Protein 7KJR (pdb70)

Structure (mmCIF, N/CA/C/O backbone):
data_7KJR
#
_entry.id   7KJR
#
_cell.length_a   1.00
_cell.length_b   1.00
_cell.length_c   1.00
_cell.angle_alpha   90.00
_cell.angle_beta   90.00
_cell.angle_gamma   90.00
#
_symmetry.space_group_name_H-M   'P 1'
#
loop_
_entity.id
_entity.type
_entity.pdbx_description
1 polymer 'ORF3a protein'
2 polymer 'Apolipoprotein A-I'
3 non-polymer 1,2-dioleoyl-sn-glycero-3-phosphoethanolamine
4 water water
#
loop_
_atom_site.group_PDB
_atom_site.id
_atom_site.type_symbol
_atom_site.label_atom_id
_atom_site.label_alt_id
_atom_site.label_comp_id
_atom_site.label_asym_id
_atom_site.label_entity_id
_atom_site.label_seq_id
_atom_site.pdbx_PDB_ins_code
_atom_site.Cartn_x
_atom_site.Cartn_y
_atom_site.Cartn_z
_atom_site.occupancy
_atom_site.B_iso_or_equiv
_atom_site.auth_seq_id
_atom_site.auth_comp_id
_atom_site.auth_asym_id
_atom_site.auth_atom_id
_atom_site.pdbx_PDB_model_num
ATOM 1 N N . SER A 1 40 ? 121.48700 105.33800 74.45500 1.000 57.61869 40 SER A N 1
ATOM 2 C CA . SER A 1 40 ? 120.33400 106.06000 74.97900 1.000 57.61869 40 SER A CA 1
ATOM 3 C C . SER A 1 40 ? 119.83100 105.43200 76.27100 1.000 57.61869 40 SER A C 1
ATOM 4 O O . SER A 1 40 ? 120.02900 104.24200 76.51600 1.000 57.61869 40 SER A O 1
ATOM 7 N N . LEU A 1 41 ? 119.17800 106.24500 77.09500 1.000 50.63587 41 LEU A N 1
ATOM 8 C CA . LEU A 1 41 ? 118.57400 105.79400 78.34200 1.000 50.63587 41 LEU A CA 1
ATOM 9 C C . LEU A 1 41 ? 117.07100 105.67900 78.13600 1.000 50.63587 41 LEU A C 1
ATOM 10 O O . LEU A 1 41 ? 116.40500 106.70200 77.91000 1.000 50.63587 41 LEU A O 1
ATOM 15 N N . PRO A 1 42 ? 116.50100 104.47900 78.17500 1.000 47.90362 42 PRO A N 1
ATOM 16 C CA . PRO A 1 42 ? 115.06200 104.33600 77.93700 1.000 47.90362 42 PRO A CA 1
ATOM 17 C C . PRO A 1 42 ? 114.23100 104.93000 79.06400 1.000 47.90362 42 PRO A C 1
ATOM 18 O O . PRO A 1 42 ? 114.62500 104.95400 80.23100 1.000 47.90362 42 PRO A O 1
ATOM 22 N N . PHE A 1 43 ? 113.04800 105.41400 78.68400 1.000 47.52460 43 PHE A N 1
ATOM 23 C CA . PHE A 1 43 ? 112.14900 106.06300 79.63000 1.000 47.52460 43 PHE A CA 1
ATOM 24 C C . PHE A 1 43 ? 111.49800 105.06600 80.58100 1.000 47.52460 43 PHE A C 1
ATOM 25 O O . PHE A 1 43 ? 111.02500 105.46700 81.64600 1.000 47.52460 43 PHE A O 1
ATOM 33 N N . GLY A 1 44 ? 111.46600 103.78200 80.21900 1.000 44.11117 44 GLY A N 1
ATOM 34 C CA . GLY A 1 44 ? 110.72900 102.81000 81.00800 1.000 44.11117 44 GLY A CA 1
ATOM 35 C C . GLY A 1 44 ? 111.36000 102.49600 82.35000 1.000 44.11117 44 GLY A C 1
ATOM 36 O O . GLY A 1 44 ? 110.66400 102.08400 83.28400 1.000 44.11117 44 GLY A O 1
ATOM 37 N N . TRP A 1 45 ? 112.67800 102.67500 82.46900 1.000 43.94786 45 TRP A N 1
ATOM 38 C CA . TRP A 1 45 ? 113.31700 102.48000 83.76500 1.000 43.94786 45 TRP A CA 1
ATOM 39 C C . TRP A 1 45 ? 112.87500 103.52600 84.77300 1.000 43.94786 45 TRP A C 1
ATOM 40 O O . TRP A 1 45 ? 112.81700 103.23400 85.96900 1.000 43.94786 45 TRP A O 1
ATOM 51 N N . LEU A 1 46 ? 112.54900 104.73600 84.31600 1.000 38.97767 46 LEU A N 1
ATOM 52 C CA . LEU A 1 46 ? 111.98200 105.73000 85.21800 1.000 38.97767 46 LEU A CA 1
ATOM 53 C C . LEU A 1 46 ? 110.64300 105.26300 85.77600 1.000 38.97767 46 LEU A C 1
ATOM 54 O O . LEU A 1 46 ? 110.37800 105.41500 86.97100 1.000 38.97767 46 LEU A O 1
ATOM 59 N N . ILE A 1 47 ? 109.80300 104.66200 84.93100 1.000 38.88313 47 ILE A N 1
ATOM 60 C CA . ILE A 1 47 ? 108.51600 104.14200 85.38200 1.000 38.88313 47 ILE A CA 1
ATOM 61 C C . ILE A 1 47 ? 108.70700 102.97300 86.34600 1.000 38.88313 47 ILE A C 1
ATOM 62 O O . ILE A 1 47 ? 108.01700 102.88000 87.36800 1.000 38.88313 47 ILE A O 1
ATOM 67 N N . VAL A 1 48 ? 109.64300 102.07100 86.04400 1.000 38.78911 48 VAL A N 1
ATOM 68 C CA . VAL A 1 48 ? 109.91200 100.94500 86.94000 1.000 38.78911 48 VAL A CA 1
ATOM 69 C C . VAL A 1 48 ? 110.41200 101.43900 88.29500 1.000 38.78911 48 VAL A C 1
ATOM 70 O O . VAL A 1 48 ? 109.97400 100.95900 89.35200 1.000 38.78911 48 VAL A O 1
ATOM 74 N N . GLY A 1 49 ? 111.32000 102.41800 88.28400 1.000 36.76780 49 GLY A N 1
ATOM 75 C CA . GLY A 1 49 ? 111.80200 102.99100 89.52700 1.000 36.76780 49 GLY A CA 1
ATOM 76 C C . GLY A 1 49 ? 110.71500 103.69600 90.31300 1.000 36.76780 49 GLY A C 1
ATOM 77 O O . GLY A 1 49 ? 110.67100 103.60300 91.53800 1.000 36.76780 49 GLY A O 1
ATOM 78 N N . VAL A 1 50 ? 109.82100 104.40400 89.61900 1.000 35.95894 50 VAL A N 1
ATOM 79 C CA . VAL A 1 50 ? 108.71200 105.07600 90.29100 1.000 35.95894 50 VAL A CA 1
ATOM 80 C C . VAL A 1 50 ? 107.78100 104.05600 90.93300 1.000 35.95894 50 VAL A C 1
ATOM 81 O O . VAL A 1 50 ? 107.32300 104.24100 92.06300 1.000 35.95894 50 VAL A O 1
ATOM 85 N N . ALA A 1 51 ? 107.49800 102.96200 90.22700 1.000 37.27432 51 ALA A N 1
ATOM 86 C CA . ALA A 1 51 ? 106.61800 101.93500 90.77200 1.000 37.27432 51 ALA A CA 1
ATOM 87 C C . ALA A 1 51 ? 107.22600 101.27200 92.00500 1.000 37.27432 51 ALA A C 1
ATOM 88 O O . ALA A 1 51 ? 106.53700 101.06600 93.01300 1.000 37.27432 51 ALA A O 1
ATOM 90 N N . LEU A 1 52 ? 108.52400 100.95700 91.95400 1.000 36.73039 52 LEU A N 1
ATOM 91 C CA . LEU A 1 52 ? 109.18400 100.36600 93.11500 1.000 36.73039 52 LEU A CA 1
ATOM 92 C C . LEU A 1 52 ? 109.26100 101.34900 94.27900 1.000 36.73039 52 LEU A C 1
ATOM 93 O O . LEU A 1 52 ? 109.05000 100.96600 95.43800 1.000 36.73039 52 LEU A O 1
ATOM 98 N N . LEU A 1 53 ? 109.55800 102.61900 93.98800 1.000 37.07118 53 LEU A N 1
ATOM 99 C CA . LEU A 1 53 ? 109.58000 103.64700 95.02000 1.000 37.07118 53 LEU A CA 1
ATOM 100 C C . LEU A 1 53 ? 108.21400 103.80700 95.66900 1.000 37.07118 53 LEU A C 1
ATOM 101 O O . LEU A 1 53 ? 108.11900 103.96000 96.88800 1.000 37.07118 53 LEU A O 1
ATOM 106 N N . ALA A 1 54 ? 107.14700 103.77400 94.86800 1.000 37.16335 54 ALA A N 1
ATOM 107 C CA . ALA A 1 54 ? 105.79800 103.86300 95.41100 1.000 37.16335 54 ALA A CA 1
ATOM 108 C C . ALA A 1 54 ? 105.48400 102.67500 96.30800 1.000 37.16335 54 ALA A C 1
ATOM 109 O O . ALA A 1 54 ? 104.91500 102.84900 97.39100 1.000 37.16335 54 ALA A O 1
ATOM 111 N N . VAL A 1 55 ? 105.87200 101.46600 95.88200 1.000 37.60241 55 VAL A N 1
ATOM 112 C CA . VAL A 1 55 ? 105.65600 100.27400 96.70200 1.000 37.60241 55 VAL A CA 1
ATOM 113 C C . VAL A 1 55 ? 106.34000 100.43000 98.05300 1.000 37.60241 55 VAL A C 1
ATOM 114 O O . VAL A 1 55 ? 105.71900 100.26000 99.11000 1.000 37.60241 55 VAL A O 1
ATOM 118 N N . PHE A 1 56 ? 107.61800 100.80500 98.03600 1.000 39.16325 56 PHE A N 1
ATOM 119 C CA . PHE A 1 56 ? 108.38200 100.84300 99.27700 1.000 39.16325 56 PHE A CA 1
ATOM 120 C C . PHE A 1 56 ? 107.96900 102.00400 100.17300 1.000 39.16325 56 PHE A C 1
ATOM 121 O O . PHE A 1 56 ? 107.91700 101.84100 101.39400 1.000 39.16325 56 PHE A O 1
ATOM 129 N N . GLN A 1 57 ? 107.65700 103.17000 99.59900 1.000 41.06627 57 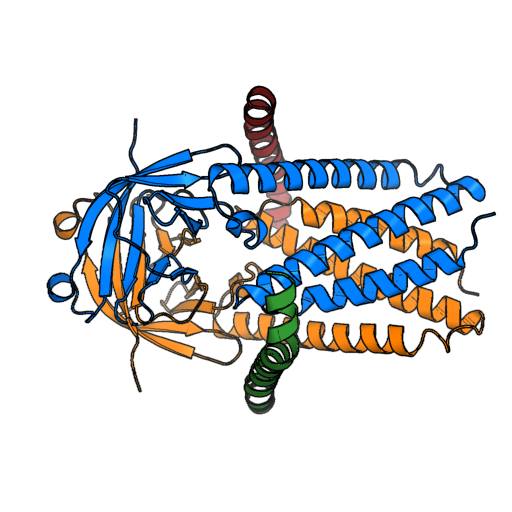GLN A N 1
ATOM 130 C CA . GLN A 1 57 ? 107.17300 104.29800 100.39200 1.000 41.06627 57 GLN A CA 1
ATOM 131 C C . GLN A 1 57 ? 105.82700 103.98700 101.03700 1.000 41.06627 57 GLN A C 1
ATOM 132 O O . GLN A 1 57 ? 105.60800 104.28000 102.22200 1.000 41.06627 57 GLN A O 1
ATOM 138 N N . SER A 1 58 ? 104.91300 103.38600 100.27000 1.000 39.54871 58 SER A N 1
ATOM 139 C CA . SER A 1 58 ? 103.61000 103.03100 100.81100 1.000 39.54871 58 SER A CA 1
ATOM 140 C C . SER A 1 58 ? 103.73500 101.97700 101.90100 1.000 39.54871 58 SER A C 1
ATOM 141 O O . SER A 1 58 ? 102.99100 102.00700 102.88600 1.000 39.54871 58 SER A O 1
ATOM 144 N N . ALA A 1 59 ? 104.66800 101.03600 101.74300 1.000 40.40976 59 ALA A N 1
ATOM 145 C CA . ALA A 1 59 ? 104.89800 100.05300 102.79600 1.000 40.40976 59 ALA A CA 1
ATOM 146 C C . ALA A 1 59 ? 105.50800 100.69900 104.03400 1.000 40.40976 59 ALA A C 1
ATOM 147 O O . ALA A 1 59 ? 105.16900 100.32600 105.16100 1.000 40.40976 59 ALA A O 1
ATOM 149 N N . SER A 1 60 ? 106.40500 101.67000 103.84600 1.000 42.06541 60 SER A N 1
ATOM 150 C CA . SER A 1 60 ? 107.02500 102.33700 104.98500 1.000 42.06541 60 SER A CA 1
ATOM 151 C C . SER A 1 60 ? 106.01900 103.16500 105.76800 1.000 42.06541 60 SER A C 1
ATOM 152 O O . SER A 1 60 ? 106.19400 103.37200 106.97300 1.000 42.06541 60 SER A O 1
ATOM 155 N N . LYS A 1 61 ? 104.97000 103.65500 105.10700 1.000 44.52379 61 LYS A N 1
ATOM 156 C CA . LYS A 1 61 ? 103.96300 104.42500 105.83100 1.000 44.52379 61 LYS A CA 1
ATOM 157 C C . LYS A 1 61 ? 103.15800 103.60100 106.83500 1.000 44.52379 61 LYS A C 1
ATOM 158 O O . LYS A 1 61 ? 102.53200 104.19300 107.71800 1.000 44.52379 61 LYS A O 1
ATOM 164 N N . ILE A 1 62 ? 103.15000 102.27100 106.74000 1.000 43.93679 62 ILE A N 1
ATOM 165 C CA . ILE A 1 62 ? 102.19500 101.48300 107.51600 1.000 43.93679 62 ILE A CA 1
ATOM 166 C C . ILE A 1 62 ? 102.84400 100.37700 108.34100 1.000 43.93679 62 ILE A C 1
ATOM 167 O O . ILE A 1 62 ? 102.19300 99.37900 108.66100 1.000 43.93679 62 ILE A O 1
ATOM 172 N N . ILE A 1 63 ? 104.10900 100.53500 108.70700 1.000 45.59661 63 ILE A N 1
ATOM 173 C CA . ILE A 1 63 ? 104.77700 99.57400 109.58200 1.000 45.59661 63 ILE A CA 1
ATOM 174 C C . ILE A 1 63 ? 104.70100 100.08600 111.01500 1.000 45.59661 63 ILE A C 1
ATOM 175 O O . ILE A 1 63 ? 105.24500 101.14900 111.32700 1.000 45.59661 63 ILE A O 1
ATOM 180 N N . THR A 1 64 ? 104.03500 99.33000 111.88700 1.000 48.32962 64 THR A N 1
ATOM 181 C CA . THR A 1 64 ? 103.94500 99.70500 113.29400 1.000 48.32962 64 THR A CA 1
ATOM 182 C C . THR A 1 64 ? 105.31400 99.62700 113.95700 1.000 48.32962 64 THR A C 1
ATOM 183 O O . THR A 1 64 ? 106.08000 98.69400 113.71200 1.000 48.32962 64 THR A O 1
ATOM 187 N N . LEU A 1 65 ? 105.63100 100.63100 114.76900 1.000 45.52174 65 LEU A N 1
ATOM 188 C CA . LEU A 1 65 ? 106.91800 100.69700 115.45600 1.000 45.52174 65 LEU A CA 1
ATOM 189 C C . LEU A 1 65 ? 106.75700 100.31900 116.92700 1.000 45.52174 65 LEU A C 1
ATOM 190 O O . LEU A 1 65 ? 106.80800 101.15600 117.82500 1.000 45.52174 65 LEU A O 1
ATOM 195 N N . LYS A 1 66 ? 106.58000 99.02400 117.17100 1.000 46.49987 66 LYS A N 1
ATOM 196 C CA . LYS A 1 66 ? 106.45400 98.52600 118.53500 1.000 46.49987 66 LYS A CA 1
ATOM 197 C C . LYS A 1 66 ? 107.60100 97.61800 118.94800 1.000 46.49987 66 LYS A C 1
ATOM 198 O O . LYS A 1 66 ? 108.28700 97.90300 119.93200 1.000 46.49987 66 LYS A O 1
ATOM 204 N N . LYS A 1 67 ? 107.84400 96.54200 118.21600 1.000 50.04904 67 LYS A N 1
ATOM 205 C CA . LYS A 1 67 ? 108.92500 95.62200 118.53000 1.000 50.04904 67 LYS A CA 1
ATOM 206 C C . LYS A 1 67 ? 110.18900 96.00900 117.77400 1.000 50.04904 67 LYS A C 1
ATOM 207 O O . LYS A 1 67 ? 110.15000 96.75900 116.79700 1.000 50.04904 67 LYS A O 1
ATOM 213 N N . ARG A 1 68 ? 111.32200 95.49700 118.26000 1.000 46.80743 68 ARG A N 1
ATOM 214 C CA . ARG A 1 68 ? 112.61700 95.90800 117.72900 1.000 46.80743 68 ARG A CA 1
ATOM 215 C C . ARG A 1 68 ? 112.80200 95.46000 116.28600 1.000 46.80743 68 ARG A C 1
ATOM 216 O O . ARG A 1 68 ? 113.41200 96.17500 115.48100 1.000 46.80743 68 ARG A O 1
ATOM 224 N N . TRP A 1 69 ? 112.28900 94.27700 115.94300 1.000 52.00850 69 TRP A N 1
ATOM 225 C CA . TRP A 1 69 ? 112.39800 93.80500 114.57200 1.000 52.00850 69 TRP A CA 1
ATOM 226 C C . TRP A 1 69 ? 111.56800 94.65700 113.62300 1.000 52.00850 69 TRP A C 1
ATOM 227 O O . TRP A 1 69 ? 111.97200 94.87100 112.47700 1.000 52.00850 69 TRP A O 1
ATOM 238 N N . GLN A 1 70 ? 110.43300 95.18300 114.08700 1.000 47.08246 70 GLN A N 1
ATOM 239 C CA . GLN A 1 70 ? 109.66700 96.11600 113.26900 1.000 47.08246 70 GLN A CA 1
ATOM 240 C C . GLN A 1 70 ? 110.41600 97.42900 113.07300 1.000 47.08246 70 GLN A C 1
ATOM 241 O O . GLN A 1 70 ? 110.34300 98.03200 111.99900 1.000 47.08246 70 GLN A O 1
ATOM 247 N N . LEU A 1 71 ? 111.14500 97.88500 114.09500 1.000 41.51675 71 LEU A N 1
ATOM 248 C CA . LEU A 1 71 ? 111.95400 99.09100 113.94600 1.000 41.51675 71 LEU A CA 1
ATOM 249 C C . LEU A 1 71 ? 113.07400 98.88300 112.93500 1.000 41.51675 71 LEU A C 1
ATOM 250 O O . LEU A 1 71 ? 113.33300 99.75400 112.09500 1.000 41.51675 71 LEU A O 1
ATOM 255 N N . ALA A 1 72 ? 113.74400 97.73000 113.00000 1.000 39.97349 72 ALA A N 1
ATOM 256 C CA . ALA A 1 72 ? 114.79000 97.42700 112.02900 1.000 39.97349 72 ALA A CA 1
ATOM 257 C C . ALA A 1 72 ? 114.21700 97.30600 110.62200 1.000 39.97349 72 ALA A C 1
ATOM 258 O O . ALA A 1 72 ? 114.82200 97.78500 109.65500 1.000 39.97349 72 ALA A O 1
ATOM 260 N N . LEU A 1 73 ? 113.04600 96.67700 110.49200 1.000 38.66469 73 LEU A N 1
ATOM 261 C CA . LEU A 1 73 ? 112.39600 96.55900 109.19300 1.000 38.66469 73 LEU A CA 1
ATOM 262 C C . LEU A 1 73 ? 112.03300 97.92400 108.62700 1.000 38.66469 73 LEU A C 1
ATOM 263 O O . LEU A 1 73 ? 112.25000 98.18700 107.44100 1.000 38.66469 73 LEU A O 1
ATOM 268 N N . SER A 1 74 ? 111.49300 98.80700 109.46800 1.000 39.29948 74 SER A N 1
ATOM 269 C CA . SER A 1 74 ? 111.12500 100.14500 109.02400 1.000 39.29948 74 SER A CA 1
ATOM 270 C C . SER A 1 74 ? 112.34700 100.94700 108.59800 1.000 39.29948 74 SER A C 1
ATOM 271 O O . SER A 1 74 ? 112.30600 101.65800 107.58800 1.000 39.29948 74 SER A O 1
ATOM 274 N N . LYS A 1 75 ? 113.44600 100.83900 109.34900 1.000 38.70198 75 LYS A N 1
ATOM 275 C CA . LYS A 1 75 ? 114.67200 101.53100 108.96400 1.000 38.70198 75 LYS A CA 1
ATOM 276 C C . LYS A 1 75 ? 115.23800 101.00100 107.65200 1.000 38.70198 75 LYS A C 1
ATOM 277 O O . LYS A 1 75 ? 115.68500 101.79000 106.81200 1.000 38.70198 75 LYS A O 1
ATOM 283 N N . GLY A 1 76 ? 115.22100 99.68200 107.45400 1.000 38.09626 76 GLY A N 1
ATOM 284 C CA . GLY A 1 76 ? 115.69000 99.13000 106.19400 1.000 38.09626 76 GLY A CA 1
ATOM 285 C C . GLY A 1 76 ? 114.82700 99.53600 105.01500 1.000 38.09626 76 GLY A C 1
ATOM 286 O O . GLY A 1 76 ? 115.33900 99.83400 103.93100 1.000 38.09626 76 GLY A O 1
ATOM 287 N N . VAL A 1 77 ? 113.50900 99.56700 105.21300 1.000 38.63271 77 VAL A N 1
ATOM 288 C CA . VAL A 1 77 ? 112.60500 99.98200 104.14900 1.000 38.63271 77 VAL A CA 1
ATOM 289 C C . VAL A 1 77 ? 112.80600 101.45700 103.82400 1.000 38.63271 77 VAL A C 1
ATOM 290 O O . VAL A 1 77 ? 112.77800 101.85100 102.65700 1.000 38.63271 77 VAL A O 1
ATOM 294 N N . HIS A 1 78 ? 113.05300 102.28600 104.84200 1.000 40.47710 78 HIS A N 1
ATOM 295 C CA . HIS A 1 78 ? 113.34200 103.69700 104.60100 1.000 40.47710 78 HIS A CA 1
ATOM 296 C C . HIS A 1 78 ? 114.65700 103.88100 103.85200 1.000 40.47710 78 HIS A C 1
ATOM 297 O O . HIS A 1 78 ? 114.77000 104.76500 102.99300 1.000 40.47710 78 HIS A O 1
ATOM 304 N N . PHE A 1 79 ? 115.66100 103.06200 104.16700 1.000 39.77112 79 PHE A N 1
ATOM 305 C CA . PHE A 1 79 ? 116.92100 103.11500 103.43200 1.000 39.77112 79 PHE A CA 1
ATOM 306 C C . PHE A 1 79 ? 116.72600 102.74600 101.96400 1.000 39.77112 79 PHE A C 1
ATOM 307 O O . PHE A 1 79 ? 117.26600 103.41000 101.06700 1.000 39.77112 79 PHE A O 1
ATOM 315 N N . VAL A 1 80 ? 115.94300 101.69700 101.70200 1.000 39.46629 80 VAL A N 1
ATOM 316 C CA . VAL A 1 80 ? 115.64700 101.30800 100.32400 1.000 39.46629 80 VAL A CA 1
ATOM 317 C C . VAL A 1 80 ? 114.84900 102.40300 99.61700 1.000 39.46629 80 VAL A C 1
ATOM 318 O O . VAL A 1 80 ? 115.06500 102.68000 98.43000 1.000 39.46629 80 VAL A O 1
ATOM 322 N N . CYS A 1 81 ? 113.93200 103.05100 100.34000 1.000 40.06953 81 CYS A N 1
ATOM 323 C CA . CYS A 1 81 ? 113.16400 104.15900 99.78000 1.000 40.06953 81 CYS A CA 1
ATOM 324 C C . CYS A 1 81 ? 114.06900 105.30200 99.36100 1.000 40.06953 81 CYS A C 1
ATOM 325 O O . CYS A 1 81 ? 113.89100 105.88200 98.28700 1.000 40.06953 81 CYS A O 1
ATOM 328 N N . ASN A 1 82 ? 115.03600 105.65100 100.20900 1.000 39.88859 82 ASN A N 1
ATOM 329 C CA . ASN A 1 82 ? 115.94000 106.74200 99.87700 1.000 39.88859 82 ASN A CA 1
ATOM 330 C C . ASN A 1 82 ? 116.83300 106.38500 98.69600 1.000 39.88859 82 ASN A C 1
ATOM 331 O O . ASN A 1 82 ? 117.11500 107.23800 97.84800 1.000 39.88859 82 ASN A O 1
ATOM 336 N N . LEU A 1 83 ? 117.28300 105.12900 98.62100 1.000 38.87893 83 LEU A N 1
ATOM 337 C CA . LEU A 1 83 ? 118.06700 104.70100 97.46400 1.000 38.87893 83 LEU A CA 1
ATOM 338 C C . LEU A 1 83 ? 117.25100 104.78200 96.17700 1.000 38.87893 83 LEU A C 1
ATOM 339 O O . LEU A 1 83 ? 117.74700 105.25100 95.14700 1.000 38.87893 83 LEU A O 1
ATOM 344 N N . LEU A 1 84 ? 115.98900 104.35000 96.22400 1.000 37.46457 84 LEU A N 1
ATOM 345 C CA . LEU A 1 84 ? 115.12300 104.43500 95.05100 1.000 37.46457 84 LEU A CA 1
ATOM 346 C C . LEU A 1 84 ? 114.83800 105.88200 94.66700 1.000 37.46457 84 LEU A C 1
ATOM 347 O O . LEU A 1 84 ? 114.74400 106.20400 93.47800 1.000 37.46457 84 LEU A O 1
ATOM 352 N N . LEU A 1 85 ? 114.67400 106.76000 95.66000 1.000 37.36691 85 LEU A N 1
ATOM 353 C CA . LEU A 1 85 ? 114.45500 108.17500 95.38200 1.000 37.36691 85 LEU A CA 1
ATOM 354 C C . LEU A 1 85 ? 115.67000 108.79800 94.71200 1.000 37.36691 85 LEU A C 1
ATOM 355 O O . LEU A 1 85 ? 115.53400 109.58100 93.76400 1.000 37.36691 85 LEU A O 1
ATOM 360 N N . LEU A 1 86 ? 116.86700 108.45600 95.19200 1.000 37.27940 86 LEU A N 1
ATOM 361 C CA . LEU A 1 86 ? 118.08500 108.90400 94.53000 1.000 37.27940 86 LEU A CA 1
ATOM 362 C C . LEU A 1 86 ? 118.14900 108.39200 93.10100 1.000 37.27940 86 LEU A C 1
ATOM 363 O O . LEU A 1 86 ? 118.52400 109.13500 92.18600 1.000 37.27940 86 LEU A O 1
ATOM 368 N N . PHE A 1 87 ? 117.76900 107.12900 92.88800 1.000 36.21480 87 PHE A N 1
ATOM 369 C CA . PHE A 1 87 ? 117.78100 106.57300 91.54000 1.000 36.21480 87 PHE A CA 1
ATOM 370 C C . PHE A 1 87 ? 116.83900 107.33300 90.61200 1.000 36.21480 87 PHE A C 1
ATOM 371 O O . PHE A 1 87 ? 117.22400 107.69800 89.50000 1.000 36.21480 87 PHE A O 1
ATOM 379 N N . VAL A 1 88 ? 115.59300 107.56000 91.03900 1.000 35.56824 88 VAL A N 1
ATOM 380 C CA . VAL A 1 88 ? 114.64100 108.19900 90.13300 1.000 35.56824 88 VAL A CA 1
ATOM 381 C C . VAL A 1 88 ? 115.02100 109.65000 89.89000 1.000 35.56824 88 VAL A C 1
ATOM 382 O O . VAL A 1 88 ? 114.86700 110.14700 88.77100 1.000 35.56824 88 VAL A O 1
ATOM 386 N N . THR A 1 89 ? 115.56500 110.33800 90.90100 1.000 36.19862 89 THR A N 1
ATOM 387 C CA . THR A 1 89 ? 116.01700 111.71100 90.70400 1.000 36.19862 89 THR A CA 1
ATOM 388 C C . THR A 1 89 ? 117.15700 111.78300 89.69700 1.000 36.19862 89 THR A C 1
ATOM 389 O O . THR A 1 89 ? 117.09600 112.54800 88.72700 1.000 36.19862 89 THR A O 1
ATOM 393 N N . VAL A 1 90 ? 118.20500 110.98100 89.91100 1.000 35.89770 90 VAL A N 1
ATOM 394 C CA . VAL A 1 90 ? 119.37000 111.01600 89.03300 1.000 35.89770 90 VAL A CA 1
ATOM 395 C C . VAL A 1 90 ? 118.99400 110.56400 87.62800 1.000 35.89770 90 VAL A C 1
ATOM 396 O O . VAL A 1 90 ? 119.42600 111.15800 86.63500 1.000 35.89770 90 VAL A O 1
ATOM 400 N N . TYR A 1 91 ? 118.15600 109.53000 87.52300 1.000 37.93933 91 TYR A N 1
ATOM 401 C CA . TYR A 1 91 ? 117.77200 109.00200 86.22200 1.000 37.93933 91 TYR A CA 1
ATOM 402 C C . TYR A 1 91 ? 116.89400 109.97500 85.45000 1.000 37.93933 91 TYR A C 1
ATOM 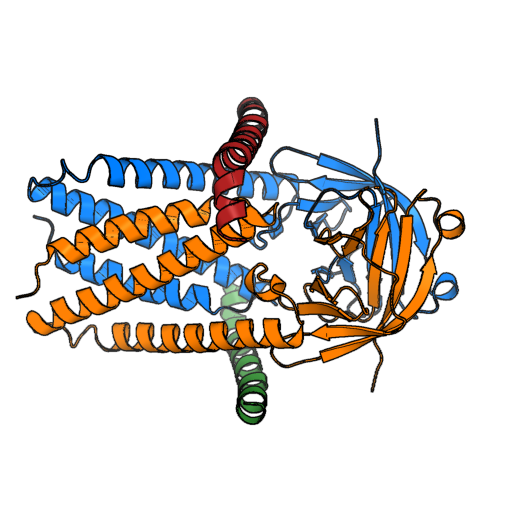403 O O . TYR A 1 91 ? 117.04700 110.11600 84.23400 1.000 37.93933 91 TYR A O 1
ATOM 412 N N . SER A 1 92 ? 115.96100 110.65000 86.12700 1.000 37.87424 92 SER A N 1
ATOM 413 C CA . SER A 1 92 ? 115.15600 111.64800 85.43800 1.000 37.87424 92 SER A CA 1
ATOM 414 C C . SER A 1 92 ? 115.99300 112.85500 85.04300 1.000 37.87424 92 SER A C 1
ATOM 415 O O . SER A 1 92 ? 115.75300 113.45500 83.99100 1.000 37.87424 92 SER A O 1
ATOM 418 N N . HIS A 1 93 ? 116.99000 113.20900 85.85800 1.000 39.13101 93 HIS A N 1
ATOM 419 C CA . HIS A 1 93 ? 117.91300 114.27300 85.48200 1.000 39.13101 93 HIS A CA 1
ATOM 420 C C . HIS A 1 93 ? 118.73100 113.88100 84.25600 1.000 39.13101 93 HIS A C 1
ATOM 421 O O . HIS A 1 93 ? 118.98400 114.70900 83.37600 1.000 39.13101 93 HIS A O 1
ATOM 428 N N . LEU A 1 94 ? 119.13400 112.61200 84.17100 1.000 39.83479 94 LEU A N 1
ATOM 429 C CA . LEU A 1 94 ? 119.84400 112.12800 82.99000 1.000 39.83479 94 LEU A CA 1
ATOM 430 C C . LEU A 1 94 ? 118.94200 112.11300 81.76200 1.000 39.83479 94 LEU A C 1
ATOM 431 O O . LEU A 1 94 ? 119.39600 112.40800 80.65200 1.000 39.83479 94 LEU A O 1
ATOM 436 N N . LEU A 1 95 ? 117.66800 111.75900 81.94000 1.000 42.57524 95 LEU A N 1
ATOM 437 C CA . LEU A 1 95 ? 116.70600 111.83100 80.84400 1.000 42.57524 95 LEU A CA 1
ATOM 438 C C . LEU A 1 95 ? 116.54900 113.26100 80.34500 1.000 42.57524 95 LEU A C 1
ATOM 439 O O . LEU A 1 95 ? 116.49300 113.50300 79.13400 1.000 42.57524 95 LEU A O 1
ATOM 444 N N . LEU A 1 96 ? 116.48000 114.22200 81.26900 1.000 45.28787 96 LEU A N 1
ATOM 445 C CA . LEU A 1 96 ? 116.40300 115.63000 80.88900 1.000 45.28787 96 LEU A CA 1
ATOM 446 C C . LEU A 1 96 ? 117.65800 116.08600 80.15400 1.000 45.28787 96 LEU A C 1
ATOM 447 O O . LEU A 1 96 ? 117.57300 116.83300 79.17500 1.000 45.28787 96 LEU A O 1
ATOM 452 N N . VAL A 1 97 ? 118.83000 115.66300 80.62200 1.000 47.15390 97 VAL A N 1
ATOM 453 C CA . VAL A 1 97 ? 120.08000 116.09300 80.00200 1.000 47.15390 97 VAL A CA 1
ATOM 454 C C . VAL A 1 97 ? 120.21500 115.50100 78.60400 1.000 47.15390 97 VAL A C 1
ATOM 455 O O . VAL A 1 97 ? 120.59300 116.19500 77.65300 1.000 47.15390 97 VAL A O 1
ATOM 459 N N . ALA A 1 98 ? 119.88500 114.21400 78.45300 1.000 47.33582 98 ALA A N 1
ATOM 460 C CA . ALA A 1 98 ? 119.89300 113.58300 77.13900 1.000 47.33582 98 ALA A CA 1
ATOM 461 C C . ALA A 1 98 ? 118.85400 114.19700 76.21300 1.000 47.33582 98 ALA A C 1
ATOM 462 O O . ALA A 1 98 ? 119.05700 114.23100 74.99500 1.000 47.33582 98 ALA A O 1
ATOM 464 N N . ALA A 1 99 ? 117.74000 114.67800 76.76500 1.000 49.80951 99 ALA A N 1
ATOM 465 C CA . ALA A 1 99 ? 116.75600 115.37600 75.94700 1.000 49.80951 99 ALA A CA 1
ATOM 466 C C . ALA A 1 99 ? 117.21900 116.78500 75.60300 1.000 49.80951 99 ALA A C 1
ATOM 467 O O . ALA A 1 99 ? 116.94500 117.28200 74.50600 1.000 49.80951 99 ALA A O 1
ATOM 469 N N . GLY A 1 100 ? 117.92800 117.43800 76.51600 1.000 52.97576 100 GLY A N 1
ATOM 470 C CA . GLY A 1 100 ? 118.34400 118.81300 76.33600 1.000 52.97576 100 GLY A CA 1
ATOM 471 C C . GLY A 1 100 ? 117.51000 119.84400 77.06400 1.000 52.97576 100 GLY A C 1
ATOM 472 O O . GLY A 1 100 ? 117.73200 121.04200 76.86500 1.000 52.97576 100 GLY A O 1
ATOM 473 N N . LEU A 1 101 ? 116.56200 119.42000 77.90100 1.000 53.86398 101 LEU A N 1
ATOM 474 C CA . LEU A 1 101 ? 115.65100 120.32300 78.59300 1.000 53.86398 101 LEU A CA 1
ATOM 475 C C . LEU A 1 101 ? 115.94100 120.40800 80.08600 1.000 53.86398 101 LEU A C 1
ATOM 476 O O . LEU A 1 101 ? 115.03600 120.68900 80.87500 1.000 53.86398 101 LEU A O 1
ATOM 481 N N . GLU A 1 102 ? 117.18500 120.17100 80.48900 1.000 55.03924 102 GLU A N 1
ATOM 482 C CA . GLU A 1 102 ? 117.53100 120.18400 81.90200 1.000 55.03924 102 GLU A CA 1
ATOM 483 C C . GLU A 1 102 ? 117.54900 121.58600 82.50200 1.000 55.03924 102 GLU A C 1
ATOM 484 O O . GLU A 1 102 ? 117.25300 121.72500 83.69100 1.000 55.03924 102 GLU A O 1
ATOM 490 N N . ALA A 1 103 ? 117.84000 122.61800 81.69900 1.000 54.81414 103 ALA A N 1
ATOM 491 C CA . ALA A 1 103 ? 118.12500 123.95300 82.23000 1.000 54.81414 103 ALA A CA 1
ATOM 492 C C . ALA A 1 103 ? 117.01100 124.55700 83.08400 1.000 54.81414 103 ALA A C 1
ATOM 493 O O . ALA A 1 103 ? 117.33400 125.17200 84.11500 1.000 54.81414 103 ALA A O 1
ATOM 495 N N . PRO A 1 104 ? 115.71600 124.44200 82.75200 1.000 54.32321 104 PRO A N 1
ATOM 496 C CA . PRO A 1 104 ? 114.69500 124.92200 83.70300 1.000 54.32321 104 PRO A CA 1
ATOM 497 C C . PRO A 1 104 ? 114.52200 124.04200 84.93800 1.000 54.32321 104 PRO A C 1
ATOM 498 O O . PRO A 1 104 ? 113.58800 124.28600 85.71200 1.000 54.32321 104 PRO A O 1
ATOM 502 N N . PHE A 1 105 ? 115.36700 123.03400 85.14500 1.000 51.80039 105 PHE A N 1
ATOM 503 C CA . PHE A 1 105 ? 115.28500 122.16800 86.31200 1.000 51.80039 105 PHE A CA 1
ATOM 504 C C . PHE A 1 105 ? 116.58800 122.09000 87.09400 1.000 51.80039 105 PHE A C 1
ATOM 505 O O . PHE A 1 105 ? 116.67300 121.30000 88.04200 1.000 51.80039 105 PHE A O 1
ATOM 513 N N . LEU A 1 106 ? 117.60100 122.87700 86.71800 1.000 50.43847 106 LEU A N 1
ATOM 514 C CA . LEU A 1 106 ? 118.87600 122.84700 87.42900 1.000 50.43847 106 LEU A CA 1
ATOM 515 C C . LEU A 1 106 ? 118.71800 123.23600 88.89100 1.000 50.43847 106 LEU A C 1
ATOM 516 O O . LEU A 1 106 ? 119.31800 122.60600 89.76500 1.000 50.43847 106 LEU A O 1
ATOM 521 N N . TYR A 1 107 ? 117.91700 124.26500 89.17700 1.000 48.02069 107 TYR A N 1
ATOM 522 C CA . TYR A 1 107 ? 117.73500 124.69100 90.56100 1.000 48.02069 107 TYR A CA 1
ATOM 523 C C . TYR A 1 107 ? 117.05200 123.60800 91.38600 1.000 48.02069 107 TYR A C 1
ATOM 524 O O . TYR A 1 107 ? 117.44800 123.34400 92.52500 1.000 48.02069 107 TYR A O 1
ATOM 533 N N . LEU A 1 108 ? 116.05400 122.93800 90.80700 1.000 43.17964 108 LEU A N 1
ATOM 534 C CA . LEU A 1 108 ? 115.33900 121.88600 91.52000 1.000 43.17964 108 LEU A CA 1
ATOM 535 C C . LEU A 1 108 ? 116.24400 120.69100 91.79500 1.000 43.17964 108 LEU A C 1
ATOM 536 O O . LEU A 1 108 ? 116.25500 120.14500 92.90500 1.000 43.17964 108 LEU A O 1
ATOM 541 N N . TYR A 1 109 ? 117.03400 120.28500 90.80000 1.000 40.19823 109 TYR A N 1
ATOM 542 C CA . TYR A 1 109 ? 117.88500 119.11500 90.98800 1.000 40.19823 109 TYR A CA 1
ATOM 543 C C . TYR A 1 109 ? 119.05400 119.42200 91.91300 1.000 40.19823 109 TYR A C 1
ATOM 544 O O . TYR A 1 109 ? 119.44000 118.58100 92.73200 1.000 40.19823 109 TYR A O 1
ATOM 553 N N . ALA A 1 110 ? 119.60800 120.63300 91.82000 1.000 38.96825 110 ALA A N 1
ATOM 554 C CA . ALA A 1 110 ? 120.62900 121.07000 92.76400 1.000 38.96825 110 ALA A CA 1
ATOM 555 C C . ALA A 1 110 ? 120.08000 121.11000 94.18200 1.000 38.96825 110 ALA A C 1
ATOM 556 O O . ALA A 1 110 ? 120.77400 120.74400 95.13600 1.000 38.96825 110 ALA A O 1
ATOM 558 N N . LEU A 1 111 ? 118.82600 121.54300 94.33800 1.000 38.70361 111 LEU A N 1
ATOM 559 C CA . LEU A 1 111 ? 118.19100 121.53100 95.65000 1.000 38.70361 111 LEU A CA 1
ATOM 560 C C . LEU A 1 111 ? 118.05100 120.11000 96.18500 1.000 38.70361 111 LEU A C 1
ATOM 561 O O . LEU A 1 111 ? 118.31700 119.85700 97.36500 1.000 38.70361 111 LEU A O 1
ATOM 566 N N . VAL A 1 112 ? 117.64700 119.16700 95.32500 1.000 36.71357 112 VAL A N 1
ATOM 567 C CA . VAL A 1 112 ? 117.53900 117.77000 95.75200 1.000 36.71357 112 VAL A CA 1
ATOM 568 C C . VAL A 1 112 ? 118.89400 117.24300 96.20100 1.000 36.71357 112 VAL A C 1
ATOM 569 O O . VAL A 1 112 ? 119.01100 116.58900 97.24300 1.000 36.71357 112 VAL A O 1
ATOM 573 N N . TYR A 1 113 ? 119.93700 117.51900 95.41700 1.000 36.36656 113 TYR A N 1
ATOM 574 C CA . TYR A 1 113 ? 121.25800 116.99300 95.73900 1.000 36.36656 113 TYR A CA 1
ATOM 575 C C . TYR A 1 113 ? 121.80400 117.61700 97.01600 1.000 36.36656 113 TYR A C 1
ATOM 576 O O . TYR A 1 113 ? 122.46300 116.94100 97.81200 1.000 36.36656 113 TYR A O 1
ATOM 585 N N . PHE A 1 114 ? 121.50600 118.89500 97.24800 1.000 37.57555 114 PHE A N 1
ATOM 586 C CA . PHE A 1 114 ? 121.92700 119.55600 98.47900 1.000 37.57555 114 PHE A CA 1
ATOM 587 C C . PHE A 1 114 ? 121.22300 118.96600 99.69800 1.000 37.57555 114 PHE A C 1
ATOM 588 O O . PHE A 1 114 ? 121.85700 118.68400 100.72600 1.000 37.57555 114 PHE A O 1
ATOM 596 N N . LEU A 1 115 ? 119.90900 118.75200 99.59600 1.000 37.68230 115 LEU A N 1
ATOM 597 C CA . LEU A 1 115 ? 119.17800 118.17200 100.71800 1.000 37.68230 115 LEU A CA 1
ATOM 598 C C . LEU A 1 115 ? 119.61000 116.73100 100.97300 1.000 37.68230 115 LEU A C 1
ATOM 599 O O . LEU A 1 115 ? 119.66500 116.28500 102.12400 1.000 37.68230 115 LEU A O 1
ATOM 604 N N . GLN A 1 116 ? 119.94500 115.99300 99.91300 1.000 38.20323 116 GLN A N 1
ATOM 605 C CA . GLN A 1 116 ? 120.40700 114.62000 100.08300 1.000 38.20323 116 GLN A CA 1
ATOM 606 C C . GLN A 1 116 ? 121.80600 114.57500 100.68500 1.000 38.20323 116 GLN A C 1
ATOM 607 O O . GLN A 1 116 ? 122.13100 113.65500 101.43800 1.000 38.20323 116 GLN A O 1
ATOM 613 N N . SER A 1 117 ? 122.64700 115.56100 100.36600 1.000 37.81575 117 SER A N 1
ATOM 614 C CA . SER A 1 117 ? 123.93700 115.68200 101.03800 1.000 37.81575 117 SER A CA 1
ATOM 615 C C . SER A 1 117 ? 123.75200 115.93900 102.52900 1.000 37.81575 117 SER A C 1
ATOM 616 O O . SER A 1 117 ? 124.46600 115.37000 103.36700 1.000 37.81575 117 SER A O 1
ATOM 619 N N . ILE A 1 118 ? 122.79100 116.80000 102.87400 1.000 38.07588 118 ILE A N 1
ATOM 620 C CA . ILE A 1 118 ? 122.48400 117.04300 104.28300 1.000 38.07588 118 ILE A CA 1
ATOM 621 C C . ILE A 1 118 ? 122.00800 115.76100 104.95700 1.000 38.07588 118 ILE A C 1
ATOM 622 O O . ILE A 1 118 ? 122.38700 115.46000 106.09400 1.000 38.07588 118 ILE A O 1
ATOM 627 N N . ASN A 1 119 ? 121.17800 114.98200 104.26300 1.000 38.82168 119 ASN A N 1
ATOM 628 C CA . ASN A 1 119 ? 120.69200 113.72500 104.82500 1.000 38.82168 119 ASN A CA 1
ATOM 629 C C . ASN A 1 119 ? 121.82100 112.71400 105.00600 1.000 38.82168 119 ASN A C 1
ATOM 630 O O . ASN A 1 119 ? 121.82500 111.94300 105.97300 1.000 38.82168 119 ASN A O 1
ATOM 635 N N . PHE A 1 120 ? 122.78100 112.69800 104.08100 1.000 37.81955 120 PHE A N 1
ATOM 636 C CA . PHE A 1 120 ? 123.95700 111.84900 104.23200 1.000 37.81955 120 PHE A CA 1
ATOM 637 C C . PHE A 1 120 ? 124.75900 112.23300 105.47100 1.000 37.81955 120 PHE A C 1
ATOM 638 O O . PHE A 1 120 ? 125.19400 111.36500 106.24000 1.000 37.81955 120 PHE A O 1
ATOM 646 N N . VAL A 1 121 ? 124.96100 113.53800 105.67900 1.000 37.70209 121 VAL A N 1
ATOM 647 C CA . VAL A 1 121 ? 125.65100 114.00600 106.88000 1.000 37.70209 121 VAL A CA 1
ATOM 648 C C . VAL A 1 121 ? 124.87400 113.61100 108.13400 1.000 37.70209 121 VAL A C 1
ATOM 649 O O . VAL A 1 121 ? 125.46000 113.22300 109.15100 1.000 37.70209 121 VAL A O 1
ATOM 653 N N . ARG A 1 122 ? 123.54400 113.68500 108.07100 1.000 40.99010 122 ARG A N 1
ATOM 654 C CA . ARG A 1 122 ? 122.71500 113.29500 109.20700 1.000 40.99010 122 ARG A CA 1
ATOM 655 C C . ARG A 1 122 ? 122.85200 111.80800 109.51700 1.000 40.99010 122 ARG A C 1
ATOM 656 O O . ARG A 1 122 ? 122.87300 111.41000 110.68500 1.000 40.99010 122 ARG A O 1
ATOM 664 N N . ILE A 1 123 ? 122.93700 110.97200 108.48200 1.000 38.91934 123 ILE A N 1
ATOM 665 C CA . ILE A 1 123 ? 123.11700 109.53700 108.69100 1.000 38.91934 123 ILE A CA 1
ATOM 666 C C . ILE A 1 123 ? 124.48700 109.25300 109.30200 1.000 38.91934 123 ILE A C 1
ATOM 667 O O . ILE A 1 123 ? 124.63000 108.38400 110.17300 1.000 38.91934 123 ILE A O 1
ATOM 672 N N . ILE A 1 124 ? 125.50900 110.00000 108.87500 1.000 38.73273 124 ILE A N 1
ATOM 673 C CA . ILE A 1 124 ? 126.83500 109.86200 109.47800 1.000 38.73273 124 ILE A CA 1
ATOM 674 C C . ILE A 1 124 ? 126.79200 110.23900 110.95700 1.000 38.73273 124 ILE A C 1
ATOM 675 O O . ILE A 1 124 ? 127.37900 109.56000 111.80800 1.000 38.73273 124 ILE A O 1
ATOM 680 N N . MET A 1 125 ? 126.09300 111.32900 111.28400 1.000 41.36569 125 MET A N 1
ATOM 681 C CA . MET A 1 125 ? 125.97200 111.73300 112.68300 1.000 41.36569 125 MET A CA 1
ATOM 682 C C . MET A 1 125 ? 125.18300 110.71200 113.49500 1.000 41.36569 125 MET A C 1
ATOM 683 O O . MET A 1 125 ? 125.47200 110.49500 114.67400 1.000 41.36569 125 MET A O 1
ATOM 688 N N . ARG A 1 126 ? 124.18800 110.07300 112.88000 1.000 36.50458 126 ARG A N 1
ATOM 689 C CA . ARG A 1 126 ? 123.45500 109.00900 113.55700 1.000 36.50458 126 ARG A CA 1
ATOM 690 C C . ARG A 1 126 ? 124.35400 107.81200 113.85200 1.000 36.50458 126 ARG A C 1
ATOM 691 O O . ARG A 1 126 ? 124.27500 107.21500 114.93200 1.000 36.50458 126 ARG A O 1
ATOM 699 N N . LEU A 1 127 ? 125.21800 107.45000 112.90100 1.000 36.90352 127 LEU A N 1
ATOM 700 C CA . LEU A 1 127 ? 126.16700 106.36500 113.13700 1.000 36.90352 127 LEU A CA 1
ATOM 701 C C . LEU A 1 127 ? 127.16000 106.72900 114.23200 1.000 36.90352 127 LEU A C 1
ATOM 702 O O . LEU A 1 127 ? 127.55300 105.87900 115.04000 1.000 36.90352 127 LEU A O 1
ATOM 707 N N . TRP A 1 128 ? 127.57500 107.99200 114.27500 1.000 40.80127 128 TRP A N 1
ATOM 708 C CA . TRP A 1 128 ? 128.49500 108.41800 115.32000 1.000 40.80127 128 TRP A CA 1
ATOM 709 C C . TRP A 1 128 ? 127.80700 108.44400 116.68200 1.000 40.80127 128 TRP A C 1
ATOM 710 O O . TRP A 1 128 ? 128.44300 108.20600 117.71400 1.000 40.80127 128 TRP A O 1
ATOM 721 N N . LEU A 1 129 ? 126.50900 108.75300 116.70400 1.000 36.45152 129 LEU A N 1
ATOM 722 C CA . LEU A 1 129 ? 125.73300 108.65800 117.93500 1.000 36.45152 129 LEU A CA 1
ATOM 723 C C . LEU A 1 129 ? 125.61000 107.21200 118.39000 1.000 36.45152 129 LEU A C 1
ATOM 724 O O . LEU A 1 129 ? 125.63300 106.92800 119.59100 1.000 36.45152 129 LEU A O 1
ATOM 729 N N . CYS A 1 130 ? 125.46700 106.28700 117.44100 1.000 35.02414 130 CYS A N 1
ATOM 730 C CA . CYS A 1 130 ? 125.50500 104.86800 117.77600 1.000 35.02414 130 CYS A CA 1
ATOM 731 C C . CYS A 1 130 ? 126.84200 104.47000 118.37900 1.000 35.02414 130 CYS A C 1
ATOM 732 O O . CYS A 1 130 ? 126.88300 103.70300 119.34500 1.000 35.02414 130 CYS A O 1
ATOM 735 N N . TRP A 1 131 ? 127.94000 104.96600 117.81400 1.000 35.21376 131 TRP A N 1
ATOM 736 C CA . TRP A 1 131 ? 129.25800 104.69500 118.37600 1.000 35.21376 131 TRP A CA 1
ATOM 737 C C . TRP A 1 131 ? 129.40600 105.27600 119.78100 1.000 35.21376 131 TRP A C 1
ATOM 738 O O . TRP A 1 131 ? 129.95200 104.61800 120.67200 1.000 35.21376 131 TRP A O 1
ATOM 749 N N . LYS A 1 132 ? 128.93900 106.50600 119.99000 1.000 36.61718 132 LYS A N 1
ATOM 750 C CA . LYS A 1 132 ? 129.07700 107.14000 121.29600 1.000 36.61718 132 LYS A CA 1
ATOM 751 C C . LYS A 1 132 ? 128.19800 106.46600 122.34300 1.000 36.61718 132 LYS A C 1
ATOM 752 O O . LYS A 1 132 ? 128.62900 106.25700 123.48200 1.000 36.61718 132 LYS A O 1
ATOM 758 N N . CYS A 1 133 ? 126.96900 106.11500 121.97800 1.000 35.80336 133 CYS A N 1
ATOM 759 C CA . CYS A 1 133 ? 126.06900 105.43400 122.89500 1.000 35.80336 133 CYS A CA 1
ATOM 760 C C . CYS A 1 133 ? 126.40400 103.96100 123.07200 1.000 35.80336 133 CYS A C 1
ATOM 761 O O . CYS A 1 133 ? 125.80800 103.31900 123.94200 1.000 35.80336 133 CYS A O 1
ATOM 764 N N . ARG A 1 134 ? 127.34400 103.42900 122.28500 1.000 36.40386 134 ARG A N 1
ATOM 765 C CA . ARG A 1 134 ? 127.71800 102.01100 122.29100 1.000 36.40386 134 ARG A CA 1
ATOM 766 C C . ARG A 1 134 ? 126.49900 101.11600 122.09400 1.000 36.40386 134 ARG A C 1
ATOM 767 O O . ARG A 1 134 ? 126.35300 100.07300 122.72900 1.000 36.40386 134 ARG A O 1
ATOM 775 N N . SER A 1 135 ? 125.61700 101.53200 121.19100 1.000 33.47925 135 SER A N 1
ATOM 776 C CA . SER A 1 135 ? 124.33600 100.87800 121.00200 1.000 33.47925 135 SER A CA 1
ATOM 777 C C . SER A 1 135 ? 123.86600 101.10800 119.57500 1.000 33.47925 135 SER A C 1
ATOM 778 O O . SER A 1 135 ? 124.28500 102.05400 118.91200 1.000 33.47925 135 SER A O 1
ATOM 781 N N . LYS A 1 136 ? 122.98000 100.23400 119.11300 1.000 36.00359 136 LYS A N 1
ATOM 782 C CA . LYS A 1 136 ? 122.33700 100.40600 117.81900 1.000 36.00359 136 LYS A CA 1
ATOM 783 C C . LYS A 1 136 ? 121.02900 101.17700 117.90900 1.000 36.00359 136 LYS A C 1
ATOM 784 O O . LYS A 1 136 ? 120.41800 101.44400 116.87200 1.000 36.00359 136 LYS A O 1
ATOM 790 N N . ASN A 1 137 ? 120.59500 101.52900 119.11800 1.000 34.17025 137 ASN A N 1
ATOM 791 C CA . ASN A 1 137 ? 119.32100 102.22200 119.29900 1.000 34.17025 137 ASN A CA 1
ATOM 792 C C . ASN A 1 137 ? 119.19600 103.55700 118.56700 1.000 34.17025 137 ASN A C 1
ATOM 793 O O . ASN A 1 137 ? 118.08200 103.85500 118.10500 1.000 34.17025 137 ASN A O 1
ATOM 798 N N . PRO A 1 138 ? 120.22600 104.41300 118.45900 1.000 33.50411 138 PRO A N 1
ATOM 799 C CA . PRO A 1 138 ? 120.05300 105.62200 117.63500 1.000 33.50411 138 PRO A CA 1
ATOM 800 C C . PRO A 1 138 ? 119.71500 105.34600 116.18000 1.000 33.50411 138 PRO A C 1
ATOM 801 O O . PRO A 1 138 ? 119.07300 106.18700 115.54400 1.000 33.50411 138 PRO A O 1
ATOM 805 N N . LEU A 1 139 ? 120.11600 104.20200 115.62800 1.000 35.80070 139 LEU A N 1
ATOM 806 C CA . LEU A 1 139 ? 119.65400 103.83800 114.29300 1.000 35.80070 139 LEU A CA 1
ATOM 807 C C . LEU A 1 139 ? 118.19200 103.41700 114.30900 1.000 35.80070 139 LEU A C 1
ATOM 808 O O . LEU A 1 139 ? 117.43300 103.76200 113.39900 1.000 35.80070 139 LEU A O 1
ATOM 813 N N . LEU A 1 140 ? 117.77600 102.68100 115.33700 1.000 36.60278 140 LEU A N 1
ATOM 814 C CA . LEU A 1 140 ? 116.42300 102.14600 115.38200 1.000 36.60278 140 LEU A CA 1
ATOM 815 C C . LEU A 1 140 ? 115.38300 103.19800 115.74000 1.000 36.60278 140 LEU A C 1
ATOM 816 O O . LEU A 1 140 ? 114.23700 103.09800 115.29800 1.000 36.60278 140 LEU A O 1
ATOM 821 N N . TYR A 1 141 ? 115.75000 104.19900 116.53100 1.000 33.76791 141 TYR A N 1
ATOM 822 C CA . TYR A 1 141 ? 114.80900 105.17800 117.04700 1.000 33.76791 141 TYR A CA 1
ATOM 823 C C . TYR A 1 141 ? 115.11000 106.56100 116.49100 1.000 33.76791 141 TYR A C 1
ATOM 824 O O . TYR A 1 141 ? 116.26600 106.91500 116.25300 1.000 33.76791 141 TYR A O 1
ATOM 833 N N . ASP A 1 142 ? 114.05500 107.34700 116.31000 1.000 38.88093 142 ASP A N 1
ATOM 834 C CA . ASP A 1 142 ? 114.15800 108.69700 115.77900 1.000 38.88093 142 ASP A CA 1
ATOM 835 C C . ASP A 1 142 ? 114.22100 109.76100 116.86600 1.000 38.88093 142 ASP A C 1
ATOM 836 O O . ASP A 1 142 ? 114.03300 110.94200 116.56500 1.000 38.88093 142 ASP A O 1
ATOM 841 N N . ALA A 1 143 ? 114.49300 109.37300 118.11000 1.000 33.66595 143 ALA A N 1
ATOM 842 C CA . ALA A 1 143 ? 114.43900 110.30300 119.22800 1.000 33.66595 143 ALA A CA 1
ATOM 843 C C . ALA A 1 143 ? 115.53700 111.35400 119.13700 1.000 33.66595 143 ALA A C 1
ATOM 844 O O . ALA A 1 143 ? 116.59900 111.13500 118.55200 1.000 33.66595 143 ALA A O 1
ATOM 846 N N . ASN A 1 144 ? 115.26200 112.51600 119.72600 1.000 35.12785 144 ASN A N 1
ATOM 847 C CA . ASN A 1 144 ? 116.23800 113.59500 119.73000 1.000 35.12785 144 ASN A CA 1
ATOM 848 C C . ASN A 1 144 ? 117.38900 113.30700 120.68300 1.000 35.12785 144 ASN A C 1
ATOM 849 O O . ASN A 1 144 ? 118.50700 113.78100 120.46400 1.000 35.12785 144 ASN A O 1
ATOM 854 N N . TYR A 1 145 ? 117.13800 112.54300 121.74200 1.000 29.67532 145 TYR A N 1
ATOM 855 C CA . TYR A 1 145 ? 118.13200 112.29900 122.77300 1.000 29.67532 145 TYR A CA 1
ATOM 856 C C . TYR A 1 145 ? 118.10300 110.83400 123.16600 1.000 29.67532 145 TYR A C 1
ATOM 857 O O . TYR A 1 145 ? 117.13000 110.12100 122.92200 1.000 29.67532 145 TYR A O 1
ATOM 866 N N . PHE A 1 146 ? 119.18800 110.39300 123.78700 1.000 27.48973 146 PHE A N 1
ATOM 867 C CA . PHE A 1 146 ? 119.27500 109.03200 124.29600 1.000 27.48973 146 PHE A CA 1
ATOM 868 C C . PHE A 1 146 ? 119.90500 109.06100 125.67600 1.000 27.48973 146 PHE A C 1
ATOM 869 O O . PHE A 1 146 ? 121.00500 109.58800 125.84500 1.000 27.48973 146 PHE A O 1
ATOM 877 N N . LEU A 1 147 ? 119.19400 108.52500 126.65900 1.000 26.37938 147 LEU A N 1
ATOM 878 C CA . LEU A 1 147 ? 119.72500 108.39500 128.00500 1.000 26.37938 147 LEU A CA 1
ATOM 879 C C . LEU A 1 147 ? 120.51800 107.10300 128.10300 1.000 26.37938 147 LEU A C 1
ATOM 880 O O . LEU A 1 147 ? 119.98900 106.02200 127.84400 1.000 26.37938 147 LEU A O 1
ATOM 885 N N . CYS A 1 148 ? 121.77500 107.21500 128.49500 1.000 29.09865 148 CYS A N 1
ATOM 886 C CA . CYS A 1 148 ? 122.72400 106.12800 128.40700 1.000 29.09865 148 CYS A CA 1
ATOM 887 C C . CYS A 1 148 ? 123.46100 105.97800 129.72300 1.000 29.09865 148 CYS A C 1
ATOM 888 O O . CYS A 1 148 ? 123.69900 106.95300 130.44400 1.000 29.09865 148 CYS A O 1
ATOM 891 N N . TRP A 1 149 ? 123.80500 104.73400 130.03000 1.000 26.70445 149 TRP A N 1
ATOM 892 C CA . TRP A 1 149 ? 124.79600 104.49400 131.06900 1.000 26.70445 149 TRP A CA 1
ATOM 893 C C . TRP A 1 149 ? 125.47600 103.16200 130.81400 1.000 26.70445 149 TRP A C 1
ATOM 894 O O . TRP A 1 149 ? 124.93700 102.29100 130.13300 1.000 26.70445 149 TRP A O 1
ATOM 905 N N . HIS A 1 150 ? 126.67200 103.02300 131.36500 1.000 32.06579 150 HIS A N 1
ATOM 906 C CA . HIS A 1 150 ? 127.54300 101.89900 131.07200 1.000 32.06579 150 HIS A CA 1
ATOM 907 C C . HIS A 1 150 ? 127.64600 100.97800 132.27800 1.000 32.06579 150 HIS A C 1
ATOM 908 O O . HIS A 1 150 ? 127.92400 101.43000 133.39200 1.000 32.06579 150 HIS A O 1
ATOM 915 N N . THR A 1 151 ? 127.42800 99.69400 132.04800 1.000 35.12634 151 THR A N 1
ATOM 916 C CA . THR A 1 151 ? 127.78600 98.65000 132.99300 1.000 35.12634 151 THR A CA 1
ATOM 917 C C . THR A 1 151 ? 128.74300 97.69000 132.30200 1.000 35.12634 151 THR A C 1
ATOM 918 O O . THR A 1 151 ? 128.95400 97.76300 131.09000 1.000 35.12634 151 THR A O 1
ATOM 922 N N . ASN A 1 152 ? 129.33900 96.79500 133.09100 1.000 40.21307 152 ASN A N 1
ATOM 923 C CA . ASN A 1 152 ? 130.32400 95.86500 132.54500 1.000 40.21307 152 ASN A CA 1
ATOM 924 C C . ASN A 1 152 ? 129.72400 94.92800 131.50500 1.000 40.21307 152 ASN A C 1
ATOM 925 O O . ASN A 1 152 ? 130.40400 94.56100 130.54200 1.000 40.21307 152 ASN A O 1
ATOM 930 N N . CYS A 1 153 ? 128.46700 94.52700 131.67300 1.000 41.51150 153 CYS A N 1
ATOM 931 C CA . CYS A 1 153 ? 127.86400 93.56800 130.76000 1.000 41.51150 153 CYS A CA 1
ATOM 932 C C . CYS A 1 153 ? 126.91600 94.19900 129.75100 1.000 41.51150 153 CYS A C 1
ATOM 933 O O . CYS A 1 153 ? 126.51400 93.51900 128.80300 1.000 41.51150 153 CYS A O 1
ATOM 936 N N . TYR A 1 154 ? 126.55000 95.46500 129.91800 1.000 34.77847 154 TYR A N 1
ATOM 937 C CA . TYR A 1 154 ? 125.58900 96.06600 129.00700 1.000 34.77847 154 TYR A CA 1
ATOM 938 C C . TYR A 1 154 ? 125.77100 97.57600 128.97500 1.000 34.77847 154 TYR A C 1
ATOM 939 O O . TYR A 1 154 ? 126.18600 98.18600 129.96000 1.000 34.77847 154 TYR A O 1
ATOM 948 N N . ASP A 1 155 ? 125.44500 98.16600 127.83000 1.000 33.75025 155 ASP A N 1
ATOM 949 C CA . ASP A 1 155 ? 125.39800 99.61400 127.66500 1.000 33.75025 155 ASP A CA 1
ATOM 950 C C . ASP A 1 155 ? 123.95800 100.00700 127.37000 1.000 33.75025 155 ASP A C 1
ATOM 951 O O . ASP A 1 155 ? 123.41000 99.63600 126.32900 1.000 33.75025 155 ASP A O 1
ATOM 956 N N . TYR A 1 156 ? 123.34500 100.74500 128.28700 1.000 29.51729 156 TYR A N 1
ATOM 957 C CA . TYR A 1 156 ? 121.94500 101.11200 128.15700 1.000 29.51729 156 TYR A CA 1
ATOM 958 C C . TYR A 1 156 ? 121.80100 102.41600 127.39500 1.000 29.51729 156 TYR A C 1
ATOM 959 O O . TYR A 1 156 ? 122.53400 103.37800 127.64700 1.000 29.51729 156 TYR A O 1
ATOM 968 N N . CYS A 1 157 ? 120.81300 102.44700 126.49800 1.000 30.33211 157 CYS A N 1
ATOM 969 C CA . CYS A 1 157 ? 120.56600 103.57900 125.60800 1.000 30.33211 157 CYS A CA 1
ATOM 970 C C . CYS A 1 157 ? 119.06300 103.62300 125.33700 1.000 30.33211 157 CYS A C 1
ATOM 971 O O . CYS A 1 157 ? 118.55000 102.83500 124.54000 1.000 30.33211 157 CYS A O 1
ATOM 974 N N . ILE A 1 158 ? 118.37100 104.53800 125.99600 1.000 26.40051 158 ILE A N 1
ATOM 975 C CA . ILE A 1 158 ? 116.91200 104.62100 125.97500 1.000 26.40051 158 ILE A CA 1
ATOM 976 C C . ILE A 1 158 ? 116.51600 105.91300 125.27400 1.000 26.40051 158 ILE A C 1
ATOM 977 O O . ILE A 1 158 ? 117.06500 106.96700 125.59800 1.000 26.40051 158 ILE A O 1
ATOM 982 N N . PRO A 1 159 ? 115.58900 105.87800 124.31600 1.000 25.56481 159 PRO A N 1
ATOM 983 C CA . PRO A 1 159 ? 115.15000 107.11700 123.66100 1.000 25.56481 159 PRO A CA 1
ATOM 984 C C . PRO A 1 159 ? 114.51900 108.10000 124.63900 1.000 25.56481 159 PRO A C 1
ATOM 985 O O . PRO A 1 159 ? 113.83700 107.71500 125.58800 1.000 25.56481 159 PRO A O 1
ATOM 989 N N . TYR A 1 160 ? 114.75000 109.38700 124.38700 1.000 24.26380 160 TYR A N 1
ATOM 990 C CA . TYR A 1 160 ? 114.24700 110.45700 125.23400 1.000 24.26380 160 TYR A CA 1
ATOM 991 C C . TYR A 1 160 ? 114.08500 111.71000 124.38300 1.000 24.26380 160 TYR A C 1
ATOM 992 O O . TYR A 1 160 ? 114.83200 111.92500 123.42700 1.000 24.26380 160 TYR A O 1
ATOM 1001 N N . ASN A 1 161 ? 113.11100 112.54500 124.74400 1.000 27.93691 161 ASN A N 1
ATOM 1002 C CA . ASN A 1 161 ? 112.67400 113.59900 123.83500 1.000 27.93691 161 ASN A CA 1
ATOM 1003 C C . ASN A 1 161 ? 113.41200 114.92400 124.00600 1.000 27.93691 161 ASN A C 1
ATOM 1004 O O . ASN A 1 161 ? 113.69300 115.59300 123.00900 1.000 27.93691 161 ASN A O 1
ATOM 1009 N N . SER A 1 162 ? 113.72200 115.34200 125.23000 1.000 27.97825 162 SER A N 1
ATOM 1010 C CA . SER A 1 162 ? 114.30700 116.66300 125.42000 1.000 27.97825 162 SER A CA 1
ATOM 1011 C C . SER A 1 162 ? 115.15500 116.67800 126.68100 1.000 27.97825 162 SER A C 1
ATOM 1012 O O . SER A 1 162 ? 115.07300 115.78100 127.51600 1.000 27.97825 162 SER A O 1
ATOM 1015 N N . VAL A 1 163 ? 115.97500 117.71600 126.81300 1.000 28.48718 163 VAL A N 1
ATOM 1016 C CA . VAL A 1 163 ? 116.79200 117.89900 128.00800 1.000 28.48718 163 VAL A CA 1
ATOM 1017 C C . VAL A 1 163 ? 115.89700 118.44400 129.11400 1.000 28.48718 163 VAL A C 1
ATOM 1018 O O . VAL A 1 163 ? 115.50600 119.61100 129.09200 1.000 28.48718 163 VAL A O 1
ATOM 1022 N N . THR A 1 164 ? 115.57400 117.60200 130.08400 1.000 28.24127 164 THR A N 1
ATOM 1023 C CA . THR A 1 164 ? 114.78000 117.99400 131.23400 1.000 28.24127 164 THR A CA 1
ATOM 1024 C C . THR A 1 164 ? 115.69300 118.17300 132.43900 1.000 28.24127 164 THR A C 1
ATOM 1025 O O . THR A 1 164 ? 116.85200 117.75700 132.43100 1.000 28.24127 164 THR A O 1
ATOM 1029 N N . SER A 1 165 ? 115.16600 118.82000 133.47400 1.000 28.80191 165 SER A N 1
ATOM 1030 C CA . SER A 1 165 ? 115.94800 119.01300 134.68700 1.000 28.80191 165 SER A CA 1
ATOM 1031 C C . SER A 1 165 ? 116.00400 117.75800 135.54400 1.000 28.80191 165 SER A C 1
ATOM 1032 O O . SER A 1 165 ? 116.87300 117.65100 136.41200 1.000 28.80191 165 SER A O 1
ATOM 1035 N N . SER A 1 166 ? 115.10500 116.81000 135.31300 1.000 27.44724 166 SER A N 1
ATOM 1036 C CA . SER A 1 166 ? 115.11000 115.54300 136.01800 1.000 27.44724 166 SER A CA 1
ATOM 1037 C C . SER A 1 166 ? 114.74400 114.44500 135.03800 1.000 27.44724 166 SER A C 1
ATOM 1038 O O . SER A 1 166 ? 114.13900 114.69100 133.99400 1.000 27.44724 166 SER A O 1
ATOM 1041 N N . ILE A 1 167 ? 115.13300 113.22600 135.38300 1.000 24.81016 167 ILE A N 1
ATOM 1042 C CA . ILE A 1 167 ? 114.79100 112.04000 134.60900 1.000 24.81016 167 ILE A CA 1
ATOM 1043 C C . ILE A 1 167 ? 114.39300 110.94100 135.58200 1.000 24.81016 167 ILE A C 1
ATOM 1044 O O . ILE A 1 167 ? 115.06800 110.72200 136.58900 1.000 24.81016 167 ILE A O 1
ATOM 1049 N N . VAL A 1 168 ? 113.29200 110.25800 135.29800 1.000 23.19999 168 VAL A N 1
ATOM 1050 C CA . VAL A 1 168 ? 112.84600 109.13500 136.11000 1.000 23.19999 168 VAL A CA 1
ATOM 1051 C C . VAL A 1 168 ? 113.03300 107.86400 135.30300 1.000 23.19999 168 VAL A C 1
ATOM 1052 O O . VAL A 1 168 ? 112.50100 107.73700 134.19500 1.000 23.19999 168 VAL A O 1
ATOM 1056 N N . ILE A 1 169 ? 113.79000 106.92800 135.85500 1.000 24.04064 169 ILE A N 1
ATOM 1057 C CA . ILE A 1 169 ? 113.92100 105.59300 135.29600 1.000 24.04064 169 ILE A CA 1
ATOM 1058 C C . ILE A 1 169 ? 113.06900 104.66400 136.14300 1.000 24.04064 169 ILE A C 1
ATOM 1059 O O . ILE A 1 169 ? 113.23600 104.59400 137.36400 1.000 24.04064 169 ILE A O 1
ATOM 1064 N N . THR A 1 170 ? 112.14500 103.96000 135.50700 1.000 26.45503 170 THR A N 1
ATOM 1065 C CA . THR A 1 170 ? 111.28900 103.00200 136.18000 1.000 26.45503 170 THR A CA 1
ATOM 1066 C C . THR A 1 170 ? 111.88800 101.61500 136.00700 1.000 26.45503 170 THR A C 1
ATOM 1067 O O . THR A 1 170 ? 112.25400 101.23200 134.89800 1.000 26.45503 170 THR A O 1
ATOM 1071 N N . SER A 1 171 ? 112.00500 100.86900 137.09700 1.000 32.29061 171 SER A N 1
ATOM 1072 C CA . SER A 1 171 ? 112.54700 99.51800 137.04100 1.000 32.29061 171 SER A CA 1
ATOM 1073 C C . SER A 1 171 ? 111.48000 98.55500 137.53400 1.000 32.29061 171 SER A C 1
ATOM 1074 O O . SER A 1 171 ? 111.01000 98.66900 138.66900 1.000 32.29061 171 SER A O 1
ATOM 1077 N N . GLY A 1 172 ? 111.09900 97.61300 136.68100 1.000 40.27270 172 GLY A N 1
ATOM 1078 C CA . GLY A 1 172 ? 110.16900 96.56100 137.05500 1.000 40.27270 172 GLY A CA 1
ATOM 1079 C C . GLY A 1 172 ? 110.89100 95.22700 137.13100 1.000 40.27270 172 GLY A C 1
ATOM 1080 O O . GLY A 1 172 ? 111.71800 94.91100 136.27800 1.000 40.27270 172 GLY A O 1
ATOM 1081 N N . ASP A 1 173 ? 110.57800 94.45300 138.16700 1.000 46.29251 173 ASP A N 1
ATOM 1082 C CA . ASP A 1 173 ? 111.20800 93.15500 138.34600 1.000 46.29251 173 ASP A CA 1
ATOM 1083 C C . ASP A 1 173 ? 110.47300 92.08300 137.54000 1.000 46.29251 173 ASP A C 1
ATOM 1084 O O . ASP A 1 173 ? 109.62900 92.37100 136.68900 1.000 46.29251 173 ASP A O 1
ATOM 1089 N N . GLY A 1 174 ? 110.80200 90.82600 137.81200 1.000 49.74248 174 GLY A N 1
ATOM 1090 C CA . GLY A 1 174 ? 110.13600 89.71200 137.16300 1.000 49.74248 174 GLY A CA 1
ATOM 109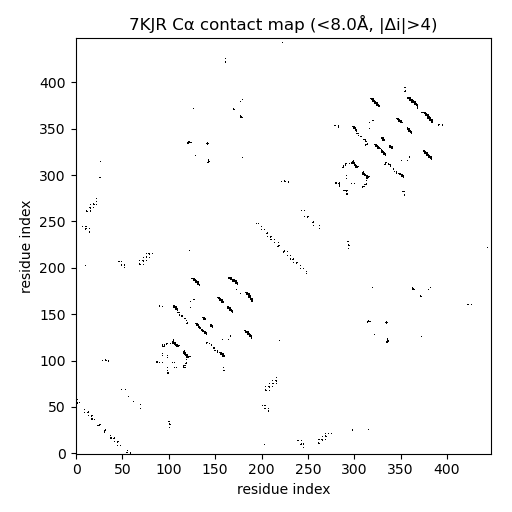1 C C . GLY A 1 174 ? 108.74900 89.43600 137.71500 1.000 49.74248 174 GLY A C 1
ATOM 1092 O O . GLY A 1 174 ? 108.58500 89.13000 138.89600 1.000 49.74248 174 GLY A O 1
ATOM 1093 N N . GLU A 1 181 ? 108.83200 91.55500 131.68900 1.000 47.49790 181 GLU A N 1
ATOM 1094 C CA . GLU A 1 181 ? 110.04900 91.08100 132.33500 1.000 47.49790 181 GLU A CA 1
ATOM 1095 C C . GLU A 1 181 ? 110.70400 92.17400 133.16200 1.000 47.49790 181 GLU A C 1
ATOM 1096 O O . GLU A 1 181 ? 110.20700 93.29400 133.23300 1.000 47.49790 181 GLU A O 1
ATOM 1102 N N . HIS A 1 182 ? 111.82100 91.82400 133.79300 1.000 40.53937 182 HIS A N 1
ATOM 1103 C CA . HIS A 1 182 ? 112.64100 92.79700 134.49900 1.000 40.53937 182 HIS A CA 1
ATOM 1104 C C . HIS A 1 182 ? 113.22300 93.78600 133.49600 1.000 40.53937 182 HIS A C 1
ATOM 1105 O O . HIS A 1 182 ? 113.95100 93.39400 132.58200 1.000 40.53937 182 HIS A O 1
ATOM 1112 N N . ASP A 1 183 ? 112.89300 95.06500 133.64800 1.000 36.86201 183 ASP A N 1
ATOM 1113 C CA . ASP A 1 183 ? 113.26100 96.03400 132.62600 1.000 36.86201 183 ASP A CA 1
ATOM 1114 C C . ASP A 1 183 ? 113.37400 97.42800 133.22800 1.000 36.86201 183 ASP A C 1
ATOM 1115 O O . ASP A 1 183 ? 112.82800 97.72300 134.29300 1.000 36.86201 183 ASP A O 1
ATOM 1120 N N . TYR A 1 184 ? 114.10400 98.27900 132.51300 1.000 29.13685 184 TYR A N 1
ATOM 1121 C CA . TYR A 1 184 ? 114.14400 99.71500 132.72300 1.000 29.13685 184 TYR A CA 1
ATOM 1122 C C . TYR A 1 184 ? 113.25100 100.38800 131.69300 1.000 29.13685 184 TYR A C 1
ATOM 1123 O O . TYR A 1 184 ? 113.15300 99.94200 130.55100 1.000 29.13685 184 TYR A O 1
ATOM 1132 N N . GLN A 1 185 ? 112.60400 101.47000 132.10300 1.000 25.98195 185 GLN A N 1
ATOM 1133 C CA . GLN A 1 185 ? 111.58500 102.09300 131.27600 1.000 25.98195 185 GLN A CA 1
ATOM 1134 C C . GLN A 1 185 ? 111.59800 103.59300 131.50900 1.000 25.98195 185 GLN A C 1
ATOM 1135 O O . GLN A 1 185 ? 111.61200 104.04800 132.65500 1.000 25.98195 185 GLN A O 1
ATOM 1141 N N . ILE A 1 186 ? 111.64500 104.35300 130.41800 1.000 24.02153 186 ILE A N 1
ATOM 1142 C CA . ILE A 1 186 ? 111.39600 105.79000 130.43600 1.000 24.02153 186 ILE A CA 1
ATOM 1143 C C . ILE A 1 186 ? 110.47900 106.12400 129.27200 1.000 24.02153 186 ILE A C 1
ATOM 1144 O O . ILE A 1 186 ? 110.76800 105.75600 128.12900 1.000 24.02153 186 ILE A O 1
ATOM 1149 N N . GLY A 1 187 ? 109.38700 106.83000 129.55800 1.000 24.36672 187 GLY A N 1
ATOM 1150 C CA . GLY A 1 187 ? 108.45000 107.23500 128.52800 1.000 24.36672 187 GLY A CA 1
ATOM 1151 C C . GLY A 1 1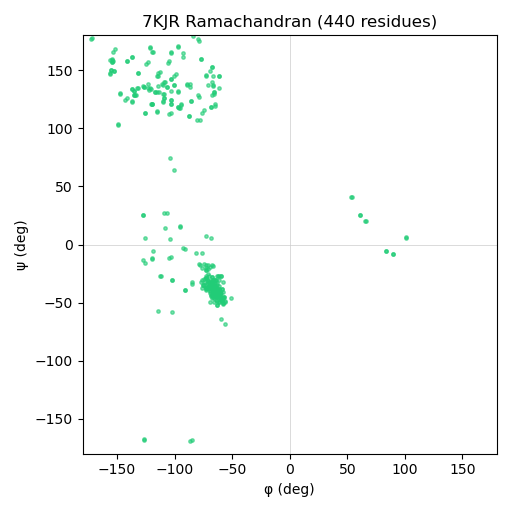87 ? 107.79500 106.09700 127.78600 1.000 24.36672 187 GLY A C 1
ATOM 1152 O O . GLY A 1 187 ? 107.37200 106.27500 126.64500 1.000 24.36672 187 GLY A O 1
ATOM 1153 N N . GLY A 1 188 ? 107.69600 104.92600 128.40400 1.000 24.95745 188 GLY A N 1
ATOM 1154 C CA . GLY A 1 188 ? 107.21100 103.74400 127.74000 1.000 24.95745 188 GLY A CA 1
ATOM 1155 C C . GLY A 1 188 ? 108.25100 102.99300 126.93900 1.000 24.95745 188 GLY A C 1
ATOM 1156 O O . GLY A 1 188 ? 107.94500 101.91800 126.41900 1.000 24.95745 188 GLY A O 1
ATOM 1157 N N . TYR A 1 189 ? 109.46400 103.52200 126.82000 1.000 27.46811 189 TYR A N 1
ATOM 1158 C CA . TYR A 1 189 ? 110.55900 102.82300 126.16400 1.000 27.46811 189 TYR A CA 1
ATOM 1159 C C . TYR A 1 189 ? 111.27300 101.93700 127.17000 1.000 27.46811 189 TYR A C 1
ATOM 1160 O O . TYR A 1 189 ? 111.53400 102.35100 128.30100 1.000 27.46811 189 TYR A O 1
ATOM 1169 N N . THR A 1 190 ? 111.61000 100.72900 126.74000 1.000 31.69660 190 THR A N 1
ATOM 1170 C CA . THR A 1 190 ? 112.02400 99.65400 127.62600 1.000 31.69660 190 THR A CA 1
ATOM 1171 C C . THR A 1 190 ? 113.35700 99.07300 127.17500 1.000 31.69660 190 THR A C 1
ATOM 1172 O O . THR A 1 190 ? 113.58500 98.87200 125.98100 1.000 31.69660 190 THR A O 1
ATOM 1176 N N . GLU A 1 191 ? 114.24400 98.83400 128.13800 1.000 34.61983 191 GLU A N 1
ATOM 1177 C CA . GLU A 1 191 ? 115.44300 98.03400 127.93900 1.000 34.61983 191 GLU A CA 1
ATOM 1178 C C . GLU A 1 191 ? 115.44800 96.88900 128.93800 1.000 34.61983 191 GLU A C 1
ATOM 1179 O O . GLU A 1 191 ? 115.09700 97.07100 130.10300 1.000 34.61983 191 GLU A O 1
ATOM 1185 N N . LYS A 1 192 ? 115.83200 95.70700 128.46400 1.000 36.22174 192 LYS A N 1
ATOM 1186 C CA . LYS A 1 192 ? 115.92800 94.52600 129.31200 1.000 36.22174 192 LYS A CA 1
ATOM 1187 C C . LYS A 1 192 ? 116.95600 94.76100 130.41400 1.000 36.22174 192 LYS A C 1
ATOM 1188 O O . LYS A 1 192 ? 118.04200 95.28600 130.16900 1.000 36.22174 192 LYS A O 1
ATOM 1194 N N . TRP A 1 193 ? 116.59400 94.39300 131.63600 1.000 33.83315 193 TRP A N 1
ATOM 1195 C CA . TRP A 1 193 ? 117.52000 94.47300 132.75600 1.000 33.83315 193 TRP A CA 1
ATOM 1196 C C . TRP A 1 193 ? 118.67800 93.49900 132.56800 1.000 33.83315 193 TRP A C 1
ATOM 1197 O O . TRP A 1 193 ? 118.47200 92.31200 132.31400 1.000 33.83315 193 TRP A O 1
ATOM 1208 N N . GLU A 1 194 ? 119.89800 94.00000 132.70700 1.000 35.30156 194 GLU A N 1
ATOM 1209 C CA . GLU A 1 194 ? 121.08600 93.15500 132.73900 1.000 35.30156 194 GLU A CA 1
ATOM 1210 C C . GLU A 1 194 ? 121.97200 93.42000 133.93800 1.000 35.30156 194 GLU A C 1
ATOM 1211 O O . GLU A 1 194 ? 122.84800 92.59700 134.22500 1.000 35.30156 194 GLU A O 1
ATOM 1217 N N . SER A 1 195 ? 121.76000 94.51700 134.65500 1.000 33.37485 195 SER A N 1
ATOM 1218 C CA . SER A 1 195 ? 122.63400 94.98400 135.72000 1.000 33.37485 195 SER A CA 1
ATOM 1219 C C . SER A 1 195 ? 121.94400 96.15700 136.40000 1.000 33.37485 195 SER A C 1
ATOM 1220 O O . SER A 1 195 ? 120.87500 96.60100 135.97600 1.000 33.37485 195 SER A O 1
ATOM 1223 N N . GLY A 1 196 ? 122.58000 96.66500 137.44600 1.000 32.65559 196 GLY A N 1
ATOM 1224 C CA . GLY A 1 196 ? 121.98800 97.71800 138.24200 1.000 32.65559 196 GLY A CA 1
ATOM 1225 C C . GLY A 1 196 ? 122.11300 99.09300 137.61400 1.000 32.65559 196 GLY A C 1
ATOM 1226 O O . GLY A 1 196 ? 122.70500 99.29300 136.55400 1.000 32.65559 196 GLY A O 1
ATOM 1227 N N . VAL A 1 197 ? 121.51300 100.06300 138.30000 1.000 32.26269 197 VAL A N 1
ATOM 1228 C CA . VAL A 1 197 ? 121.60400 101.45700 137.88900 1.000 32.26269 197 VAL A CA 1
ATOM 1229 C C . VAL A 1 197 ? 122.96200 102.02400 138.28500 1.000 32.26269 197 VAL A C 1
ATOM 1230 O O . VAL A 1 197 ? 123.65100 101.51400 139.17000 1.000 32.26269 197 VAL A O 1
ATOM 1234 N N . LYS A 1 198 ? 123.34400 103.10400 137.62000 1.000 33.63846 198 LYS A N 1
ATOM 1235 C CA . LYS A 1 198 ? 124.52500 103.86700 137.98600 1.000 33.63846 198 LYS A CA 1
ATOM 1236 C C . LYS A 1 198 ? 124.11400 105.16400 138.67200 1.000 33.63846 198 LYS A C 1
ATOM 1237 O O . LYS A 1 198 ? 122.99500 105.65400 138.51600 1.000 33.63846 198 LYS A O 1
ATOM 1243 N N . ASP A 1 199 ? 125.04400 105.71900 139.44700 1.000 35.47202 199 ASP A N 1
ATOM 1244 C CA . ASP A 1 199 ? 124.78900 106.98300 140.12300 1.000 35.47202 199 ASP A CA 1
ATOM 1245 C C . ASP A 1 199 ? 124.79400 108.16200 139.16300 1.000 35.47202 199 ASP A C 1
ATOM 1246 O O . ASP A 1 199 ? 124.28400 109.23000 139.51200 1.000 35.47202 199 ASP A O 1
ATOM 1251 N N . CYS A 1 200 ? 125.35900 107.99600 137.97100 1.000 35.20511 200 CYS A N 1
ATOM 1252 C CA . CYS A 1 200 ? 125.38200 109.05000 136.96700 1.000 35.20511 200 CYS A CA 1
ATOM 1253 C C . CYS A 1 200 ? 124.96900 108.45800 135.63100 1.000 35.20511 200 CYS A C 1
ATOM 1254 O O . CYS A 1 200 ? 125.51500 107.43800 135.20600 1.000 35.20511 200 CYS A O 1
ATOM 1257 N N . VAL A 1 201 ? 124.00800 109.09600 134.97600 1.000 28.39083 201 VAL A N 1
ATOM 1258 C CA . VAL A 1 201 ? 123.62000 108.74300 133.61700 1.000 28.39083 201 VAL A CA 1
ATOM 1259 C C . VAL A 1 201 ? 123.85800 109.95800 132.73200 1.000 28.39083 201 VAL A C 1
ATOM 1260 O O . VAL A 1 201 ? 124.07600 111.06900 133.21400 1.000 28.39083 201 VAL A O 1
ATOM 1264 N N . VAL A 1 202 ? 123.84300 109.74800 131.41900 1.000 28.66332 202 VAL A N 1
ATOM 1265 C CA . VAL A 1 202 ? 124.14900 110.83600 130.49800 1.000 28.66332 202 VAL A CA 1
ATOM 1266 C C . VAL A 1 202 ? 123.14300 110.84600 129.35400 1.000 28.66332 202 VAL A C 1
ATOM 1267 O O . VAL A 1 202 ? 122.85100 109.80700 128.76100 1.000 28.66332 202 VAL A O 1
ATOM 1271 N N . LEU A 1 203 ? 122.60600 112.02000 129.05800 1.000 28.27066 203 LEU A N 1
ATOM 1272 C CA . LEU A 1 203 ? 121.73900 112.23400 127.91200 1.000 28.27066 203 LEU A CA 1
ATOM 1273 C C . LEU A 1 203 ? 122.58900 112.73000 126.75000 1.000 28.27066 203 LEU A C 1
ATOM 1274 O O . LEU A 1 203 ? 123.23800 113.77500 126.85400 1.000 28.27066 203 LEU A O 1
ATOM 1279 N N . HIS A 1 204 ? 122.58800 111.98000 125.65500 1.000 30.85524 204 HIS A N 1
ATOM 1280 C CA . HIS A 1 204 ? 123.36600 112.29000 124.46800 1.000 30.85524 204 HIS A CA 1
ATOM 1281 C C . HIS A 1 204 ? 122.46100 112.74500 123.33300 1.000 30.85524 204 HIS A C 1
ATOM 1282 O O . HIS A 1 204 ? 121.37800 112.19800 123.12000 1.000 30.85524 204 HIS A O 1
ATOM 1289 N N . SER A 1 205 ? 122.92900 113.75100 122.60000 1.000 36.92194 205 SER A N 1
ATOM 1290 C CA . SER A 1 205 ? 122.39500 114.09900 121.29300 1.000 36.92194 205 SER A CA 1
ATOM 1291 C C . SER A 1 205 ? 123.55700 114.14100 120.31400 1.000 36.92194 205 SER A C 1
ATOM 1292 O O . SER A 1 205 ? 124.66400 113.69300 120.62200 1.000 36.92194 205 SER A O 1
ATOM 1295 N N . TYR A 1 206 ? 123.29100 114.67600 119.11900 1.000 42.55383 206 TYR A N 1
ATOM 1296 C CA . TYR A 1 206 ? 124.34500 114.86600 118.12500 1.000 42.55383 206 TYR A CA 1
ATOM 1297 C C . TYR A 1 206 ? 125.47300 115.73200 118.66600 1.000 42.55383 206 TYR A C 1
ATOM 1298 O O . TYR A 1 206 ? 126.65100 115.40400 118.50100 1.000 42.55383 206 TYR A O 1
ATOM 1307 N N . PHE A 1 207 ? 125.13100 116.83500 119.32900 1.000 47.02366 207 PHE A N 1
ATOM 1308 C CA . PHE A 1 207 ? 126.10800 117.84400 119.69800 1.000 47.02366 207 PHE A CA 1
ATOM 1309 C C . PHE A 1 207 ? 126.23200 118.08900 121.19200 1.000 47.02366 207 PHE A C 1
ATOM 1310 O O . PHE A 1 207 ? 127.18700 118.75300 121.60700 1.000 47.02366 207 PHE A O 1
ATOM 1318 N N . THR A 1 208 ? 125.31800 117.57500 122.01100 1.000 39.44602 208 THR A N 1
ATOM 1319 C CA . THR A 1 208 ? 125.29600 117.88100 123.43200 1.000 39.44602 208 THR A CA 1
ATOM 1320 C C . THR A 1 208 ? 125.34400 116.60300 124.25500 1.000 39.44602 208 THR A C 1
ATOM 1321 O O . THR A 1 208 ? 124.96500 115.52600 123.79200 1.000 39.44602 208 THR A O 1
ATOM 1325 N N . SER A 1 209 ? 125.83200 116.74100 125.48400 1.000 35.57888 209 SER A N 1
ATOM 1326 C CA . SER A 1 209 ? 125.77100 115.69600 126.49500 1.000 35.57888 209 SER A CA 1
ATOM 1327 C C . SER A 1 209 ? 125.47900 116.34700 127.83600 1.000 35.57888 209 SER A C 1
ATOM 1328 O O . SER A 1 209 ? 126.18800 117.26700 128.25000 1.000 35.57888 209 SER A O 1
ATOM 1331 N N . ASP A 1 210 ? 124.44000 115.87300 128.50800 1.000 33.15853 210 ASP A N 1
ATOM 1332 C CA . ASP A 1 210 ? 124.05400 116.39000 129.81200 1.000 33.15853 210 ASP A CA 1
ATOM 1333 C C . ASP A 1 210 ? 124.08700 115.26300 130.83100 1.000 33.15853 210 ASP A C 1
ATOM 1334 O O . ASP A 1 210 ? 123.59000 114.17200 130.57200 1.000 33.15853 210 ASP A O 1
ATOM 1339 N N . TYR A 1 211 ? 124.66800 115.52200 131.99200 1.000 32.18925 211 TYR A N 1
ATOM 1340 C CA . TYR A 1 211 ? 124.86000 114.48700 132.99600 1.000 32.18925 211 TYR A CA 1
ATOM 1341 C C . TYR A 1 211 ? 123.83600 114.62500 134.11200 1.000 32.18925 211 TYR A C 1
ATOM 1342 O O . TYR A 1 211 ? 123.46300 115.73600 134.49500 1.000 32.18925 211 TYR A O 1
ATOM 1351 N N . TYR A 1 212 ? 123.37400 113.48500 134.61200 1.000 28.82555 212 TYR A N 1
ATOM 1352 C CA . TYR A 1 212 ? 122.34700 113.42100 135.63700 1.000 28.82555 212 TYR A CA 1
ATOM 1353 C C . TYR A 1 212 ? 122.86300 112.57400 136.78600 1.000 28.82555 212 TYR A C 1
ATOM 1354 O O . TYR A 1 212 ? 123.44600 111.50800 136.56500 1.000 28.82555 212 TYR A O 1
ATOM 1363 N N . GLN A 1 213 ? 122.64700 113.05400 138.00200 1.000 30.88550 213 GLN A N 1
ATOM 1364 C CA . GLN A 1 213 ? 123.07900 112.39600 139.22200 1.000 30.88550 213 GLN A CA 1
ATOM 1365 C C . GLN A 1 213 ? 121.86900 111.79600 139.92400 1.000 30.88550 213 GLN A C 1
ATOM 1366 O O . GLN A 1 213 ? 120.82200 112.43800 140.02400 1.000 30.88550 213 GLN A O 1
ATOM 1372 N N . LEU A 1 214 ? 122.01000 110.56200 140.39900 1.000 29.02749 214 LEU A N 1
ATOM 1373 C CA . LEU A 1 214 ? 120.92500 109.89600 141.10700 1.000 29.02749 214 LEU A CA 1
ATOM 1374 C C . LEU A 1 214 ? 120.68700 110.57000 142.45200 1.000 29.02749 214 LEU A C 1
ATOM 1375 O O . LEU A 1 214 ? 121.57900 110.60400 143.30300 1.000 29.02749 214 LEU A O 1
ATOM 1380 N N . TYR A 1 215 ? 119.48600 111.11100 142.64300 1.000 32.84508 215 TYR A N 1
ATOM 1381 C CA . TYR A 1 215 ? 119.12700 111.82400 143.85800 1.000 32.84508 215 TYR A CA 1
ATOM 1382 C C . TYR A 1 215 ? 118.26400 111.01600 144.80700 1.000 32.84508 215 TYR A C 1
ATOM 1383 O O . TYR A 1 215 ? 118.35500 111.21500 146.01700 1.000 32.84508 215 TYR A O 1
ATOM 1392 N N . SER A 1 216 ? 117.43400 110.11500 144.29300 1.000 32.79082 216 SER A N 1
ATOM 1393 C CA . SER A 1 216 ? 116.44000 109.45300 145.11700 1.000 32.79082 216 SER A CA 1
ATOM 1394 C C . SER A 1 216 ? 116.06300 108.12100 144.49100 1.000 32.79082 216 SER A C 1
ATOM 1395 O O . SER A 1 216 ? 116.05300 107.97200 143.26900 1.000 32.79082 216 SER A O 1
ATOM 1398 N N . THR A 1 217 ? 115.74900 107.15600 145.34800 1.000 33.59834 217 THR A N 1
ATOM 1399 C CA . THR A 1 217 ? 115.28800 105.83300 144.94200 1.000 33.59834 217 THR A CA 1
ATOM 1400 C C . THR A 1 217 ? 113.96500 105.56800 145.64800 1.000 33.59834 217 THR A C 1
ATOM 1401 O O . THR A 1 217 ? 113.92800 105.44300 146.87500 1.000 33.59834 217 THR A O 1
ATOM 1405 N N . GLN A 1 218 ? 112.88600 105.48600 144.88000 1.000 34.65995 218 GLN A N 1
ATOM 1406 C CA . GLN A 1 218 ? 111.55400 105.30500 145.43900 1.000 34.65995 218 GLN A CA 1
ATOM 1407 C C . GLN A 1 218 ? 111.18600 103.82800 145.40000 1.000 34.65995 218 GLN A C 1
ATOM 1408 O O . GLN A 1 218 ? 111.09300 103.23400 144.32200 1.000 34.65995 218 GLN A O 1
ATOM 1414 N N . LEU A 1 219 ? 110.96400 103.24400 146.56900 1.000 37.39633 219 LEU A N 1
ATOM 1415 C CA . LEU A 1 219 ? 110.57200 101.85000 146.69100 1.000 37.39633 219 LEU A CA 1
ATOM 1416 C C . LEU A 1 219 ? 109.06100 101.73300 146.84500 1.000 37.39633 219 LEU A C 1
ATOM 1417 O O . LEU A 1 219 ? 108.35000 102.72000 147.03500 1.000 37.39633 219 LEU A O 1
ATOM 1422 N N . SER A 1 220 ? 108.57300 100.49300 146.75700 1.000 39.72717 220 SER A N 1
ATOM 1423 C CA . SER A 1 220 ? 107.14100 100.22900 146.85400 1.000 39.72717 220 SER A CA 1
ATOM 1424 C C . SER A 1 220 ? 106.55500 100.66000 148.19100 1.000 39.72717 220 SER A C 1
ATOM 1425 O O . SER A 1 220 ? 105.36300 100.97200 148.25800 1.000 39.72717 220 SER A O 1
ATOM 1428 N N . THR A 1 221 ? 107.36200 100.68700 149.25200 1.000 43.34708 221 THR A N 1
ATOM 1429 C CA . THR A 1 221 ? 106.89600 101.22500 150.52200 1.000 43.34708 221 THR A CA 1
ATOM 1430 C C . THR A 1 221 ? 106.77600 102.74100 150.48600 1.000 43.34708 221 THR A C 1
ATOM 1431 O O . THR A 1 221 ? 106.04100 103.31900 151.29200 1.000 43.34708 221 THR A O 1
ATOM 1435 N N . ASP A 1 222 ? 107.48500 103.39800 149.56800 1.000 43.04732 222 ASP A N 1
ATOM 1436 C CA . ASP A 1 222 ? 107.39200 104.84900 149.45500 1.000 43.04732 222 ASP A CA 1
ATOM 1437 C C . ASP A 1 222 ? 106.21800 105.26300 148.57800 1.000 43.04732 222 ASP A C 1
ATOM 1438 O O . ASP A 1 222 ? 105.61400 106.31900 148.79600 1.000 43.04732 222 ASP A O 1
ATOM 1443 N N . THR A 1 223 ? 105.88900 104.45300 147.57400 1.000 37.34691 223 THR A N 1
ATOM 1444 C CA . THR A 1 223 ? 104.94500 104.83900 146.53700 1.000 37.34691 223 THR A CA 1
ATOM 1445 C C . THR A 1 223 ? 103.65000 104.04800 146.54900 1.000 37.34691 223 THR A C 1
ATOM 1446 O O . THR A 1 223 ? 102.62600 104.56700 146.10400 1.000 37.34691 223 THR A O 1
ATOM 1450 N N . GLY A 1 224 ? 103.66600 102.81100 147.04000 1.000 38.27994 224 GLY A N 1
ATOM 1451 C CA . GLY A 1 224 ? 102.50900 101.95200 146.98800 1.000 38.27994 224 GLY A CA 1
ATOM 1452 C C . GLY A 1 224 ? 102.40200 101.10600 145.74100 1.000 38.27994 224 GLY A C 1
ATOM 1453 O O . GLY A 1 224 ? 101.53900 100.22400 145.68500 1.000 38.27994 224 GLY A O 1
ATOM 1454 N N . VAL A 1 225 ? 103.25000 101.33600 144.74600 1.000 37.35710 225 VAL A N 1
ATOM 1455 C CA . VAL A 1 225 ? 103.24000 100.55500 143.51700 1.000 37.35710 225 VAL A CA 1
ATOM 1456 C C . VAL A 1 225 ? 104.13500 99.34100 143.73600 1.000 37.35710 225 VAL A C 1
ATOM 1457 O O . VAL A 1 225 ? 105.35700 99.46900 143.82600 1.000 37.35710 225 VAL A O 1
ATOM 1461 N N . GLU A 1 226 ? 103.52600 98.16200 143.81400 1.000 41.29645 226 GLU A N 1
ATOM 1462 C CA . GLU A 1 226 ? 104.27400 96.95000 144.10700 1.000 41.29645 226 GLU A CA 1
ATOM 1463 C C . GLU A 1 226 ? 105.12200 96.52500 142.91700 1.000 41.29645 226 GLU A C 1
ATOM 1464 O O . GLU A 1 226 ? 104.73400 96.70900 141.76000 1.000 41.29645 226 GLU A O 1
ATOM 1470 N N . HIS A 1 227 ? 106.29300 95.96200 143.22300 1.000 41.16450 227 HIS A N 1
ATOM 1471 C CA . HIS A 1 227 ? 107.23700 95.38500 142.26900 1.000 41.16450 227 HIS A CA 1
ATOM 1472 C C . HIS A 1 227 ? 107.83900 96.41900 141.32900 1.000 41.16450 227 HIS A C 1
ATOM 1473 O O . HIS A 1 227 ? 108.33800 96.06200 140.26100 1.000 41.16450 227 HIS A O 1
ATOM 1480 N N . VAL A 1 228 ? 107.80200 97.69700 141.69000 1.000 32.54132 228 VAL A N 1
ATOM 1481 C CA . VAL A 1 228 ? 108.32900 98.76400 140.85000 1.000 32.54132 228 VAL A CA 1
ATOM 1482 C C . VAL A 1 228 ? 109.21300 99.66800 141.69800 1.000 32.54132 228 VAL A C 1
ATOM 1483 O O . VAL A 1 228 ? 108.84900 100.03500 142.81900 1.000 32.54132 228 VAL A O 1
ATOM 1487 N N . THR A 1 229 ? 110.37900 100.01800 141.16400 1.000 29.14758 229 THR A N 1
ATOM 1488 C CA . THR A 1 229 ? 111.27700 100.99100 141.76500 1.000 29.14758 229 THR A CA 1
ATOM 1489 C C . THR A 1 229 ? 111.37200 102.19800 140.84200 1.000 29.14758 229 THR A C 1
ATOM 1490 O O . THR A 1 229 ? 111.31900 102.05500 139.62100 1.000 29.14758 229 THR A O 1
ATOM 1494 N N . PHE A 1 230 ? 111.49600 103.38800 141.41600 1.000 27.24041 230 PHE A N 1
ATOM 1495 C CA . PHE A 1 230 ? 111.68700 104.60800 140.64300 1.000 27.24041 230 PHE A CA 1
ATOM 1496 C C . PHE A 1 230 ? 113.01200 105.24900 141.02800 1.000 27.24041 230 PHE A C 1
ATOM 1497 O O . PHE A 1 230 ? 113.22800 105.58300 142.19500 1.000 27.24041 230 PHE A O 1
ATOM 1505 N N . PHE A 1 231 ? 113.89100 105.41700 140.04900 1.000 26.02467 231 PHE A N 1
ATOM 1506 C CA . PHE A 1 231 ? 115.17100 106.08000 140.23600 1.000 26.02467 231 PHE A CA 1
ATOM 1507 C C . PHE A 1 231 ? 115.06300 107.48400 139.66600 1.000 26.02467 231 PHE A C 1
ATOM 1508 O O . PHE A 1 231 ? 114.77100 107.65600 138.48000 1.000 26.02467 231 PHE A O 1
ATOM 1516 N N . ILE A 1 232 ? 115.29200 108.48000 140.50700 1.000 26.67108 232 ILE A N 1
ATOM 1517 C CA . ILE A 1 232 ? 115.08600 109.87500 140.15100 1.000 26.67108 232 ILE A CA 1
ATOM 1518 C C . ILE A 1 232 ? 116.45100 110.53000 140.02600 1.000 26.67108 232 ILE A C 1
ATOM 1519 O O . ILE A 1 232 ? 117.27000 110.45100 140.94600 1.000 26.67108 232 ILE A O 1
ATOM 1524 N N . TYR A 1 233 ? 116.70300 111.15500 138.88200 1.000 26.92686 233 TYR A N 1
ATOM 1525 C CA . TYR A 1 233 ? 117.98400 111.76100 138.56400 1.000 26.92686 233 TYR A CA 1
ATOM 1526 C C . TYR A 1 233 ? 117.79000 113.25400 138.38600 1.000 26.92686 233 TYR A C 1
ATOM 1527 O O . TYR A 1 233 ? 116.89200 113.68200 137.65900 1.000 26.92686 233 TYR A O 1
ATOM 1536 N N . ASN A 1 234 ? 118.63600 114.03100 139.04000 1.000 31.12756 234 ASN A N 1
ATOM 1537 C CA . ASN A 1 234 ? 118.65300 115.47500 138.90400 1.000 31.12756 234 ASN A CA 1
ATOM 1538 C C . ASN A 1 234 ? 119.77900 115.88000 137.96400 1.000 31.12756 234 ASN A C 1
ATOM 1539 O O . ASN A 1 234 ? 120.88200 115.33700 138.03700 1.000 31.12756 234 ASN A O 1
ATOM 1544 N N . LYS A 1 235 ? 119.49200 116.82800 137.07700 1.000 32.38229 235 LYS A N 1
ATOM 1545 C CA . LYS A 1 235 ? 120.48900 117.29200 136.12000 1.000 32.38229 235 LYS A CA 1
ATOM 1546 C C . LYS A 1 235 ? 121.63900 117.98800 136.83200 1.000 32.38229 235 LYS A C 1
ATOM 1547 O O . LYS A 1 235 ? 121.42700 118.85300 137.68400 1.000 32.38229 235 LYS A O 1
ATOM 1553 N N . ILE A 1 236 ? 122.85900 117.60600 136.47800 1.000 36.18802 236 ILE A N 1
ATOM 1554 C CA . ILE A 1 236 ? 124.05500 118.21300 137.04700 1.000 36.18802 236 ILE A CA 1
ATOM 1555 C C . ILE A 1 236 ? 124.30100 119.53900 136.33900 1.000 36.18802 236 ILE A C 1
ATOM 1556 O O . ILE A 1 236 ? 124.31600 119.60600 135.10700 1.000 36.18802 236 ILE A O 1
ATOM 1561 N N . VAL A 1 237 ? 124.48000 120.59900 137.11600 1.000 46.92163 237 VAL A N 1
ATOM 1562 C CA . VAL A 1 237 ? 124.70700 121.93700 136.58700 1.000 46.92163 237 VAL A CA 1
ATOM 1563 C C . VAL A 1 237 ? 126.11100 122.37100 136.98200 1.000 46.92163 237 VAL A C 1
ATOM 1564 O O . VAL A 1 237 ? 126.55100 122.13600 138.11400 1.000 46.92163 237 VAL A O 1
ATOM 1568 N N . ASP A 1 238 ? 126.82400 122.97300 136.03700 1.000 60.04004 238 ASP A N 1
ATOM 1569 C CA . ASP A 1 238 ? 128.19200 123.41800 136.27200 1.000 60.04004 238 ASP A CA 1
ATOM 1570 C C . ASP A 1 238 ? 128.48200 124.72400 135.54000 1.000 60.04004 238 ASP A C 1
ATOM 1571 O O . ASP A 1 238 ? 129.08000 125.64200 136.10300 1.000 60.04004 238 ASP A O 1
ATOM 1576 N N . SER B 1 40 ? 98.82000 111.66400 74.14700 1.000 58.23855 40 SER B N 1
ATOM 1577 C CA . SER B 1 40 ? 97.72100 112.25800 74.89700 1.000 58.23855 40 SER B CA 1
ATOM 1578 C C . SER B 1 40 ? 98.21200 112.80400 76.23400 1.000 58.23855 40 SER B C 1
ATOM 1579 O O . SER B 1 40 ? 97.99900 113.97400 76.55000 1.000 58.23855 40 SER B O 1
ATOM 1582 N N . LEU B 1 41 ? 98.86700 111.94900 77.01600 1.000 51.28418 41 LEU B N 1
ATOM 1583 C CA . LEU B 1 41 ? 99.47200 112.35500 78.27800 1.000 51.28418 41 LEU B CA 1
ATOM 1584 C C . LEU B 1 41 ? 100.97800 112.45400 78.11500 1.000 51.28418 41 LEU B C 1
ATOM 1585 O O . LEU B 1 41 ? 101.63700 111.42700 77.90100 1.000 51.28418 41 LEU B O 1
ATOM 1590 N N . PRO B 1 42 ? 101.54700 113.65600 78.17800 1.000 48.04913 42 PRO B N 1
ATOM 1591 C CA . PRO B 1 42 ? 102.99100 113.80300 77.96100 1.000 48.04913 42 PRO B CA 1
ATOM 1592 C C . PRO B 1 42 ? 103.80800 113.14200 79.06100 1.000 48.04913 42 PRO B C 1
ATOM 1593 O O . PRO B 1 42 ? 103.42900 113.13600 80.23400 1.000 48.04913 42 PRO B O 1
ATOM 1597 N N . PHE B 1 43 ? 104.95200 112.58800 78.66400 1.000 47.71052 43 PHE B N 1
ATOM 1598 C CA . PHE B 1 43 ? 105.87400 111.95800 79.59600 1.000 47.71052 43 PHE B CA 1
ATOM 1599 C C . PHE B 1 43 ? 106.56600 112.95300 80.51500 1.000 47.71052 43 PHE B C 1
ATOM 1600 O O . PHE B 1 43 ? 107.06200 112.55200 81.57000 1.000 47.71052 43 PHE B O 1
ATOM 1608 N N . GLY B 1 44 ? 106.59700 114.23000 80.15200 1.000 44.10159 44 GLY B N 1
ATOM 1609 C CA . GLY B 1 44 ? 107.29700 115.23800 80.91000 1.000 44.10159 44 GLY B CA 1
ATOM 1610 C C . GLY B 1 44 ? 106.67500 115.61800 82.23000 1.000 44.10159 44 GLY B C 1
ATOM 1611 O O . GLY B 1 44 ? 107.37600 116.15600 83.09100 1.000 44.10159 44 GLY B O 1
ATOM 1612 N N . TRP B 1 45 ? 105.38000 115.35900 82.42600 1.000 43.71632 45 TRP B N 1
ATOM 1613 C CA . TRP B 1 45 ? 104.78300 115.61100 83.73100 1.000 43.71632 45 TRP B CA 1
ATOM 1614 C C . TRP B 1 45 ? 105.23400 114.58300 84.75400 1.000 43.71632 45 TRP B C 1
ATOM 1615 O O . TRP B 1 45 ? 105.26600 114.87800 85.95200 1.000 43.71632 45 TRP B O 1
ATOM 1626 N N . LEU B 1 46 ? 105.58400 113.37700 84.30500 1.000 38.63334 46 LEU B N 1
ATOM 1627 C CA . LEU B 1 46 ? 106.14200 112.38600 85.21500 1.000 38.63334 46 LEU B CA 1
ATOM 1628 C C . LEU B 1 46 ? 107.47700 112.85200 85.78200 1.000 38.63334 46 LEU B C 1
ATOM 1629 O O . LEU B 1 46 ? 107.73800 112.68900 86.97700 1.000 38.63334 46 LEU B O 1
ATOM 1634 N N . ILE B 1 47 ? 108.32300 113.45800 84.94600 1.000 38.33366 47 ILE B N 1
ATOM 1635 C CA . ILE B 1 47 ? 109.61000 113.96800 85.41000 1.000 38.33366 47 ILE B CA 1
ATOM 1636 C C . ILE B 1 47 ? 109.42000 115.13700 86.37500 1.000 38.33366 47 ILE B C 1
ATOM 1637 O O . ILE B 1 47 ? 110.10600 115.22600 87.39800 1.000 38.33366 47 ILE B O 1
ATOM 1642 N N . VAL B 1 48 ? 108.48600 116.04200 86.07500 1.000 38.43929 48 VAL B N 1
ATOM 1643 C CA . VAL B 1 48 ? 108.21300 117.16700 86.96800 1.000 38.43929 48 VAL B CA 1
ATOM 1644 C C . VAL B 1 48 ? 107.69500 116.66600 88.31400 1.000 38.43929 48 VAL B C 1
ATOM 1645 O O . VAL B 1 48 ? 108.11300 117.14100 89.38000 1.000 38.43929 48 VAL B O 1
ATOM 1649 N N . GLY B 1 49 ? 106.79100 115.68500 88.27900 1.000 36.70420 49 GLY B N 1
ATOM 1650 C CA . GLY B 1 49 ? 106.29700 115.09500 89.50900 1.000 36.70420 49 GLY B CA 1
ATOM 1651 C C . GLY B 1 49 ? 107.38300 114.40200 90.30800 1.000 36.70420 49 GLY B C 1
ATOM 1652 O O . GLY B 1 49 ? 107.42300 114.50800 91.53200 1.000 36.70420 49 GLY B O 1
ATOM 1653 N N . VAL B 1 50 ? 108.28400 113.69300 89.62400 1.000 35.91328 50 VAL B N 1
ATOM 1654 C CA . VAL B 1 50 ? 109.38900 113.02100 90.30300 1.000 35.91328 50 VAL B CA 1
ATOM 1655 C C . VAL B 1 50 ? 110.31700 114.04000 90.94900 1.000 35.91328 50 VAL B C 1
ATOM 1656 O O . VAL B 1 50 ? 110.77200 113.85400 92.08000 1.000 35.91328 50 VAL B O 1
ATOM 1660 N N . ALA B 1 51 ? 110.60400 115.13400 90.24600 1.000 37.05782 51 ALA B N 1
ATOM 1661 C CA . ALA B 1 51 ? 111.48700 116.15900 90.78900 1.000 37.05782 51 ALA B CA 1
ATOM 1662 C C . ALA B 1 51 ? 110.87800 116.82700 92.01900 1.000 37.05782 51 ALA B C 1
ATOM 1663 O O . ALA B 1 51 ? 111.56600 117.03700 93.02700 1.000 37.05782 51 ALA B O 1
ATOM 1665 N N . LEU B 1 52 ? 109.58100 117.14600 91.96400 1.000 36.83078 52 LEU B N 1
ATOM 1666 C CA . LEU B 1 52 ? 108.91900 117.73800 93.12400 1.000 36.83078 52 LEU B CA 1
ATOM 1667 C C . LEU B 1 52 ? 108.83900 116.75400 94.28700 1.000 36.83078 52 LEU B C 1
ATOM 1668 O O . LEU B 1 52 ? 109.04900 117.13600 95.44600 1.000 36.83078 52 LEU B O 1
ATOM 1673 N N . LEU B 1 53 ? 108.54100 115.48500 93.99400 1.000 37.22098 53 LEU B N 1
ATOM 1674 C CA . LEU B 1 53 ? 108.51300 114.46000 95.02900 1.000 37.22098 53 LEU B CA 1
ATOM 1675 C C . LEU B 1 53 ? 109.87900 114.29400 95.67800 1.000 37.22098 53 LEU B C 1
ATOM 1676 O O . LEU B 1 53 ? 109.97300 114.14000 96.89700 1.000 37.22098 53 LEU B O 1
ATOM 1681 N N . ALA B 1 54 ? 110.94600 114.32600 94.87800 1.000 37.23975 54 ALA B N 1
ATOM 1682 C CA . ALA B 1 54 ? 112.29600 114.23700 95.42000 1.000 37.23975 54 ALA B CA 1
ATOM 1683 C C . ALA B 1 54 ? 112.61100 115.42500 96.31600 1.000 37.23975 54 ALA B C 1
ATOM 1684 O O . ALA B 1 54 ? 113.18500 115.25200 97.39700 1.000 37.23975 54 ALA B O 1
ATOM 1686 N N . VAL B 1 55 ? 112.22200 116.63400 95.89100 1.000 37.59109 55 VAL B N 1
ATOM 1687 C CA . VAL B 1 55 ? 112.43700 117.82600 96.71200 1.000 37.59109 55 VAL B CA 1
ATOM 1688 C C . VAL B 1 55 ? 111.75500 117.66700 98.06300 1.000 37.59109 55 VAL B C 1
ATOM 1689 O O . VAL B 1 55 ? 112.37600 117.84000 99.11900 1.000 37.59109 55 VAL B O 1
ATOM 1693 N N . PHE B 1 56 ? 110.47800 117.28800 98.04700 1.000 39.13132 56 PHE B N 1
ATOM 1694 C CA . PHE B 1 56 ? 109.71100 117.26100 99.28700 1.000 39.13132 56 PHE B CA 1
ATOM 1695 C C . PHE B 1 56 ? 110.12600 116.10100 100.18500 1.000 39.13132 56 PHE B C 1
ATOM 1696 O O . PHE B 1 56 ? 110.18300 116.25800 101.40700 1.000 39.13132 56 PHE B O 1
ATOM 1704 N N . GLN B 1 57 ? 110.43800 114.93800 99.60500 1.000 41.23767 57 GLN B N 1
ATOM 1705 C CA . GLN B 1 57 ? 110.92700 113.80900 100.39300 1.000 41.23767 57 GLN B CA 1
ATOM 1706 C C . GLN B 1 57 ? 112.27400 114.11600 101.03600 1.000 41.23767 57 GLN B C 1
ATOM 1707 O O . GLN B 1 57 ? 112.48900 113.81900 102.22200 1.000 41.23767 57 GLN B O 1
ATOM 1713 N N . SER B 1 58 ? 113.19000 114.71700 100.27300 1.000 39.58947 58 SER B N 1
ATOM 1714 C CA . SER B 1 58 ? 114.49200 115.07300 100.81400 1.000 39.58947 58 SER B CA 1
ATOM 1715 C C . SER B 1 58 ? 114.36500 116.12400 101.90800 1.000 39.58947 58 SER B C 1
ATOM 1716 O O . SER B 1 58 ? 115.10500 116.08700 102.89500 1.000 39.58947 58 SER B O 1
ATOM 1719 N N . ALA B 1 59 ? 113.43800 117.07100 101.74800 1.000 40.52151 59 ALA B N 1
ATOM 1720 C CA . ALA B 1 59 ? 113.20500 118.05200 102.80200 1.000 40.52151 59 ALA B CA 1
ATOM 1721 C C . ALA B 1 59 ? 112.59900 117.40300 104.04100 1.000 40.52151 59 ALA B C 1
ATOM 1722 O O . ALA B 1 59 ? 112.94200 117.77300 105.16800 1.000 40.52151 59 ALA B O 1
ATOM 1724 N N . SER B 1 60 ? 111.70200 116.43300 103.85400 1.000 42.15472 60 SER B N 1
ATOM 1725 C CA . SER B 1 60 ? 111.08300 115.76500 104.99300 1.000 42.15472 60 SER B CA 1
ATOM 1726 C C . SER B 1 60 ? 112.08800 114.93200 105.77200 1.000 42.15472 60 SER B C 1
ATOM 1727 O O . SER B 1 60 ? 111.91500 114.72300 106.97600 1.000 42.15472 60 SER B O 1
ATOM 1730 N N . LYS B 1 61 ? 113.13300 114.43900 105.10700 1.000 44.75978 61 LYS B N 1
ATOM 1731 C CA . LYS B 1 61 ? 114.13900 113.66400 105.82700 1.000 44.75978 61 LYS B CA 1
ATOM 1732 C C . LYS B 1 61 ? 114.94600 114.48200 106.83400 1.000 44.75978 61 LYS B C 1
ATOM 1733 O O . LYS B 1 61 ? 115.56700 113.88500 107.71800 1.000 44.75978 61 LYS B O 1
ATOM 1739 N N . ILE B 1 62 ? 114.96400 115.81100 106.74000 1.000 44.44254 62 ILE B N 1
ATOM 1740 C CA . ILE B 1 62 ? 115.91800 116.59800 107.51000 1.000 44.44254 62 ILE B CA 1
ATOM 1741 C C . ILE B 1 62 ? 115.24800 117.70400 108.32800 1.000 44.44254 62 ILE B C 1
ATOM 1742 O O . ILE B 1 62 ? 115.88400 118.69300 108.64700 1.000 44.44254 62 ILE B O 1
ATOM 1747 N N . ILE B 1 63 ? 113.98100 117.55300 108.68600 1.000 46.02183 63 ILE B N 1
ATOM 1748 C CA . ILE B 1 63 ? 113.31400 118.51700 109.55700 1.000 46.02183 63 ILE B CA 1
ATOM 1749 C C . ILE B 1 63 ? 113.39300 118.00900 110.99100 1.000 46.02183 63 ILE B C 1
ATOM 1750 O O . ILE B 1 63 ? 112.84600 116.94900 111.30800 1.000 46.02183 63 ILE B O 1
ATOM 1755 N N . THR B 1 64 ? 114.06800 118.76300 111.85800 1.000 48.76573 64 THR B N 1
ATOM 1756 C CA . THR B 1 64 ? 114.15400 118.38800 113.26400 1.000 48.76573 64 THR B CA 1
ATOM 1757 C C . THR B 1 64 ? 112.78800 118.47600 113.92900 1.000 48.76573 64 THR B C 1
ATOM 1758 O O . THR B 1 64 ? 112.02600 119.41500 113.69800 1.000 48.76573 64 THR B O 1
ATOM 1762 N N . LEU B 1 65 ? 112.46900 117.46700 114.73500 1.000 45.64901 65 LEU B N 1
ATOM 1763 C CA . LEU B 1 65 ? 111.18800 117.41400 115.42500 1.000 45.64901 65 LEU B CA 1
ATOM 1764 C C . LEU B 1 65 ? 111.30500 117.84800 116.87800 1.000 45.64901 65 LEU B C 1
ATOM 1765 O O . LEU B 1 65 ? 111.06800 117.04600 117.78500 1.000 45.64901 65 LEU B O 1
ATOM 1770 N N . LYS B 1 66 ? 111.67000 119.10400 117.12000 1.000 46.62451 66 LYS B N 1
ATOM 1771 C CA . LYS B 1 66 ? 111.76500 119.58000 118.49400 1.000 46.62451 66 LYS B CA 1
ATOM 1772 C C . LYS B 1 66 ? 110.56600 120.43100 118.89800 1.000 46.62451 66 LYS B C 1
ATOM 1773 O O . LYS B 1 66 ? 109.86000 120.09400 119.85100 1.000 46.62451 66 LYS B O 1
ATOM 1779 N N . LYS B 1 67 ? 110.31300 121.51700 118.18200 1.000 50.07618 67 LYS B N 1
ATOM 1780 C CA . LYS B 1 67 ? 109.23100 122.42800 118.51900 1.000 50.07618 67 LYS B CA 1
ATOM 1781 C C . LYS B 1 67 ? 107.95600 122.05500 117.77400 1.000 50.07618 67 LYS B C 1
ATOM 1782 O O . LYS B 1 67 ? 107.96500 121.28300 116.81400 1.000 50.07618 67 LYS B O 1
ATOM 1788 N N . ARG B 1 68 ? 106.84200 122.61400 118.25000 1.000 46.50866 68 ARG B N 1
ATOM 1789 C CA . ARG B 1 68 ? 105.52500 122.23100 117.75400 1.000 46.50866 68 ARG B CA 1
ATOM 1790 C C . ARG B 1 68 ? 105.33300 122.64500 116.30100 1.000 46.50866 68 ARG B C 1
ATOM 1791 O O . ARG B 1 68 ? 104.72800 121.91300 115.50600 1.000 46.50866 68 ARG B O 1
ATOM 1799 N N . TRP B 1 69 ? 105.82700 123.83100 115.94100 1.000 52.01988 69 TRP B N 1
ATOM 1800 C CA . TRP B 1 69 ? 105.70300 124.29100 114.56700 1.000 52.01988 69 TRP B CA 1
ATOM 1801 C C . TRP B 1 69 ? 106.53500 123.44100 113.62000 1.000 52.01988 69 TRP B C 1
ATOM 1802 O O . TRP B 1 69 ? 106.13400 123.22700 112.47400 1.000 52.01988 69 TRP B O 1
ATOM 1813 N N . GLN B 1 70 ? 107.67000 122.91600 114.08700 1.000 47.03760 70 GLN B N 1
ATOM 1814 C CA . GLN B 1 70 ? 108.43900 121.98500 113.27000 1.000 47.03760 70 GLN B CA 1
ATOM 1815 C C . GLN B 1 70 ? 107.69100 120.67300 113.07100 1.000 47.03760 70 GLN B C 1
ATOM 1816 O O . GLN B 1 70 ? 107.76200 120.07500 111.99400 1.000 47.03760 70 GLN B O 1
ATOM 1822 N N . LEU B 1 71 ? 106.96800 120.21000 114.09300 1.000 41.37942 71 LEU B N 1
ATOM 1823 C CA . LEU B 1 71 ? 106.16000 119.00400 113.94000 1.000 41.37942 71 LEU B CA 1
ATOM 1824 C C . LEU B 1 71 ? 105.03800 119.21600 112.93300 1.000 41.37942 71 LEU B C 1
ATOM 1825 O O . LEU B 1 71 ? 104.78200 118.35100 112.08400 1.000 41.37942 71 LEU B O 1
ATOM 1830 N N . ALA B 1 72 ? 104.36100 120.36500 113.01000 1.000 40.04386 72 ALA B N 1
ATOM 1831 C CA . ALA B 1 72 ? 103.31400 120.67100 112.04100 1.000 40.04386 72 ALA B CA 1
ATOM 1832 C C . ALA B 1 72 ? 103.88300 120.79200 110.63200 1.000 40.04386 72 ALA B C 1
ATOM 1833 O O . ALA B 1 72 ? 103.28000 120.30100 109.67000 1.000 40.04386 72 ALA B O 1
ATOM 1835 N N . LEU B 1 73 ? 105.05000 121.42700 110.49700 1.000 39.03704 73 LEU B N 1
ATOM 1836 C CA . LEU B 1 73 ? 105.69600 121.54900 109.19500 1.000 39.03704 73 LEU B CA 1
ATOM 1837 C C . LEU B 1 73 ? 106.06300 120.18700 108.62700 1.000 39.03704 73 LEU B C 1
ATOM 1838 O O . LEU B 1 73 ? 105.84700 119.92600 107.44000 1.000 39.03704 73 LEU B O 1
ATOM 1843 N N . SER B 1 74 ? 106.60800 119.30400 109.46500 1.000 39.40277 74 SER B N 1
ATOM 1844 C CA . SER B 1 74 ? 106.99500 117.97600 109.00900 1.000 39.40277 74 SER B CA 1
ATOM 1845 C C . SER B 1 74 ? 105.78300 117.15800 108.58300 1.000 39.40277 74 SER B C 1
ATOM 1846 O O . SER B 1 74 ? 105.83300 116.45000 107.57100 1.000 39.40277 74 SER B O 1
ATOM 1849 N N . LYS B 1 75 ? 104.68000 117.25000 109.33100 1.000 39.22934 75 LYS B N 1
ATOM 1850 C CA . LYS B 1 75 ? 103.47500 116.52500 108.93700 1.000 39.22934 75 LYS B CA 1
ATOM 1851 C C . LYS B 1 75 ? 102.88100 117.07500 107.64600 1.000 39.22934 75 LYS B C 1
ATOM 1852 O O . LYS B 1 75 ? 102.40800 116.30700 106.80100 1.000 39.22934 75 LYS B O 1
ATOM 1858 N N . GLY B 1 76 ? 102.89800 118.39700 107.46900 1.000 38.80830 76 GLY B N 1
ATOM 1859 C CA . GLY B 1 76 ? 102.42400 118.96700 106.21800 1.000 38.80830 76 GLY B CA 1
ATOM 1860 C C . GLY B 1 76 ? 103.27700 118.56400 105.02900 1.000 38.80830 76 GLY B C 1
ATOM 1861 O O . GLY B 1 76 ? 102.75600 118.26600 103.94900 1.000 38.80830 76 GLY B O 1
ATOM 1862 N N . VAL B 1 77 ? 104.59600 118.53500 105.21700 1.000 38.81783 77 VAL B N 1
ATOM 1863 C CA . VAL B 1 77 ? 105.49500 118.12100 104.14700 1.000 38.81783 77 VAL B CA 1
ATOM 1864 C C . VAL B 1 77 ? 105.29200 116.64700 103.82200 1.000 38.81783 77 VAL B C 1
ATOM 1865 O O . VAL B 1 77 ? 105.31800 116.25400 102.65400 1.000 38.81783 77 VAL B O 1
ATOM 1869 N N . HIS B 1 78 ? 105.04600 115.81700 104.83900 1.000 40.70036 78 HIS B N 1
ATOM 1870 C CA . HIS B 1 78 ? 104.75800 114.40500 104.59800 1.000 40.70036 78 HIS B CA 1
ATOM 1871 C C . HIS B 1 78 ? 103.44200 114.22000 103.84900 1.000 40.70036 78 HIS B C 1
ATOM 1872 O O . HIS B 1 78 ? 103.32900 113.33600 102.99100 1.000 40.70036 78 HIS B O 1
ATOM 1879 N N . PHE B 1 79 ? 102.43600 115.03600 104.16600 1.000 39.96660 79 PHE B N 1
ATOM 1880 C CA . PHE B 1 79 ? 101.17700 114.98700 103.43000 1.000 39.96660 79 PHE B CA 1
ATOM 1881 C C . PHE B 1 79 ? 101.37400 115.35700 101.96300 1.000 39.96660 79 PHE B C 1
ATOM 1882 O O . PHE B 1 79 ? 100.83600 114.69300 101.06500 1.000 39.96660 79 PHE B O 1
ATOM 1890 N N . VAL B 1 80 ? 102.15200 116.41000 101.70300 1.000 39.40420 80 VAL B N 1
ATOM 1891 C CA . VAL B 1 80 ? 102.45400 116.79800 100.32600 1.000 39.40420 80 VAL B CA 1
ATOM 1892 C C . VAL B 1 80 ? 103.24600 115.70000 99.61900 1.000 39.40420 80 VAL B C 1
ATOM 1893 O O . VAL B 1 80 ? 103.02700 115.42100 98.43300 1.000 39.40420 80 VAL B O 1
ATOM 1897 N N . CYS B 1 81 ? 104.16600 115.05100 100.34000 1.000 40.04680 81 CYS B N 1
ATOM 1898 C CA . CYS B 1 81 ? 104.93400 113.94400 99.77800 1.000 40.04680 81 CYS B CA 1
ATOM 1899 C C . CYS B 1 81 ? 104.02900 112.80000 99.36000 1.000 40.04680 81 CYS B C 1
ATOM 1900 O O . CYS B 1 81 ? 104.20800 112.22200 98.28500 1.000 40.04680 81 CYS B O 1
ATOM 1903 N N . ASN B 1 82 ? 103.06500 112.44900 100.20900 1.000 39.99079 82 ASN B N 1
ATOM 1904 C CA . ASN B 1 82 ? 102.16200 111.35500 99.87700 1.000 39.99079 82 ASN B CA 1
ATOM 1905 C C . ASN B 1 82 ? 101.26600 111.71300 98.69800 1.000 39.99079 82 ASN B C 1
ATOM 1906 O O . ASN B 1 82 ? 100.98400 110.86000 97.84900 1.000 39.99079 82 ASN B O 1
ATOM 1911 N N . LEU B 1 83 ? 100.81600 112.96800 98.62400 1.000 39.11037 83 LEU B N 1
ATOM 1912 C CA . LEU B 1 83 ? 100.03100 113.39800 97.47000 1.000 39.11037 83 LEU B CA 1
ATOM 1913 C C . LEU B 1 83 ? 100.84400 113.31900 96.18100 1.000 39.11037 83 LEU B C 1
ATOM 1914 O O . LEU B 1 83 ? 100.34700 112.84900 95.15100 1.000 39.11037 83 LEU B O 1
ATOM 1919 N N . LEU B 1 84 ? 102.10600 113.75100 96.22600 1.000 37.68699 84 LEU B N 1
ATOM 1920 C CA . LEU B 1 84 ? 102.97100 113.66600 95.05300 1.000 37.68699 84 LEU B CA 1
ATOM 1921 C C . LEU B 1 84 ? 103.25700 112.21900 94.66700 1.000 37.68699 84 LEU B C 1
ATOM 1922 O O . LEU B 1 84 ? 103.35000 111.89700 93.47800 1.000 37.68699 84 LEU B O 1
ATOM 1927 N N . LEU B 1 85 ? 103.42300 111.34100 95.66000 1.000 37.21820 85 LEU B N 1
ATOM 1928 C CA . LEU B 1 85 ? 103.64200 109.92600 95.38200 1.000 37.21820 85 LEU B CA 1
ATOM 1929 C C . LEU B 1 85 ? 102.42800 109.30300 94.71200 1.000 37.21820 85 LEU B C 1
ATOM 1930 O O . LEU B 1 85 ? 102.56400 108.51800 93.76500 1.000 37.21820 85 LEU B O 1
ATOM 1935 N N . LEU B 1 86 ? 101.23100 109.64500 95.19200 1.000 37.33207 86 LEU B N 1
ATOM 1936 C CA . LEU B 1 86 ? 100.01300 109.19800 94.53000 1.000 37.33207 86 LEU B CA 1
ATOM 1937 C C . LEU B 1 86 ? 99.95000 109.70900 93.10000 1.000 37.33207 86 LEU B C 1
ATOM 1938 O O . LEU B 1 86 ? 99.57600 108.96500 92.18600 1.000 37.33207 86 LEU B O 1
ATOM 1943 N N . PHE B 1 87 ? 100.33100 110.97200 92.88700 1.000 36.13749 87 PHE B N 1
ATOM 1944 C CA . PHE B 1 87 ? 100.32100 111.52600 91.53800 1.000 36.13749 87 PHE B CA 1
ATOM 1945 C C . PHE B 1 87 ? 101.26100 110.76500 90.61100 1.000 36.13749 87 PHE B C 1
ATOM 1946 O O . PHE B 1 87 ? 100.87600 110.39900 89.49900 1.000 36.13749 87 PHE B O 1
ATOM 1954 N N . VAL B 1 88 ? 102.50700 110.53600 91.03900 1.000 35.62467 88 VAL B N 1
ATOM 1955 C CA . VAL B 1 88 ? 103.45900 109.89600 90.13300 1.000 35.62467 88 VAL B CA 1
ATOM 1956 C C . VAL B 1 88 ? 103.07800 108.44400 89.89000 1.000 35.62467 88 VAL B C 1
ATOM 1957 O O . VAL B 1 88 ? 103.23400 107.94600 88.77200 1.000 35.62467 88 VAL B O 1
ATOM 1961 N N . THR B 1 89 ? 102.53500 107.75700 90.90200 1.000 36.13931 89 THR B N 1
ATOM 1962 C CA . THR B 1 89 ? 102.08100 106.38400 90.70700 1.000 36.13931 89 THR B CA 1
ATOM 1963 C C . THR B 1 89 ? 100.94200 106.31300 89.69900 1.000 36.13931 89 THR B C 1
ATOM 1964 O O . THR B 1 89 ? 101.00500 105.54800 88.72800 1.000 36.13931 89 THR B O 1
ATOM 1968 N N . VAL B 1 90 ? 99.89500 107.11600 89.91000 1.000 35.84484 90 VAL B N 1
ATOM 1969 C CA . VAL B 1 90 ? 98.73100 107.08300 89.03100 1.000 35.84484 90 VAL B CA 1
ATOM 1970 C C . VAL B 1 90 ? 99.10900 107.53400 87.62700 1.000 35.84484 90 VAL B C 1
ATOM 1971 O O . VAL B 1 90 ? 98.67600 106.94000 86.63300 1.000 35.84484 90 VAL B O 1
ATOM 1975 N N . TYR B 1 91 ? 99.94700 108.56600 87.52100 1.000 37.70626 91 TYR B N 1
ATOM 1976 C CA . TYR B 1 91 ? 100.33000 109.09500 86.21900 1.000 37.70626 91 TYR B CA 1
ATOM 1977 C C . TYR B 1 91 ? 101.20800 108.12200 85.44600 1.000 37.70626 91 TYR B C 1
ATOM 1978 O O . TYR B 1 91 ? 101.05300 107.98100 84.23000 1.000 37.70626 91 TYR B O 1
ATOM 1987 N N . SER B 1 92 ? 102.14100 107.44700 86.12200 1.000 37.72491 92 SER B N 1
ATOM 1988 C CA . SER B 1 92 ? 102.94500 106.44700 85.43300 1.000 37.72491 92 SER B CA 1
ATOM 1989 C C . SER B 1 92 ? 102.10600 105.24200 85.03900 1.000 37.72491 92 SER B C 1
ATOM 1990 O O . SER B 1 92 ? 102.34400 104.64200 83.98500 1.000 37.72491 92 SER B O 1
ATOM 1993 N N . HIS B 1 93 ? 101.11000 104.88800 85.85500 1.000 39.04881 93 HIS B N 1
ATOM 1994 C CA . HIS B 1 93 ? 100.18000 103.83000 85.47800 1.000 39.04881 93 HIS B CA 1
ATOM 1995 C C . HIS B 1 93 ? 99.36900 104.22700 84.24800 1.000 39.04881 93 HIS B C 1
ATOM 1996 O O . HIS B 1 93 ? 99.11600 103.40000 83.36800 1.000 39.04881 93 HIS B O 1
ATOM 2003 N N . LEU B 1 94 ? 98.97100 105.49700 84.16400 1.000 39.70166 94 LEU B N 1
ATOM 2004 C CA . LEU B 1 94 ? 98.26300 105.98500 82.98400 1.000 39.70166 94 LEU B CA 1
ATOM 2005 C C . LEU B 1 94 ? 99.16200 105.99200 81.75300 1.000 39.70166 94 LEU B C 1
ATOM 2006 O O . LEU B 1 94 ? 98.70400 105.69700 80.64600 1.000 39.70166 94 LEU B O 1
ATOM 2011 N N . LEU B 1 95 ? 100.43800 106.34200 81.92700 1.000 42.38255 95 LEU B N 1
ATOM 2012 C CA . LEU B 1 95 ? 101.39500 106.26000 80.82700 1.000 42.38255 95 LEU B CA 1
ATOM 2013 C C . LEU B 1 95 ? 101.54600 104.82700 80.33300 1.000 42.38255 95 LEU B C 1
ATOM 2014 O O . LEU B 1 95 ? 101.59500 104.58100 79.12200 1.000 42.38255 95 LEU B O 1
ATOM 2019 N N . LEU B 1 96 ? 101.61800 103.86900 81.25900 1.000 45.04576 96 LEU B N 1
ATOM 2020 C CA . LEU B 1 96 ? 101.69200 102.46100 80.88000 1.000 45.04576 96 LEU B CA 1
ATOM 2021 C C . LEU B 1 96 ? 100.43500 102.00500 80.15100 1.000 45.04576 96 LEU B C 1
ATOM 2022 O O . LEU B 1 96 ? 100.51500 101.25100 79.17600 1.000 45.04576 96 LEU B O 1
ATOM 2027 N N . VAL B 1 97 ? 99.26500 102.43700 80.61700 1.000 46.83880 97 VAL B N 1
ATOM 2028 C CA . VAL B 1 97 ? 98.01500 102.02200 79.98800 1.000 46.83880 97 VAL B CA 1
ATOM 2029 C C . VAL B 1 97 ? 97.89200 102.61800 78.59000 1.000 46.83880 97 VAL B C 1
ATOM 2030 O O . VAL B 1 97 ? 97.50700 101.92700 77.64000 1.000 46.83880 97 VAL B O 1
ATOM 2034 N N . ALA B 1 98 ? 98.23800 103.89900 78.43800 1.000 47.14291 98 ALA B N 1
ATOM 2035 C CA . ALA B 1 98 ? 98.21900 104.53300 77.12400 1.000 47.14291 98 ALA B CA 1
ATOM 2036 C C . ALA B 1 98 ? 99.24500 103.90700 76.19100 1.000 47.14291 98 ALA B C 1
ATOM 2037 O O . ALA B 1 98 ? 99.04600 103.87300 74.97200 1.000 47.14291 98 ALA B O 1
ATOM 2039 N N . ALA B 1 99 ? 100.35200 103.41100 76.74400 1.000 49.33841 99 ALA B N 1
ATOM 2040 C CA . ALA B 1 99 ? 101.32500 102.69800 75.92500 1.000 49.33841 99 ALA B CA 1
ATOM 2041 C C . ALA B 1 99 ? 100.83900 101.29700 75.57800 1.000 49.33841 99 ALA B C 1
ATOM 2042 O O . ALA B 1 99 ? 101.10000 100.80100 74.47700 1.000 49.33841 99 ALA B O 1
ATOM 2044 N N . GLY B 1 100 ? 100.12900 100.64900 76.49500 1.000 52.21790 100 GLY B N 1
ATOM 2045 C CA . GLY B 1 100 ? 99.71400 99.27300 76.32500 1.000 52.21790 100 GLY B CA 1
ATOM 2046 C C . GLY B 1 100 ? 100.54400 98.25400 77.07700 1.000 52.21790 100 GLY B C 1
ATOM 2047 O O . GLY B 1 100 ? 100.32300 97.05200 76.90100 1.000 52.21790 100 GLY B O 1
ATOM 2048 N N . LEU B 1 101 ? 101.48700 98.69200 77.90900 1.000 52.91694 101 LEU B N 1
ATOM 2049 C CA . LEU B 1 101 ? 102.39700 97.80300 78.61600 1.000 52.91694 101 LEU B CA 1
ATOM 2050 C C . LEU B 1 101 ? 102.07500 97.69200 80.09700 1.000 52.91694 101 LEU B C 1
ATOM 2051 O O . LEU B 1 101 ? 102.97200 97.41900 80.89800 1.000 52.91694 101 LEU B O 1
ATOM 2056 N N . GLU B 1 102 ? 100.81400 97.88600 80.47800 1.000 54.15411 102 GLU B N 1
ATOM 2057 C CA . GLU B 1 102 ? 100.47400 97.95900 81.89300 1.000 54.15411 102 GLU B CA 1
ATOM 2058 C C . GLU B 1 102 ? 100.49900 96.59100 82.56800 1.000 54.15411 102 GLU B C 1
ATOM 2059 O O . GLU B 1 102 ? 100.81000 96.51100 83.76100 1.000 54.15411 102 GLU B O 1
ATOM 2065 N N . ALA B 1 103 ? 100.21400 95.51400 81.82700 1.000 54.25201 103 ALA B N 1
ATOM 2066 C CA . ALA B 1 103 ? 99.93700 94.21000 82.43800 1.000 54.25201 103 ALA B CA 1
ATOM 2067 C C . ALA B 1 103 ? 101.06200 93.66700 83.31700 1.000 54.25201 103 ALA B C 1
ATOM 2068 O O . ALA B 1 103 ? 100.79000 93.37100 84.49400 1.000 54.25201 103 ALA B O 1
ATOM 2070 N N . PRO B 1 104 ? 102.33100 93.59100 82.88300 1.000 53.90604 104 PRO B N 1
ATOM 2071 C CA . PRO B 1 104 ? 103.37200 93.08900 83.79600 1.000 53.90604 104 PRO B CA 1
ATOM 2072 C C . PRO B 1 104 ? 103.67000 94.01100 84.96900 1.000 53.90604 104 PRO B C 1
ATOM 2073 O O . PRO B 1 104 ? 104.60500 93.73500 85.72800 1.000 53.90604 104 PRO B O 1
ATOM 2077 N N . PHE B 1 105 ? 102.92000 95.09700 85.13400 1.000 51.52469 105 PHE B N 1
ATOM 2078 C CA . PHE B 1 105 ? 103.05300 95.97500 86.28000 1.000 51.52469 105 PHE B CA 1
ATOM 2079 C C . PHE B 1 105 ? 101.78700 96.06000 87.11700 1.000 51.52469 105 PHE B C 1
ATOM 2080 O O . PHE B 1 105 ? 101.82400 96.68400 88.18500 1.000 51.52469 105 PHE B O 1
ATOM 2088 N N . LEU B 1 106 ? 100.68000 95.43600 86.68100 1.000 49.61620 106 LEU B N 1
ATOM 2089 C CA . LEU B 1 106 ? 99.42000 95.57200 87.41400 1.000 49.61620 106 LEU B CA 1
ATOM 2090 C C . LEU B 1 106 ? 99.53000 95.10300 88.85900 1.000 49.61620 106 LEU B C 1
ATOM 2091 O O . LEU B 1 106 ? 99.10500 95.82700 89.76800 1.000 49.61620 106 LEU B O 1
ATOM 2096 N N . TYR B 1 107 ? 100.14500 93.93700 89.08800 1.000 48.45685 107 TYR B N 1
ATOM 2097 C CA . TYR B 1 107 ? 100.32400 93.43200 90.44600 1.000 48.45685 107 TYR B CA 1
ATOM 2098 C C . TYR B 1 107 ? 101.10400 94.41600 91.30600 1.000 48.45685 107 TYR B C 1
ATOM 2099 O O . TYR B 1 107 ? 100.86900 94.51000 92.51400 1.000 48.45685 107 TYR B O 1
ATOM 2108 N N . LEU B 1 108 ? 102.03400 95.15600 90.70300 1.000 43.76126 108 LEU B N 1
ATOM 2109 C CA . LEU B 1 108 ? 102.73100 96.19100 91.45000 1.000 43.76126 108 LEU B CA 1
ATOM 2110 C C . LEU B 1 108 ? 101.78900 97.33500 91.79100 1.000 43.76126 108 LEU B C 1
ATOM 2111 O O . LEU B 1 108 ? 101.67000 97.72300 92.95900 1.000 43.76126 108 LEU B O 1
ATOM 2116 N N . TYR B 1 109 ? 101.05400 97.83600 90.79200 1.000 40.13907 109 TYR B N 1
ATOM 2117 C CA . TYR B 1 109 ? 100.25600 99.03800 90.99600 1.000 40.13907 109 TYR B CA 1
ATOM 2118 C C . TYR B 1 109 ? 99.10000 98.77300 91.94300 1.000 40.13907 109 TYR B C 1
ATOM 2119 O O . TYR B 1 109 ? 98.86700 99.55600 92.87100 1.000 40.13907 109 TYR B O 1
ATOM 2128 N N . ALA B 1 110 ? 98.40900 97.64600 91.74500 1.000 38.96101 110 ALA B N 1
ATOM 2129 C CA . ALA B 1 110 ? 97.41600 97.18700 92.70600 1.000 38.96101 110 ALA B CA 1
ATOM 2130 C C . ALA B 1 110 ? 97.99100 97.16200 94.11100 1.000 38.96101 110 ALA B C 1
ATOM 2131 O O . ALA B 1 110 ? 97.38400 97.71000 95.04100 1.000 38.96101 110 ALA B O 1
ATOM 2133 N N . LEU B 1 111 ? 99.20700 96.61600 94.25800 1.000 38.60687 111 LEU B N 1
ATOM 2134 C CA . LEU B 1 111 ? 99.85800 96.59000 95.56000 1.000 38.60687 111 LEU B CA 1
ATOM 2135 C C . LEU B 1 111 ? 99.97100 97.99100 96.13700 1.000 38.60687 111 LEU B C 1
ATOM 2136 O O . LEU B 1 111 ? 99.51700 98.23100 97.26400 1.000 38.60687 111 LEU B O 1
ATOM 2141 N N . VAL B 1 112 ? 100.46400 98.94600 95.33400 1.000 36.54303 112 VAL B N 1
ATOM 2142 C CA . VAL B 1 112 ? 100.57700 100.32800 95.79500 1.000 36.54303 112 VAL B CA 1
ATOM 2143 C C . VAL B 1 112 ? 99.22500 100.82600 96.26100 1.000 36.54303 112 VAL B C 1
ATOM 2144 O O . VAL B 1 112 ? 99.07700 101.29900 97.39700 1.000 36.54303 112 VAL B O 1
ATOM 2148 N N . TYR B 1 113 ? 98.20000 100.62000 95.42800 1.000 36.11422 113 TYR B N 1
ATOM 2149 C CA . TYR B 1 113 ? 96.88300 101.13100 95.76000 1.000 36.11422 113 TYR B CA 1
ATOM 2150 C C . TYR B 1 113 ? 96.38400 100.49600 97.03800 1.000 36.11422 113 TYR B C 1
ATOM 2151 O O . TYR B 1 113 ? 95.93000 101.21200 97.94000 1.000 36.11422 113 TYR B O 1
ATOM 2160 N N . PHE B 1 114 ? 96.60600 99.18700 97.18500 1.000 37.29479 114 PHE B N 1
ATOM 2161 C CA . PHE B 1 114 ? 96.19000 98.50400 98.39900 1.000 37.29479 114 PHE B CA 1
ATOM 2162 C C . PHE B 1 114 ? 96.87900 99.11300 99.60700 1.000 37.29479 114 PHE B C 1
ATOM 2163 O O . PHE B 1 114 ? 96.21400 99.52200 100.56800 1.000 37.29479 114 PHE B O 1
ATOM 2171 N N . LEU B 1 115 ? 98.19900 99.30100 99.51600 1.000 37.40857 115 LEU B N 1
ATOM 2172 C CA . LEU B 1 115 ? 98.91500 99.88500 100.63800 1.000 37.40857 115 LEU B CA 1
ATOM 2173 C C . LEU B 1 115 ? 98.43300 101.30000 100.90500 1.000 37.40857 115 LEU B C 1
ATOM 2174 O O . LEU B 1 115 ? 98.20400 101.66200 102.06600 1.000 37.40857 115 LEU B O 1
ATOM 2179 N N . GLN B 1 116 ? 98.17800 102.07100 99.84300 1.000 37.54971 116 GLN B N 1
ATOM 2180 C CA . GLN B 1 116 ? 97.71500 103.43400 100.04800 1.000 37.54971 116 GLN B CA 1
ATOM 2181 C C . GLN B 1 116 ? 96.34900 103.44200 100.70400 1.000 37.54971 116 GLN B C 1
ATOM 2182 O O . GLN B 1 116 ? 96.09900 104.27400 101.58500 1.000 37.54971 116 GLN B O 1
ATOM 2188 N N . SER B 1 117 ? 95.49800 102.47100 100.35100 1.000 37.13269 117 SER B N 1
ATOM 2189 C CA . SER B 1 117 ? 94.20600 102.35700 101.01200 1.000 37.13269 117 SER B CA 1
ATOM 2190 C C . SER B 1 117 ? 94.38800 102.18100 102.50800 1.000 37.13269 117 SER B C 1
ATOM 2191 O O . SER B 1 117 ? 93.76000 102.89400 103.30100 1.000 37.13269 117 SER B O 1
ATOM 2194 N N . ILE B 1 118 ? 95.32200 101.30800 102.90300 1.000 37.57778 118 ILE B N 1
ATOM 2195 C CA . ILE B 1 118 ? 95.58100 101.09300 104.32100 1.000 37.57778 118 ILE B CA 1
ATOM 2196 C C . ILE B 1 118 ? 96.02600 102.39200 104.96500 1.000 37.57778 118 ILE B C 1
ATOM 2197 O O . ILE B 1 118 ? 95.52400 102.77800 106.02900 1.000 37.57778 118 ILE B O 1
ATOM 2202 N N . ASN B 1 119 ? 96.90000 103.13200 104.27600 1.000 38.18246 119 ASN B N 1
ATOM 2203 C CA . ASN B 1 119 ? 97.38500 104.39000 104.82000 1.000 38.18246 119 ASN B CA 1
ATOM 2204 C C . ASN B 1 119 ? 96.23700 105.36700 105.00900 1.000 38.18246 119 ASN B C 1
ATOM 2205 O O . ASN B 1 119 ? 96.15000 106.03100 106.05000 1.000 38.18246 119 ASN B O 1
ATOM 2210 N N . PHE B 1 120 ? 95.30200 105.39300 104.05200 1.000 37.53136 120 PHE B N 1
ATOM 2211 C CA . PHE B 1 120 ? 94.13200 106.24300 104.19300 1.000 37.53136 120 PHE B CA 1
ATOM 2212 C C . PHE B 1 120 ? 93.36200 105.88300 105.45300 1.000 37.53136 120 PHE B C 1
ATOM 2213 O O . PHE B 1 120 ? 93.06900 106.76000 106.27800 1.000 37.53136 120 PHE B O 1
ATOM 2221 N N . VAL B 1 121 ? 93.13100 104.58200 105.66700 1.000 37.26314 121 VAL B N 1
ATOM 2222 C CA . VAL B 1 121 ? 92.43300 104.13700 106.86600 1.000 37.26314 121 VAL B CA 1
ATOM 2223 C C . VAL B 1 121 ? 93.20500 104.56500 108.10100 1.000 37.26314 121 VAL B C 1
ATOM 2224 O O . VAL B 1 121 ? 92.62600 105.10200 109.05500 1.000 37.26314 121 VAL B O 1
ATOM 2228 N N . ARG B 1 122 ? 94.53500 104.43100 108.05400 1.000 40.44898 122 ARG B N 1
ATOM 2229 C CA . ARG B 1 122 ? 95.35200 104.80600 109.19800 1.000 40.44898 122 ARG B CA 1
ATOM 2230 C C . ARG B 1 122 ? 95.18100 106.28100 109.51500 1.000 40.44898 122 ARG B C 1
ATOM 2231 O O . ARG B 1 122 ? 94.97800 106.65000 110.67900 1.000 40.44898 122 ARG B O 1
ATOM 2239 N N . ILE B 1 123 ? 95.15000 107.12300 108.47600 1.000 38.82102 123 ILE B N 1
ATOM 2240 C CA . ILE B 1 123 ? 94.98700 108.55500 108.69300 1.000 38.82102 123 ILE B CA 1
ATOM 2241 C C . ILE B 1 123 ? 93.64700 108.82500 109.35500 1.000 38.82102 123 ILE B C 1
ATOM 2242 O O . ILE B 1 123 ? 93.56300 109.59100 110.32400 1.000 38.82102 123 ILE B O 1
ATOM 2247 N N . ILE B 1 124 ? 92.60200 108.11600 108.91000 1.000 38.33494 124 ILE B N 1
ATOM 2248 C CA . ILE B 1 124 ? 91.28600 108.26700 109.51700 1.000 38.33494 124 ILE B CA 1
ATOM 2249 C C . ILE B 1 124 ? 91.35500 107.91800 110.99300 1.000 38.33494 124 ILE B C 1
ATOM 2250 O O . ILE B 1 124 ? 90.89700 108.69000 111.84600 1.000 38.33494 124 ILE B O 1
ATOM 2255 N N . MET B 1 125 ? 92.01700 106.80100 111.32100 1.000 40.70622 125 MET B N 1
ATOM 2256 C CA . MET B 1 125 ? 92.13800 106.41200 112.72000 1.000 40.70622 125 MET B CA 1
ATOM 2257 C C . MET B 1 125 ? 92.89500 107.46600 113.50400 1.000 40.70622 125 MET B C 1
ATOM 2258 O O . MET B 1 125 ? 92.49100 107.82300 114.61800 1.000 40.70622 125 MET B O 1
ATOM 2263 N N . ARG B 1 126 ? 93.93600 108.04000 112.89500 1.000 36.43597 126 ARG B N 1
ATOM 2264 C CA . ARG B 1 126 ? 94.67900 109.09700 113.56100 1.000 36.43597 126 ARG B CA 1
ATOM 2265 C C . ARG B 1 126 ? 93.77000 110.27500 113.86900 1.000 36.43597 126 ARG B C 1
ATOM 2266 O O . ARG B 1 126 ? 93.75100 110.76600 115.00500 1.000 36.43597 126 ARG B O 1
ATOM 2274 N N . LEU B 1 127 ? 92.93300 110.66300 112.90000 1.000 36.92870 127 LEU B N 1
ATOM 2275 C CA . LEU B 1 127 ? 91.99900 111.75400 113.13300 1.000 36.92870 127 LEU B CA 1
ATOM 2276 C C . LEU B 1 127 ? 91.03000 111.39400 114.24000 1.000 36.92870 127 LEU B C 1
ATOM 2277 O O . LEU B 1 127 ? 90.73600 112.22100 115.11100 1.000 36.92870 127 LEU B O 1
ATOM 2282 N N . TRP B 1 128 ? 90.58300 110.14000 114.26100 1.000 40.67555 128 TRP B N 1
ATOM 2283 C CA . TRP B 1 128 ? 89.64800 109.73300 115.29300 1.000 40.67555 128 TRP B CA 1
ATOM 2284 C C . TRP B 1 128 ? 90.33200 109.72800 116.65200 1.000 40.67555 128 TRP B C 1
ATOM 2285 O O . TRP B 1 128 ? 89.71300 110.07500 117.66600 1.000 40.67555 128 TRP B O 1
ATOM 2296 N N . LEU B 1 129 ? 91.62700 109.39500 116.67800 1.000 36.37962 129 LEU B N 1
ATOM 2297 C CA . LEU B 1 129 ? 92.38200 109.49400 117.91800 1.000 36.37962 129 LEU B CA 1
ATOM 2298 C C . LEU B 1 129 ? 92.43400 110.93900 118.38500 1.000 36.37962 129 LEU B C 1
ATOM 2299 O O . LEU B 1 129 ? 92.26900 111.22000 119.57800 1.000 36.37962 129 LEU B O 1
ATOM 2304 N N . CYS B 1 130 ? 92.58400 111.87100 117.43900 1.000 35.23629 130 CYS B N 1
ATOM 2305 C CA . CYS B 1 130 ? 92.52400 113.28600 117.77400 1.000 35.23629 130 CYS B CA 1
ATOM 2306 C C . CYS B 1 130 ? 91.17000 113.65200 118.35200 1.000 35.23629 130 CYS B C 1
ATOM 2307 O O . CYS B 1 130 ? 91.07800 114.49100 119.25400 1.000 35.23629 130 CYS B O 1
ATOM 2310 N N . TRP B 1 131 ? 90.10700 113.03000 117.85000 1.000 35.20792 131 TRP B N 1
ATOM 2311 C CA . TRP B 1 131 ? 88.79700 113.28000 118.42500 1.000 35.20792 131 TRP B CA 1
ATOM 2312 C C . TRP B 1 131 ? 88.69200 112.67000 119.81600 1.000 35.20792 131 TRP B C 1
ATOM 2313 O O . TRP B 1 131 ? 88.05500 113.24500 120.70400 1.000 35.20792 131 TRP B O 1
ATOM 2324 N N . LYS B 1 132 ? 89.31200 111.50900 120.02800 1.000 36.87145 132 LYS B N 1
ATOM 2325 C CA . LYS B 1 132 ? 89.16500 110.84200 121.31500 1.000 36.87145 132 LYS B CA 1
ATOM 2326 C C . LYS B 1 132 ? 90.01000 111.52400 122.38100 1.000 36.87145 132 LYS B C 1
ATOM 2327 O O . LYS B 1 132 ? 89.59800 111.64100 123.53900 1.000 36.87145 132 LYS B O 1
ATOM 2333 N N . CYS B 1 133 ? 91.19400 111.98600 122.00300 1.000 36.01234 133 CYS B N 1
ATOM 2334 C CA . CYS B 1 133 ? 92.08600 112.67700 122.91900 1.000 36.01234 133 CYS B CA 1
ATOM 2335 C C . CYS B 1 133 ? 91.73100 114.14500 123.09800 1.000 36.01234 133 CYS B C 1
ATOM 2336 O O . CYS B 1 133 ? 92.32000 114.79500 123.96600 1.000 36.01234 133 CYS B O 1
ATOM 2339 N N . ARG B 1 134 ? 90.77700 114.66200 122.31700 1.000 36.38415 134 ARG B N 1
ATOM 2340 C CA . ARG B 1 134 ? 90.39100 116.07700 122.31700 1.000 36.38415 134 ARG B CA 1
ATOM 2341 C C . ARG B 1 134 ? 91.60200 116.98100 122.10400 1.000 36.38415 134 ARG B C 1
ATOM 2342 O O . ARG B 1 134 ? 91.74400 118.02800 122.73200 1.000 36.38415 134 ARG B O 1
ATOM 2350 N N . SER B 1 135 ? 92.47800 116.57000 121.19500 1.000 33.74436 135 SER B N 1
ATOM 2351 C CA . SER B 1 135 ? 93.75900 117.22800 121.00400 1.000 33.74436 135 SER B CA 1
ATOM 2352 C C . SER B 1 135 ? 94.22600 116.99000 119.57800 1.000 33.74436 135 SER B C 1
ATOM 2353 O O . SER B 1 135 ? 93.79400 116.04800 118.91800 1.000 33.74436 135 SER B O 1
ATOM 2356 N N . LYS B 1 136 ? 95.12500 117.85200 119.11500 1.000 36.16170 136 LYS B N 1
ATOM 2357 C CA . LYS B 1 136 ? 95.76200 117.69100 117.81800 1.000 36.16170 136 LYS B CA 1
ATOM 2358 C C . LYS B 1 136 ? 97.07600 116.93000 117.90700 1.000 36.16170 136 LYS B C 1
ATOM 2359 O O . LYS B 1 136 ? 97.70100 116.67400 116.87600 1.000 36.16170 136 LYS B O 1
ATOM 2365 N N . ASN B 1 137 ? 97.50400 116.57100 119.11600 1.000 34.95935 137 ASN B N 1
ATOM 2366 C CA . ASN B 1 137 ? 98.77600 115.87700 119.29900 1.000 34.95935 137 ASN B CA 1
ATOM 2367 C C . ASN B 1 137 ? 98.90000 114.54200 118.56600 1.000 34.95935 137 ASN B C 1
ATOM 2368 O O . ASN B 1 137 ? 100.01400 114.24000 118.10800 1.000 34.95935 137 ASN B O 1
ATOM 2373 N N . PRO B 1 138 ? 97.86600 113.68900 118.45500 1.000 33.53315 138 PRO B N 1
ATOM 2374 C CA . PRO B 1 138 ? 98.03900 112.48000 117.63000 1.000 33.53315 138 PRO B CA 1
ATOM 2375 C C . PRO B 1 138 ? 98.38400 112.75700 116.17600 1.000 33.53315 138 PRO B C 1
ATOM 2376 O O . PRO B 1 138 ? 99.03400 111.92300 115.54100 1.000 33.53315 138 PRO B O 1
ATOM 2380 N N . LEU B 1 139 ? 97.97800 113.90100 115.62600 1.000 35.74063 139 LEU B N 1
ATOM 2381 C CA . LEU B 1 139 ? 98.44300 114.26900 114.29300 1.000 35.74063 139 LEU B CA 1
ATOM 2382 C C . LEU B 1 139 ? 99.90600 114.68800 114.31300 1.000 35.74063 139 LEU B C 1
ATOM 2383 O O . LEU B 1 139 ? 100.65900 114.36500 113.39100 1.000 35.74063 139 LEU B O 1
ATOM 2388 N N . LEU B 1 140 ? 100.32700 115.40200 115.35300 1.000 36.59278 140 LEU B N 1
ATOM 2389 C CA . LEU B 1 140 ? 101.67800 115.94700 115.38900 1.000 36.59278 140 LEU B CA 1
ATOM 2390 C C . LEU B 1 140 ? 102.71800 114.88600 115.73100 1.000 36.59278 140 LEU B C 1
ATOM 2391 O O . LEU B 1 140 ? 103.85700 114.95600 115.26300 1.000 36.59278 140 LEU B O 1
ATOM 2396 N N . TYR B 1 141 ? 102.35300 113.90600 116.54600 1.000 33.98897 141 TYR B N 1
ATOM 2397 C CA . TYR B 1 141 ? 103.29600 112.91900 117.04700 1.000 33.98897 141 TYR B CA 1
ATOM 2398 C C . TYR B 1 141 ? 102.99300 111.53700 116.48800 1.000 33.98897 141 TYR B C 1
ATOM 2399 O O . TYR B 1 141 ? 101.83900 111.18600 116.24100 1.000 33.98897 141 TYR B O 1
ATOM 2408 N N . ASP B 1 142 ? 104.04700 110.74700 116.31400 1.000 38.88252 142 ASP B N 1
ATOM 2409 C CA . ASP B 1 142 ? 103.94300 109.39500 115.78500 1.000 38.88252 142 ASP B CA 1
ATOM 2410 C C . ASP B 1 142 ? 103.87100 108.33400 116.87500 1.000 38.88252 142 ASP B C 1
ATOM 2411 O O . ASP B 1 142 ? 104.05300 107.15100 116.57500 1.000 38.88252 142 ASP B O 1
ATOM 2416 N N . ALA B 1 143 ? 103.60100 108.72500 118.11700 1.000 33.48119 143 ALA B N 1
ATOM 2417 C CA . ALA B 1 143 ? 103.65400 107.79500 119.23600 1.000 33.48119 143 ALA B CA 1
ATOM 2418 C C . ALA B 1 143 ? 102.55600 106.74400 119.14300 1.000 33.48119 143 ALA B C 1
ATOM 2419 O O . ALA B 1 143 ? 101.49500 106.96300 118.55800 1.000 33.48119 143 ALA B O 1
ATOM 2421 N N . ASN B 1 144 ? 102.83200 105.58200 119.73000 1.000 34.79581 144 ASN B N 1
ATOM 2422 C CA . ASN B 1 144 ? 101.85700 104.50100 119.73200 1.000 34.79581 144 ASN B CA 1
ATOM 2423 C C . ASN B 1 144 ? 100.70600 104.78900 120.68500 1.000 34.79581 144 ASN B C 1
ATOM 2424 O O . ASN B 1 144 ? 99.58700 104.31700 120.46400 1.000 34.79581 144 ASN B O 1
ATOM 2429 N N . TYR B 1 145 ? 100.95700 105.55100 121.74500 1.000 29.54588 145 TYR B N 1
ATOM 2430 C CA . TYR B 1 145 ? 99.96200 105.79600 122.77500 1.000 29.54588 145 TYR B CA 1
ATOM 2431 C C . TYR B 1 145 ? 99.99300 107.26100 123.16700 1.000 29.54588 145 TYR B C 1
ATOM 2432 O O . TYR B 1 145 ? 100.96700 107.97300 122.92500 1.000 29.54588 145 TYR B O 1
ATOM 2441 N N . PHE B 1 146 ? 98.90700 107.70500 123.78600 1.000 27.37880 146 PHE B N 1
ATOM 2442 C CA . PHE B 1 146 ? 98.82400 109.06600 124.29500 1.000 27.37880 146 PHE B CA 1
ATOM 2443 C C . PHE B 1 146 ? 98.19400 109.03800 125.67500 1.000 27.37880 146 PHE B C 1
ATOM 2444 O O . PHE B 1 146 ? 97.09500 108.51000 125.84600 1.000 27.37880 146 PHE B O 1
ATOM 2452 N N . LEU B 1 147 ? 98.90600 109.57600 126.65700 1.000 26.15354 147 LEU B N 1
ATOM 2453 C CA . LEU B 1 147 ? 98.37500 109.70600 128.00300 1.000 26.15354 147 LEU B CA 1
ATOM 2454 C C . LEU B 1 147 ? 97.58200 110.99800 128.10100 1.000 26.15354 147 LEU B C 1
ATOM 2455 O O . LEU B 1 147 ? 98.11100 112.07900 127.84100 1.000 26.15354 147 LEU B O 1
ATOM 2460 N N . CYS B 1 148 ? 96.32600 110.88500 128.49400 1.000 28.64157 148 CYS B N 1
ATOM 2461 C CA . CYS B 1 148 ? 95.37600 111.97100 128.40500 1.000 28.64157 148 CYS B CA 1
ATOM 2462 C C . CYS B 1 148 ? 94.63900 112.12200 129.72100 1.000 28.64157 148 CYS B C 1
ATOM 2463 O O . CYS B 1 148 ? 94.40300 111.14700 130.44200 1.000 28.64157 148 CYS B O 1
ATOM 2466 N N . TRP B 1 149 ? 94.29600 113.36500 130.02800 1.000 26.36151 149 TRP B N 1
ATOM 2467 C CA . TRP B 1 149 ? 93.30500 113.60400 131.06800 1.000 26.36151 149 TRP B CA 1
ATOM 2468 C C . TRP B 1 149 ? 92.62500 114.93600 130.81300 1.000 26.36151 149 TRP B C 1
ATOM 2469 O O . TRP B 1 149 ? 93.16300 115.80900 130.13300 1.000 26.36151 149 TRP B O 1
ATOM 2480 N N . HIS B 1 150 ? 91.42800 115.07500 131.36400 1.000 31.12612 150 HIS B N 1
ATOM 2481 C CA . HIS B 1 150 ? 90.55800 116.19900 131.07100 1.000 31.12612 150 HIS B CA 1
ATOM 2482 C C . HIS B 1 150 ? 90.45700 117.12100 132.27600 1.000 31.12612 150 HIS B C 1
ATOM 2483 O O . HIS B 1 150 ? 90.18100 116.67100 133.39000 1.000 31.12612 150 HIS B O 1
ATOM 2490 N N . THR B 1 151 ? 90.67500 118.40600 132.04500 1.000 34.10876 151 THR B N 1
ATOM 2491 C CA . THR B 1 151 ? 90.32300 119.44900 132.99100 1.000 34.10876 151 THR B CA 1
ATOM 2492 C C . THR B 1 151 ? 89.36200 120.40900 132.30600 1.000 34.10876 151 THR B C 1
ATOM 2493 O O . THR B 1 151 ? 89.14600 120.34000 131.09500 1.000 34.10876 151 THR B O 1
ATOM 2497 N N . ASN B 1 152 ? 88.77000 121.30300 133.09900 1.000 39.36257 152 ASN B N 1
ATOM 2498 C CA . ASN B 1 152 ? 87.77500 122.22900 132.56400 1.000 39.36257 152 ASN B CA 1
ATOM 2499 C C . ASN B 1 152 ? 88.36100 123.17200 131.52100 1.000 39.36257 152 ASN B C 1
ATOM 2500 O O . ASN B 1 152 ? 87.66300 123.55700 130.57900 1.000 39.36257 152 ASN B O 1
ATOM 2505 N N . CYS B 1 153 ? 89.62600 123.55800 131.66300 1.000 40.77063 153 CYS B N 1
ATOM 2506 C CA . CYS B 1 153 ? 90.22800 124.52200 130.75600 1.000 40.77063 153 CYS B CA 1
ATOM 2507 C C . CYS B 1 153 ? 91.17800 123.89500 129.74800 1.000 40.77063 153 CYS B C 1
ATOM 2508 O O . CYS B 1 153 ? 91.58300 124.57500 128.80100 1.000 40.77063 153 CYS B O 1
ATOM 2511 N N . TYR B 1 154 ? 91.54700 122.62900 129.91400 1.000 34.15615 154 TYR B N 1
ATOM 2512 C CA . TYR B 1 154 ? 92.51000 122.02900 129.00500 1.000 34.15615 154 TYR B CA 1
ATOM 2513 C C . TYR B 1 154 ? 92.32900 120.52000 128.97400 1.000 34.15615 154 TYR B C 1
ATOM 2514 O O . TYR B 1 154 ? 91.92000 119.90900 129.96100 1.000 34.15615 154 TYR B O 1
ATOM 2523 N N . ASP B 1 155 ? 92.64700 119.93000 127.82700 1.000 33.15033 155 ASP B N 1
ATOM 2524 C CA . ASP B 1 155 ? 92.69700 118.48300 127.66300 1.000 33.15033 155 ASP B CA 1
ATOM 2525 C C . ASP B 1 155 ? 94.13800 118.09200 127.36700 1.000 33.15033 155 ASP B C 1
ATOM 2526 O O . ASP B 1 155 ? 94.68500 118.46500 126.32600 1.000 33.15033 155 ASP B O 1
ATOM 2531 N N . TYR B 1 156 ? 94.75100 117.35100 128.28100 1.000 29.07736 156 TYR B N 1
ATOM 2532 C CA . TYR B 1 156 ? 96.15200 116.98500 128.15500 1.000 29.07736 156 TYR B CA 1
ATOM 2533 C C . TYR B 1 156 ? 96.29600 115.68300 127.39100 1.000 29.07736 156 TYR B C 1
ATOM 2534 O O . TYR B 1 156 ? 95.56600 114.71900 127.64300 1.000 29.07736 156 TYR B O 1
ATOM 2543 N N . CYS B 1 157 ? 97.28200 115.65500 126.49100 1.000 29.96542 157 CYS B N 1
ATOM 2544 C CA . CYS B 1 157 ? 97.53200 114.52300 125.60200 1.000 29.96542 157 CYS B CA 1
ATOM 2545 C C . CYS B 1 157 ? 99.03500 114.48100 125.33400 1.000 29.96542 157 CYS B C 1
ATOM 2546 O O . CYS B 1 157 ? 99.55000 115.27800 124.54700 1.000 29.96542 157 CYS B O 1
ATOM 2549 N N . ILE B 1 158 ? 99.72800 113.55400 125.98600 1.000 26.15336 158 ILE B N 1
ATOM 2550 C CA . ILE B 1 158 ? 101.18300 113.48100 125.97400 1.000 26.15336 158 ILE B CA 1
ATOM 2551 C C . ILE B 1 158 ? 101.58400 112.18900 125.27600 1.000 26.15336 158 ILE B C 1
ATOM 2552 O O . ILE B 1 158 ? 101.04000 111.13500 125.59800 1.000 26.15336 158 ILE B O 1
ATOM 2557 N N . PRO B 1 159 ? 102.51000 112.22200 124.31700 1.000 25.45506 159 PRO B N 1
ATOM 2558 C CA . PRO B 1 159 ? 102.94900 110.98200 123.66200 1.000 25.45506 159 PRO B CA 1
ATOM 2559 C C . PRO B 1 159 ? 103.58000 109.99800 124.63900 1.000 25.45506 159 PRO B C 1
ATOM 2560 O O . PRO B 1 159 ? 104.26200 110.38300 125.58900 1.000 25.45506 159 PRO B O 1
ATOM 2564 N N . TYR B 1 160 ? 103.35000 108.71200 124.38600 1.000 24.06599 160 TYR B N 1
ATOM 2565 C CA . TYR B 1 160 ? 103.85200 107.64100 125.23200 1.000 24.06599 160 TYR B CA 1
ATOM 2566 C C . TYR B 1 160 ? 104.01400 106.38800 124.38100 1.000 24.06599 160 TYR B C 1
ATOM 2567 O O . TYR B 1 160 ? 103.26700 106.17400 123.42500 1.000 24.06599 160 TYR B O 1
ATOM 2576 N N . ASN B 1 161 ? 104.98600 105.55100 124.74300 1.000 27.72217 161 ASN B N 1
ATOM 2577 C CA . ASN B 1 161 ? 105.42400 104.49800 123.83400 1.000 27.72217 161 ASN B CA 1
ATOM 2578 C C . ASN B 1 161 ? 104.68800 103.17200 124.00400 1.000 27.72217 161 ASN B C 1
ATOM 2579 O O . ASN B 1 161 ? 104.40200 102.50700 123.00500 1.000 27.72217 161 ASN B O 1
ATOM 2584 N N . SER B 1 162 ? 104.38500 102.74600 125.22600 1.000 27.82860 162 SER B N 1
ATOM 2585 C CA . SER B 1 162 ? 103.79600 101.42800 125.41800 1.000 27.82860 162 SER B CA 1
ATOM 2586 C C . SER B 1 162 ? 1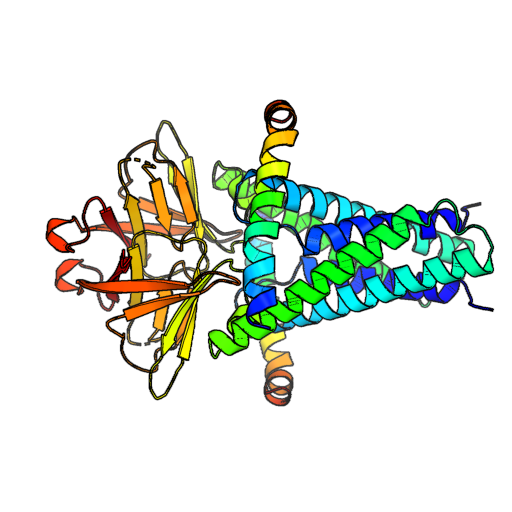02.93200 101.42600 126.66900 1.000 27.82860 162 SER B C 1
ATOM 2587 O O . SER B 1 162 ? 102.96900 102.35300 127.47400 1.000 27.82860 162 SER B O 1
ATOM 2590 N N . VAL B 1 163 ? 102.14500 100.36400 126.82600 1.000 28.18635 163 VAL B N 1
ATOM 2591 C CA . VAL B 1 163 ? 101.30800 100.19300 128.01200 1.000 28.18635 163 VAL B CA 1
ATOM 2592 C C . VAL B 1 163 ? 102.20200 99.65600 129.12500 1.000 28.18635 163 VAL B C 1
ATOM 2593 O O . VAL B 1 163 ? 102.59700 98.49200 129.11300 1.000 28.18635 163 VAL B O 1
ATOM 2597 N N . THR B 1 164 ? 102.52000 100.50300 130.09100 1.000 27.78806 164 THR B N 1
ATOM 2598 C CA . THR B 1 164 ? 103.31300 100.11200 131.24400 1.000 27.78806 164 THR B CA 1
ATOM 2599 C C . THR B 1 164 ? 102.40300 99.92700 132.45000 1.000 27.78806 164 THR B C 1
ATOM 2600 O O . THR B 1 164 ? 101.24100 100.33200 132.44700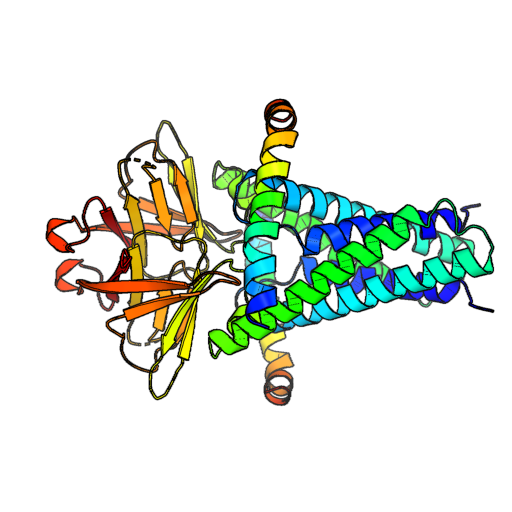 1.000 27.78806 164 THR B O 1
ATOM 2604 N N . SER B 1 165 ? 102.94100 99.28400 133.48500 1.000 28.50095 165 SER B N 1
ATOM 2605 C CA . SER B 1 165 ? 102.14800 99.06900 134.69000 1.000 28.50095 165 SER B CA 1
ATOM 2606 C C . SER B 1 165 ? 102.08200 100.32700 135.54500 1.000 28.50095 165 SER B C 1
ATOM 2607 O O . SER B 1 165 ? 101.21600 100.44100 136.41600 1.000 28.50095 165 SER B O 1
ATOM 2610 N N . SER B 1 166 ? 102.97800 101.27400 135.30900 1.000 27.33530 166 SER B N 1
ATOM 2611 C CA . SER B 1 166 ? 102.98700 102.54100 136.01400 1.000 27.33530 166 SER B CA 1
ATOM 2612 C C . SER B 1 166 ? 103.36200 103.64200 135.03900 1.000 27.33530 166 SER B C 1
ATOM 2613 O O . SER B 1 166 ? 103.96900 103.39900 133.99700 1.000 27.33530 166 SER B O 1
ATOM 2616 N N . ILE B 1 167 ? 102.97200 104.86200 135.38700 1.000 24.80693 167 ILE B N 1
ATOM 2617 C CA . ILE B 1 167 ? 103.31000 106.04800 134.61100 1.000 24.80693 167 ILE B CA 1
ATOM 2618 C C . ILE B 1 167 ? 103.70800 107.15000 135.58100 1.000 24.80693 167 ILE B C 1
ATOM 2619 O O . ILE B 1 167 ? 103.03500 107.36700 136.59000 1.000 24.80693 167 ILE B O 1
ATOM 2624 N N . VAL B 1 168 ? 104.80500 107.83700 135.29300 1.000 23.34756 168 VAL B N 1
ATOM 2625 C CA . VAL B 1 168 ? 105.25100 108.95900 136.10500 1.000 23.34756 168 VAL B CA 1
ATOM 2626 C C . VAL B 1 168 ? 105.06500 110.23200 135.29900 1.000 23.34756 168 VAL B C 1
ATOM 2627 O O . VAL B 1 168 ? 105.59400 110.35700 134.19000 1.000 23.34756 168 VAL B O 1
ATOM 2631 N N . ILE B 1 169 ? 104.31200 111.17000 135.85400 1.000 24.01820 169 ILE B N 1
ATOM 2632 C CA . ILE B 1 169 ? 104.18200 112.50500 135.29500 1.000 24.01820 169 ILE B CA 1
ATOM 2633 C C . ILE B 1 169 ? 105.03400 113.43500 136.14200 1.000 24.01820 169 ILE B C 1
ATOM 2634 O O . ILE B 1 169 ? 104.86700 113.50400 137.36300 1.000 24.01820 169 ILE B O 1
ATOM 2639 N N . THR B 1 170 ? 105.95700 114.14000 135.50600 1.000 26.61166 170 THR B N 1
ATOM 2640 C CA . THR B 1 170 ? 106.81200 115.09900 136.18100 1.000 26.61166 170 THR B CA 1
ATOM 2641 C C . THR B 1 170 ? 106.21100 116.48600 136.01000 1.000 26.61166 170 THR B C 1
ATOM 2642 O O . THR B 1 170 ? 105.82600 116.86200 134.90500 1.000 26.61166 170 THR B O 1
ATOM 2646 N N . SER B 1 171 ? 106.11400 117.23700 137.09800 1.000 32.33071 171 SER B N 1
ATOM 2647 C CA . SER B 1 171 ? 105.57000 118.58800 137.04900 1.000 32.33071 171 SER B CA 1
ATOM 2648 C C . SER B 1 171 ? 106.63800 119.55400 137.53600 1.000 32.33071 171 SER B C 1
ATOM 2649 O O . SER B 1 171 ? 107.11800 119.43800 138.66700 1.000 32.33071 171 SER B O 1
ATOM 2652 N N . GLY B 1 172 ? 107.00700 120.50100 136.68400 1.000 40.47479 172 GLY B N 1
ATOM 2653 C CA . GLY B 1 172 ? 107.93200 121.55800 137.05300 1.000 40.47479 172 GLY B CA 1
ATOM 2654 C C . GLY B 1 172 ? 107.20600 122.89100 137.11100 1.000 40.47479 172 GLY B C 1
ATOM 2655 O O . GLY B 1 172 ? 106.37700 123.19300 136.25400 1.000 40.47479 172 GLY B O 1
ATOM 2656 N N . ASP B 1 173 ? 107.51800 123.68100 138.13400 1.000 46.23732 173 ASP B N 1
ATOM 2657 C CA . ASP B 1 173 ? 106.86900 124.97300 138.31500 1.000 46.23732 173 ASP B CA 1
ATOM 2658 C C . ASP B 1 173 ? 107.60700 126.04400 137.51100 1.000 46.23732 173 ASP B C 1
ATOM 2659 O O . ASP B 1 173 ? 108.46700 125.75200 136.67600 1.000 46.23732 173 ASP B O 1
ATOM 2664 N N . GLY B 1 174 ? 107.27500 127.30500 137.75800 1.000 50.03450 174 GLY B N 1
ATOM 2665 C CA . GLY B 1 174 ? 107.94900 128.40900 137.10000 1.000 50.03450 174 GLY B CA 1
ATOM 2666 C C . GLY B 1 174 ? 109.34300 128.67100 137.63900 1.000 50.03450 174 GLY B C 1
ATOM 2667 O O . GLY B 1 174 ? 109.52200 128.96900 138.82100 1.000 50.03450 174 GLY B O 1
ATOM 2668 N N . GLU B 1 181 ? 109.52300 127.12300 132.58500 1.000 51.43352 181 GLU B N 1
ATOM 2669 C CA . GLU B 1 181 ? 108.07900 127.13300 132.38800 1.000 51.43352 181 GLU B CA 1
ATOM 2670 C C . GLU B 1 181 ? 107.39400 125.99500 133.13400 1.000 51.43352 181 GLU B C 1
ATOM 2671 O O . GLU B 1 181 ? 107.87700 124.86700 133.14200 1.000 51.43352 181 GLU B O 1
ATOM 2677 N N . HIS B 1 182 ? 106.27000 126.32000 133.76700 1.000 40.90885 182 HIS B N 1
ATOM 2678 C CA . HIS B 1 182 ? 105.45400 125.33000 134.45500 1.000 40.90885 182 HIS B CA 1
ATOM 2679 C C . HIS B 1 182 ? 104.88600 124.33800 133.44600 1.000 40.90885 182 HIS B C 1
ATOM 2680 O O . HIS B 1 182 ? 104.18400 124.72900 132.51000 1.000 40.90885 182 HIS B O 1
ATOM 2687 N N . ASP B 1 183 ? 105.19300 123.05500 133.62400 1.000 37.16755 183 ASP B N 1
ATOM 2688 C CA . ASP B 1 183 ? 104.82500 122.07000 132.61600 1.000 37.16755 183 ASP B CA 1
ATOM 2689 C C . ASP B 1 183 ? 104.72400 120.68200 133.23500 1.000 37.16755 183 ASP B C 1
ATOM 2690 O O . ASP B 1 183 ? 105.28700 120.40000 134.29500 1.000 37.16755 183 ASP B O 1
ATOM 2695 N N . TYR B 1 184 ? 103.98400 119.82200 132.54200 1.000 29.17813 184 TYR B N 1
ATOM 2696 C CA . TYR B 1 184 ? 103.96200 118.38500 132.75100 1.000 29.17813 184 TYR B CA 1
ATOM 2697 C C . TYR B 1 184 ? 104.86000 117.72700 131.71500 1.000 29.17813 184 TYR B C 1
ATOM 2698 O O . TYR B 1 184 ? 104.97100 118.19600 130.58400 1.000 29.17813 184 TYR B O 1
ATOM 2707 N N . GLN B 1 185 ? 105.50000 116.63500 132.10700 1.000 26.08644 185 GLN B N 1
ATOM 2708 C CA . GLN B 1 185 ? 106.51800 116.01200 131.27600 1.000 26.08644 185 GLN B CA 1
ATOM 2709 C C . GLN B 1 185 ? 106.49700 114.51100 131.50400 1.000 26.08644 185 GLN B C 1
ATOM 2710 O O . GLN B 1 185 ? 106.47400 114.05400 132.64900 1.000 26.08644 185 GLN B O 1
ATOM 2716 N N . ILE B 1 186 ? 106.45700 113.75100 130.41300 1.000 23.90782 186 ILE B N 1
ATOM 2717 C CA . ILE B 1 186 ? 106.70300 112.31300 130.43400 1.000 23.90782 186 ILE B CA 1
ATOM 2718 C C . ILE B 1 186 ? 107.62000 111.97400 129.27200 1.000 23.90782 186 ILE B C 1
ATOM 2719 O O . ILE B 1 186 ? 107.33300 112.34000 128.12800 1.000 23.90782 186 ILE B O 1
ATOM 2724 N N . GLY B 1 187 ? 108.71000 111.26600 129.56100 1.000 23.84358 187 GLY B N 1
ATOM 2725 C CA . GLY B 1 187 ? 109.64800 110.85900 128.53200 1.000 23.84358 187 GLY B CA 1
ATOM 2726 C C . GLY B 1 187 ? 110.30600 111.99700 127.79200 1.000 23.84358 187 GLY B C 1
ATOM 2727 O O . GLY B 1 187 ? 110.72600 111.82100 126.65000 1.000 23.84358 187 GLY B O 1
ATOM 2728 N N . GLY B 1 188 ? 110.40700 113.16600 128.41300 1.000 24.85434 188 GLY B N 1
ATOM 2729 C CA . GLY B 1 188 ? 110.89600 114.34800 127.75100 1.000 24.85434 188 GLY B CA 1
ATOM 2730 C C . GLY B 1 188 ? 109.85900 115.09600 126.94400 1.000 24.85434 188 GLY B C 1
ATOM 2731 O O . GLY B 1 188 ? 110.16600 116.17200 126.42400 1.000 24.85434 188 GLY B O 1
ATOM 2732 N N . TYR B 1 189 ? 108.64700 114.56600 126.82000 1.000 27.37428 189 TYR B N 1
ATOM 2733 C CA . TYR B 1 189 ? 107.55700 115.25900 126.14900 1.000 27.37428 189 TYR B CA 1
ATOM 2734 C C . TYR B 1 189 ? 106.84800 116.15900 127.14600 1.000 27.37428 189 TYR B C 1
ATOM 2735 O O . TYR B 1 189 ? 106.54800 115.73800 128.26600 1.000 27.37428 189 TYR B O 1
ATOM 2744 N N . THR B 1 190 ? 106.56500 117.38300 126.72300 1.000 31.44228 190 THR B N 1
ATOM 2745 C CA . THR B 1 190 ? 106.14500 118.45800 127.60500 1.000 31.44228 190 THR B CA 1
ATOM 2746 C C . THR B 1 190 ? 104.79900 119.01500 127.16200 1.000 31.44228 190 THR B C 1
ATOM 2747 O O . THR B 1 190 ? 104.56100 119.22800 125.97100 1.000 31.44228 190 THR B O 1
ATOM 2751 N N . GLU B 1 191 ? 103.91600 119.21900 128.13100 1.000 33.95051 191 GLU B N 1
ATOM 2752 C CA . GLU B 1 191 ? 102.65900 119.92500 127.95600 1.000 33.95051 191 GLU B CA 1
ATOM 2753 C C . GLU B 1 191 ? 102.64500 121.08600 128.93600 1.000 33.95051 191 GLU B C 1
ATOM 2754 O O . GLU B 1 191 ? 102.96900 120.90800 130.11000 1.000 33.95051 191 GLU B O 1
ATOM 2760 N N . LYS B 1 192 ? 102.27700 122.27100 128.46500 1.000 34.87661 192 LYS B N 1
ATOM 2761 C CA . LYS B 1 192 ? 102.27200 123.43500 129.33900 1.000 34.87661 192 LYS B CA 1
ATOM 2762 C C . LYS B 1 192 ? 101.19100 123.30300 130.40600 1.000 34.87661 192 LYS B C 1
ATOM 2763 O O . LYS B 1 192 ? 100.08800 122.82500 130.14200 1.000 34.87661 192 LYS B O 1
ATOM 2769 N N . TRP B 1 193 ? 101.52900 123.70900 131.62500 1.000 33.49499 193 TRP B N 1
ATOM 2770 C CA . TRP B 1 193 ? 100.59400 123.64100 132.73800 1.000 33.49499 193 TRP B CA 1
ATOM 2771 C C . TRP B 1 193 ? 99.43600 124.61300 132.54100 1.000 33.49499 193 TRP B C 1
ATOM 2772 O O . TRP B 1 193 ? 99.64200 125.80000 132.28200 1.000 33.49499 193 TRP B O 1
ATOM 2783 N N . GLU B 1 194 ? 98.21500 124.10300 132.67700 1.000 35.20920 194 GLU B N 1
ATOM 2784 C CA . GLU B 1 194 ? 97.01300 124.93100 132.73600 1.000 35.20920 194 GLU B CA 1
ATOM 2785 C C . GLU B 1 194 ? 96.16500 124.67000 133.96400 1.000 35.20920 194 GLU B C 1
ATOM 2786 O O . GLU B 1 194 ? 95.31800 125.50600 134.29000 1.000 35.20920 194 GLU B O 1
ATOM 2792 N N . SER B 1 195 ? 96.37400 123.56000 134.66500 1.000 33.28462 195 SER B N 1
ATOM 2793 C CA . SER B 1 195 ? 95.50500 123.10900 135.73900 1.000 33.28462 195 SER B CA 1
ATOM 2794 C C . SER B 1 195 ? 96.17500 121.92700 136.42000 1.000 33.28462 195 SER B C 1
ATOM 2795 O O . SER B 1 195 ? 97.23800 121.46700 136.00300 1.000 33.28462 195 SER B O 1
ATOM 2798 N N . GLY B 1 196 ? 95.52700 121.42900 137.46400 1.000 32.63372 196 GLY B N 1
ATOM 2799 C CA . GLY B 1 196 ? 96.10200 120.37300 138.26700 1.000 32.63372 196 GLY B CA 1
ATOM 2800 C C . GLY B 1 196 ? 95.98600 119.00100 137.63400 1.000 32.63372 196 GLY B C 1
ATOM 2801 O O . GLY B 1 196 ? 95.39300 118.80100 136.57400 1.000 32.63372 196 GLY B O 1
ATOM 2802 N N . VAL B 1 197 ? 96.59500 118.03100 138.31300 1.000 31.93374 197 VAL B N 1
ATOM 2803 C CA . VAL B 1 197 ? 96.50300 116.63800 137.90200 1.000 31.93374 197 VAL B CA 1
ATOM 2804 C C . VAL B 1 197 ? 95.14300 116.07400 138.29700 1.000 31.93374 197 VAL B C 1
ATOM 2805 O O . VAL B 1 197 ? 94.45300 116.58900 139.17600 1.000 31.93374 197 VAL B O 1
ATOM 2809 N N . LYS B 1 198 ? 94.76300 114.99100 137.63700 1.000 32.87681 198 LYS B N 1
ATOM 2810 C CA . LYS B 1 198 ? 93.58300 114.22500 137.99800 1.000 32.87681 198 LYS B CA 1
ATOM 2811 C C . LYS B 1 198 ? 93.99900 112.92700 138.67500 1.000 32.87681 198 LYS B C 1
ATOM 2812 O O . LYS B 1 198 ? 95.11200 112.43100 138.49400 1.000 32.87681 198 LYS B O 1
ATOM 2818 N N . ASP B 1 199 ? 93.08400 112.38100 139.47100 1.000 35.14513 199 ASP B N 1
ATOM 2819 C CA . ASP B 1 199 ? 93.31800 111.10600 140.13000 1.000 35.14513 199 ASP B CA 1
ATOM 2820 C C . ASP B 1 199 ? 93.30300 109.93000 139.16600 1.000 35.14513 199 ASP B C 1
ATOM 2821 O O . ASP B 1 199 ? 93.79600 108.85600 139.51900 1.000 35.14513 199 ASP B O 1
ATOM 2826 N N . CYS B 1 200 ? 92.75000 110.10300 137.96900 1.000 34.82278 200 CYS B N 1
ATOM 2827 C CA . CYS B 1 200 ? 92.71700 109.05000 136.96600 1.000 34.82278 200 CYS B CA 1
ATOM 2828 C C . CYS B 1 200 ? 93.12600 109.64000 135.62700 1.000 34.82278 200 CYS B C 1
ATOM 2829 O O . CYS B 1 200 ? 92.57300 110.65600 135.20000 1.000 34.82278 200 CYS B O 1
ATOM 2832 N N . VAL B 1 201 ? 94.09200 109.00500 134.97300 1.000 28.15478 201 VAL B N 1
ATOM 2833 C CA . VAL B 1 201 ? 94.48300 109.35900 133.61500 1.000 28.15478 201 VAL B CA 1
ATOM 2834 C C . VAL B 1 201 ? 94.24500 108.14300 132.73200 1.000 28.15478 201 VAL B C 1
ATOM 2835 O O . VAL B 1 201 ? 94.02600 107.03500 133.21900 1.000 28.15478 201 VAL B O 1
ATOM 2839 N N . VAL B 1 202 ? 94.26100 108.35100 131.41900 1.000 28.48841 202 VAL B N 1
ATOM 2840 C CA . VAL B 1 202 ? 93.95500 107.26200 130.50000 1.000 28.48841 202 VAL B CA 1
ATOM 2841 C C . VAL B 1 202 ? 94.96000 107.25400 129.35400 1.000 28.48841 202 VAL B C 1
ATOM 2842 O O . VAL B 1 202 ? 95.25000 108.29300 128.76000 1.000 28.48841 202 VAL B O 1
ATOM 2846 N N . LEU B 1 203 ? 95.49900 106.08100 129.05800 1.000 28.11460 203 LEU B N 1
ATOM 2847 C CA . LEU B 1 203 ? 96.36100 105.86700 127.90900 1.000 28.11460 203 LEU B CA 1
ATOM 2848 C C . LEU B 1 203 ? 95.50600 105.37100 126.74900 1.000 28.11460 203 LEU B C 1
ATOM 2849 O O . LEU B 1 203 ? 94.85200 104.33000 126.85800 1.000 28.11460 203 LEU B O 1
ATOM 2854 N N . HIS B 1 204 ? 95.51000 106.11800 125.65100 1.000 30.76395 204 HIS B N 1
ATOM 2855 C CA . HIS B 1 204 ? 94.72600 105.80700 124.46700 1.000 30.76395 204 HIS B CA 1
ATOM 2856 C C . HIS B 1 204 ? 95.62800 105.34800 123.33200 1.000 30.76395 204 HIS B C 1
ATOM 2857 O O . HIS B 1 204 ? 96.70800 105.90500 123.11900 1.000 30.76395 204 HIS B O 1
ATOM 2864 N N . SER B 1 205 ? 95.17000 104.33400 122.60300 1.000 36.82969 205 SER B N 1
ATOM 2865 C CA . SER B 1 205 ? 95.70600 104.01000 121.28800 1.000 36.82969 205 SER B CA 1
ATOM 2866 C C . SER B 1 205 ? 94.55400 103.95600 120.29700 1.000 36.82969 205 SER B C 1
ATOM 2867 O O . SER B 1 205 ? 93.44800 104.40400 120.61300 1.000 36.82969 205 SER 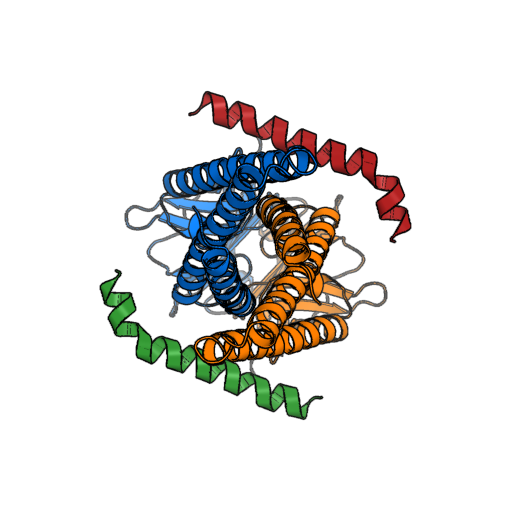B O 1
ATOM 2870 N N . TYR B 1 206 ? 94.81000 103.42600 119.09800 1.000 42.62040 206 TYR B N 1
ATOM 2871 C CA . TYR B 1 206 ? 93.75000 103.23700 118.11000 1.000 42.62040 206 TYR B CA 1
ATOM 2872 C C . TYR B 1 206 ? 92.62800 102.36800 118.66000 1.000 42.62040 206 TYR B C 1
ATOM 2873 O O . TYR B 1 206 ? 91.44600 102.68500 118.50100 1.000 42.62040 206 TYR B O 1
ATOM 2882 N N . PHE B 1 207 ? 92.98300 101.26800 119.32400 1.000 46.85688 207 PHE B N 1
ATOM 2883 C CA . PHE B 1 207 ? 92.01700 100.24700 119.69000 1.000 46.85688 207 PHE B CA 1
ATOM 2884 C C . PHE B 1 207 ? 91.88500 100.00000 121.18300 1.000 46.85688 207 PHE B C 1
ATOM 2885 O O . PHE B 1 207 ? 90.92500 99.34100 121.59100 1.000 46.85688 207 PHE B O 1
ATOM 2893 N N . THR B 1 208 ? 92.79700 100.50800 122.00600 1.000 39.17506 208 THR B N 1
ATOM 2894 C CA . THR B 1 208 ? 92.81300 100.20400 123.42800 1.000 39.17506 208 THR B CA 1
ATOM 2895 C C . THR B 1 208 ? 92.74400 101.47800 124.25600 1.000 39.17506 208 THR B C 1
ATOM 2896 O O . THR B 1 208 ? 93.08600 102.56700 123.78900 1.000 39.17506 208 THR B O 1
ATOM 2900 N N . SER B 1 209 ? 92.28400 101.32400 125.49400 1.000 35.08015 209 SER B N 1
ATOM 2901 C CA . SER B 1 209 ? 92.31400 102.37800 126.49600 1.000 35.08015 209 SER B CA 1
ATOM 2902 C C . SER B 1 209 ? 92.61100 101.74300 127.84300 1.000 35.08015 209 SER B C 1
ATOM 2903 O O . SER B 1 209 ? 91.90200 100.82800 128.26800 1.000 35.08015 209 SER B O 1
ATOM 2906 N N . ASP B 1 210 ? 93.65400 102.22100 128.50600 1.000 33.03247 210 ASP B N 1
ATOM 2907 C CA . ASP B 1 210 ? 94.04800 101.71000 129.81000 1.000 33.03247 210 ASP B CA 1
ATOM 2908 C C . ASP B 1 210 ? 94.01300 102.83800 130.82800 1.000 33.03247 210 ASP B C 1
ATOM 2909 O O . ASP B 1 210 ? 94.51000 103.92900 130.56800 1.000 33.03247 210 ASP B O 1
ATOM 2914 N N . TYR B 1 211 ? 93.43400 102.57900 131.99000 1.000 32.17740 211 TYR B N 1
ATOM 2915 C CA . TYR B 1 211 ? 93.24200 103.61300 132.99500 1.000 32.17740 211 TYR B CA 1
ATOM 2916 C C . TYR B 1 211 ? 94.26500 103.47400 134.11100 1.000 32.17740 211 TYR B C 1
ATOM 2917 O O . TYR B 1 211 ? 94.63700 102.36400 134.49500 1.000 32.17740 211 TYR B O 1
ATOM 2926 N N . TYR B 1 212 ? 94.72900 104.61500 134.61000 1.000 28.78915 212 TYR B N 1
ATOM 2927 C CA . TYR B 1 212 ? 95.75400 104.67800 135.63700 1.000 28.78915 212 TYR B CA 1
ATOM 2928 C C . TYR B 1 212 ? 95.23700 105.52500 136.78500 1.000 28.78915 212 TYR B C 1
ATOM 2929 O O . TYR B 1 212 ? 94.65500 106.59200 136.56300 1.000 28.78915 212 TYR B O 1
ATOM 2938 N N . GLN B 1 213 ? 95.45200 105.04600 138.00100 1.000 30.80199 213 GLN B N 1
ATOM 2939 C CA . GLN B 1 213 ? 95.02100 105.70400 139.22100 1.000 30.80199 213 GLN B CA 1
ATOM 2940 C C . GLN B 1 213 ? 96.23200 106.30200 139.92300 1.000 30.80199 213 GLN B C 1
ATOM 2941 O O . GLN B 1 213 ? 97.27800 105.65900 140.02300 1.000 30.80199 213 GLN B O 1
ATOM 2947 N N . LEU B 1 214 ? 96.09100 107.53700 140.39800 1.000 29.20607 214 LEU B N 1
ATOM 2948 C CA . LEU B 1 214 ? 97.17700 108.20200 141.10700 1.000 29.20607 214 LEU B CA 1
ATOM 2949 C C . LEU B 1 214 ? 97.41500 107.52700 142.45200 1.000 29.20607 214 LEU B C 1
ATOM 2950 O O . LEU B 1 214 ? 96.52300 107.49500 143.30400 1.000 29.20607 214 LEU B O 1
ATOM 2955 N N . TYR B 1 215 ? 98.61500 106.98600 142.64400 1.000 33.27668 215 TYR B N 1
ATOM 2956 C CA . TYR B 1 215 ? 98.97400 106.27600 143.86000 1.000 33.27668 215 TYR B CA 1
ATOM 2957 C C . TYR B 1 215 ? 99.83600 107.08500 144.80800 1.000 33.27668 215 TYR B C 1
ATOM 2958 O O . TYR B 1 215 ? 99.74400 106.89000 146.01800 1.000 33.27668 215 TYR B O 1
ATOM 2967 N N . SER B 1 216 ? 100.66700 107.98500 144.29200 1.000 33.10364 216 SER B N 1
ATOM 2968 C CA . SER B 1 216 ? 101.66100 108.64700 145.11600 1.000 33.10364 216 SER B CA 1
ATOM 2969 C C . SER B 1 216 ? 102.03900 109.97900 144.49000 1.000 33.10364 216 SER B C 1
ATOM 2970 O O . SER B 1 216 ? 102.05000 110.12800 143.26700 1.000 33.10364 216 SER B O 1
ATOM 2973 N N . THR B 1 217 ? 102.35000 110.94500 145.34700 1.000 33.78234 217 THR B N 1
ATOM 2974 C CA . THR B 1 217 ? 102.81100 112.26800 144.94100 1.000 33.78234 217 THR B CA 1
ATOM 2975 C C . THR B 1 217 ? 104.13400 112.53200 145.64700 1.000 33.78234 217 THR B C 1
ATOM 2976 O O . THR B 1 217 ? 104.17100 112.65700 146.87400 1.000 33.78234 217 THR B O 1
ATOM 2980 N N . GLN B 1 218 ? 105.21400 112.61500 144.87900 1.000 34.72376 218 GLN B N 1
ATOM 2981 C CA . GLN B 1 218 ? 106.54600 112.79400 145.43900 1.000 34.72376 218 GLN B CA 1
ATOM 2982 C C . GLN B 1 218 ? 106.91500 114.27100 145.40000 1.000 34.72376 218 GLN B C 1
ATOM 2983 O O . GLN B 1 218 ? 107.00600 114.86600 144.32300 1.000 34.72376 218 GLN B O 1
ATOM 2989 N N . LEU B 1 219 ? 107.13800 114.85400 146.56900 1.000 37.50730 219 LEU B N 1
ATOM 2990 C CA . LEU B 1 219 ? 107.52800 116.24900 146.69100 1.000 37.50730 219 LEU B CA 1
ATOM 2991 C C . LEU B 1 219 ? 109.04000 116.36800 146.84100 1.000 37.50730 219 LEU B C 1
ATOM 2992 O O . LEU B 1 219 ? 109.75500 115.38100 147.01400 1.000 37.50730 219 LEU B O 1
ATOM 2997 N N . SER B 1 220 ? 109.52200 117.61200 146.77100 1.000 40.03113 220 SER B N 1
ATOM 2998 C CA . SER B 1 220 ? 110.95600 117.87200 146.85400 1.000 40.03113 220 SER B CA 1
ATOM 2999 C C . SER B 1 220 ? 111.54200 117.43200 148.18900 1.000 40.03113 220 SER B C 1
ATOM 3000 O O . SER B 1 220 ? 112.73200 117.11300 148.26800 1.000 40.03113 220 SER B O 1
ATOM 3003 N N . THR B 1 221 ? 110.72800 117.40700 149.24600 1.000 43.69804 221 THR B N 1
ATOM 3004 C CA . THR B 1 221 ? 111.19600 116.87700 150.52000 1.000 43.69804 221 THR B CA 1
ATOM 3005 C C . THR B 1 221 ? 111.32400 115.36100 150.48300 1.000 43.69804 221 THR B C 1
ATOM 3006 O O . THR B 1 221 ? 112.06300 114.78400 151.28700 1.000 43.69804 221 THR B O 1
ATOM 3010 N N . ASP B 1 222 ? 110.61700 114.70200 149.56600 1.000 42.95759 222 ASP B N 1
ATOM 3011 C CA . ASP B 1 222 ? 110.71400 113.25200 149.45100 1.000 42.95759 222 ASP B CA 1
ATOM 3012 C C . ASP B 1 222 ? 111.89500 112.84700 148.57900 1.000 42.95759 222 ASP B C 1
ATOM 3013 O O . ASP B 1 222 ? 112.52400 111.80900 148.80900 1.000 42.95759 222 ASP B O 1
ATOM 3018 N N . THR B 1 223 ? 112.20100 113.65000 147.56100 1.000 37.29286 223 THR B N 1
ATOM 3019 C CA . THR B 1 223 ? 113.14700 113.25800 146.52800 1.000 37.29286 223 THR B CA 1
ATOM 3020 C C . THR B 1 223 ? 114.44500 114.05000 146.54900 1.000 37.29286 223 THR B C 1
ATOM 3021 O O . THR B 1 223 ? 115.47300 113.52800 146.10900 1.000 37.29286 223 THR B O 1
ATOM 3025 N N . GLY B 1 224 ? 114.42600 115.28600 147.04100 1.000 38.37740 224 GLY B N 1
ATOM 3026 C CA . GLY B 1 224 ? 115.58400 116.14500 146.99400 1.000 38.37740 224 GLY B CA 1
ATOM 3027 C C . GLY B 1 224 ? 115.69600 116.98900 145.74600 1.000 38.37740 224 GLY B C 1
ATOM 3028 O O . GLY B 1 224 ? 116.56000 117.87000 145.69100 1.000 38.37740 224 GLY B O 1
ATOM 3029 N N . VAL B 1 225 ? 114.85100 116.75800 144.74800 1.000 37.57340 225 VAL B N 1
ATOM 3030 C CA . VAL B 1 225 ? 114.86400 117.53900 143.51900 1.000 37.57340 225 VAL B CA 1
ATOM 3031 C C . VAL B 1 225 ? 113.97400 118.75700 143.73900 1.000 37.57340 225 VAL B C 1
ATOM 3032 O O . VAL B 1 225 ? 112.75100 118.63300 143.83400 1.000 37.57340 225 VAL B O 1
ATOM 3036 N N . GLU B 1 226 ? 114.58700 119.93300 143.81400 1.000 41.46862 226 GLU B N 1
ATOM 3037 C CA . GLU B 1 226 ? 113.84400 121.14900 144.10900 1.000 41.46862 226 GLU B CA 1
ATOM 3038 C C . GLU B 1 226 ? 112.99200 121.57300 142.92300 1.000 41.46862 226 GLU B C 1
ATOM 3039 O O . GLU B 1 226 ? 113.37300 121.38500 141.76500 1.000 41.46862 226 GLU B O 1
ATOM 3045 N N . HIS B 1 227 ? 111.82100 122.13500 143.23400 1.000 41.20200 227 HIS B N 1
ATOM 3046 C CA . HIS B 1 227 ? 110.88300 122.72200 142.27700 1.000 41.20200 227 HIS B CA 1
ATOM 3047 C C . HIS B 1 227 ? 110.27400 121.69000 141.33700 1.000 41.20200 227 HIS B C 1
ATOM 3048 O O . HIS B 1 227 ? 109.77700 122.04500 140.26700 1.000 41.20200 227 HIS B O 1
ATOM 3055 N N . VAL B 1 228 ? 110.30200 120.41200 141.70200 1.000 32.91706 228 VAL B N 1
ATOM 3056 C CA . VAL B 1 228 ? 109.77600 119.34500 140.86100 1.000 32.91706 228 VAL B CA 1
ATOM 3057 C C . VAL B 1 228 ? 108.89100 118.43900 141.70500 1.000 32.91706 228 VAL B C 1
ATOM 3058 O O . VAL B 1 228 ? 109.25100 118.07400 142.82800 1.000 32.91706 228 VAL B O 1
ATOM 3062 N N . THR B 1 229 ? 107.72700 118.08600 141.16700 1.000 29.50779 229 THR B N 1
ATOM 3063 C CA . THR B 1 229 ? 106.82800 117.11200 141.76500 1.000 29.50779 229 THR B CA 1
ATOM 3064 C C . THR B 1 229 ? 106.73300 115.90500 140.84200 1.000 29.50779 229 THR B C 1
ATOM 3065 O O . THR B 1 229 ? 106.78900 116.04800 139.62100 1.000 29.50779 229 THR B O 1
ATOM 3069 N N . PHE B 1 230 ? 106.60700 114.71500 141.41600 1.000 27.28454 230 PHE B N 1
ATOM 3070 C CA . PHE B 1 230 ? 106.41500 113.49500 140.64400 1.000 27.28454 230 PHE B CA 1
ATOM 3071 C C . PHE B 1 230 ? 105.09000 112.85400 141.02900 1.000 27.28454 230 PHE B C 1
ATOM 3072 O O . PHE B 1 230 ? 104.87300 112.52100 142.19600 1.000 27.28454 230 PHE B O 1
ATOM 3080 N N . PHE B 1 231 ? 104.21200 112.68500 140.04900 1.000 26.08027 231 PHE B N 1
ATOM 3081 C CA . PHE B 1 231 ? 102.93100 112.02200 140.23700 1.000 26.08027 231 PHE B CA 1
ATOM 3082 C C . PHE B 1 231 ? 103.03900 110.61700 139.66700 1.000 26.08027 231 PHE B C 1
ATOM 3083 O O . PHE B 1 231 ? 103.33000 110.44400 138.48100 1.000 26.08027 231 PHE B O 1
ATOM 3091 N N . ILE B 1 232 ? 102.80900 109.62200 140.50800 1.000 27.02028 232 ILE B N 1
ATOM 3092 C CA . ILE B 1 232 ? 103.01500 108.22600 140.15300 1.000 27.02028 232 ILE B CA 1
ATOM 3093 C C . ILE B 1 232 ? 101.65000 107.57200 140.02800 1.000 27.02028 232 ILE B C 1
ATOM 3094 O O . ILE B 1 232 ? 100.83200 107.64900 140.94800 1.000 27.02028 232 ILE B O 1
ATOM 3099 N N . TYR B 1 233 ? 101.39800 106.94900 138.88300 1.000 26.89423 233 TYR B N 1
ATOM 3100 C CA . TYR B 1 233 ? 100.11800 106.34000 138.56600 1.000 26.89423 233 TYR B CA 1
ATOM 3101 C C . TYR B 1 233 ? 100.31400 104.84700 138.38900 1.000 26.89423 233 TYR B C 1
ATOM 3102 O O . TYR B 1 233 ? 101.21200 104.41800 137.66300 1.000 26.89423 233 TYR B O 1
ATOM 3111 N N . ASN B 1 234 ? 99.46800 104.06900 139.04400 1.000 31.22110 234 ASN B N 1
ATOM 3112 C CA . ASN B 1 234 ? 99.45100 102.62400 138.91300 1.000 31.22110 234 ASN B CA 1
ATOM 3113 C C . ASN B 1 234 ? 98.32500 102.22300 137.97100 1.000 31.22110 234 ASN B C 1
ATOM 3114 O O . ASN B 1 234 ? 97.22300 102.76600 138.04600 1.000 31.22110 234 ASN B O 1
ATOM 3119 N N . LYS B 1 235 ? 98.61100 101.27800 137.08100 1.000 32.27907 235 LYS B N 1
ATOM 3120 C CA . LYS B 1 235 ? 97.61400 100.81700 136.12400 1.000 32.27907 235 LYS B CA 1
ATOM 3121 C C . LYS B 1 235 ? 96.46600 100.11800 136.83500 1.000 32.27907 235 LYS B C 1
ATOM 3122 O O . LYS B 1 235 ? 96.68100 99.24500 137.67900 1.000 32.27907 235 LYS B O 1
ATOM 3128 N N . ILE B 1 236 ? 95.24700 100.50500 136.49300 1.000 36.06047 236 ILE B N 1
ATOM 3129 C CA . ILE B 1 236 ? 94.05800 99.87100 137.04300 1.000 36.06047 236 ILE B CA 1
ATOM 3130 C C . ILE B 1 236 ? 93.83100 98.55500 136.31400 1.000 36.06047 236 ILE B C 1
ATOM 3131 O O . ILE B 1 236 ? 93.78300 98.51200 135.08100 1.000 36.06047 236 ILE B O 1
ATOM 3136 N N . VAL B 1 237 ? 93.70700 97.47500 137.07300 1.000 46.26520 237 VAL B N 1
ATOM 3137 C CA . VAL B 1 237 ? 93.53200 96.14300 136.51200 1.000 46.26520 237 VAL B CA 1
ATOM 3138 C C . VAL B 1 237 ? 92.06900 95.75100 136.65400 1.000 46.26520 237 VAL B C 1
ATOM 3139 O O . VAL B 1 237 ? 91.46700 95.92000 137.72100 1.000 46.26520 237 VAL B O 1
ATOM 3143 N N . ASP B 1 238 ? 91.49000 95.25600 135.56600 1.000 57.60959 238 ASP B N 1
ATOM 3144 C CA . ASP B 1 238 ? 90.08300 94.88600 135.54000 1.000 57.60959 238 ASP B CA 1
ATOM 3145 C C . ASP B 1 238 ? 89.90000 93.44300 135.08400 1.000 57.60959 238 ASP B C 1
ATOM 3146 O O . ASP B 1 238 ? 89.99900 92.51200 135.88300 1.000 57.60959 238 ASP B O 1
ATOM 3151 N N . PHE C 2 24 ? 81.16500 103.08600 113.29500 1.000 61.74300 25 PHE C N 1
ATOM 3152 C CA . PHE C 2 24 ? 82.61500 103.22900 113.30000 1.000 61.74300 25 PHE C CA 1
ATOM 3153 C C . PHE C 2 24 ? 83.22300 102.31400 114.35900 1.000 61.74300 25 PHE C C 1
ATOM 3154 O O . PHE C 2 24 ? 84.34000 101.82400 114.19500 1.000 61.74300 25 PHE C O 1
ATOM 3162 N N . SER C 2 25 ? 82.48300 102.09600 115.44800 1.000 69.14012 26 SER C N 1
ATOM 3163 C CA . SER C 2 25 ? 82.99500 101.28400 116.54900 1.000 69.14012 26 SER C CA 1
ATOM 3164 C C . SER C 2 25 ? 83.19600 99.83600 116.12100 1.000 69.14012 26 SER C C 1
ATOM 3165 O O . SER C 2 25 ? 84.18800 99.19600 116.49400 1.000 69.14012 26 SER C O 1
ATOM 3168 N N . LYS C 2 26 ? 82.25600 99.30100 115.33900 1.000 71.21229 27 LYS C N 1
ATOM 3169 C CA . LYS C 2 26 ? 82.36100 97.92900 114.85600 1.000 71.21229 27 LYS C CA 1
ATOM 3170 C C . LYS C 2 26 ? 83.58500 97.75700 113.96400 1.000 71.21229 27 LYS C C 1
ATOM 3171 O O . LYS C 2 26 ? 84.31500 96.76700 114.07000 1.000 71.21229 27 LYS C O 1
ATOM 3177 N N . LEU C 2 27 ? 83.83000 98.73200 113.08700 1.000 68.12306 28 LEU C N 1
ATOM 3178 C CA . LEU C 2 27 ? 84.99800 98.66800 112.21700 1.000 68.12306 28 LEU C CA 1
ATOM 3179 C C . LEU C 2 27 ? 86.29600 98.72500 113.01200 1.000 68.12306 28 LEU C C 1
ATOM 3180 O O . LEU C 2 27 ? 87.25000 98.02300 112.67700 1.000 68.12306 28 LEU C O 1
ATOM 3185 N N . ARG C 2 28 ? 86.34500 99.53800 114.06700 1.000 60.93581 29 ARG C N 1
ATOM 3186 C CA . ARG C 2 28 ? 87.52800 99.60300 114.92200 1.000 60.93581 29 ARG C CA 1
ATOM 3187 C C . ARG C 2 28 ? 87.75900 98.27900 115.64700 1.000 60.93581 29 ARG C C 1
ATOM 3188 O O . ARG C 2 28 ? 88.89700 97.79100 115.74300 1.000 60.93581 29 ARG C O 1
ATOM 3196 N N . GLU C 2 29 ? 86.67600 97.67500 116.14800 1.000 70.37682 30 GLU C N 1
ATOM 3197 C CA . GLU C 2 29 ? 86.77600 96.37700 116.80800 1.000 70.37682 30 GLU C CA 1
ATOM 3198 C C . GLU C 2 29 ? 87.22100 95.28800 115.83900 1.000 70.37682 30 GLU C C 1
ATOM 3199 O O . GLU C 2 29 ? 87.90100 94.33700 116.23700 1.000 70.37682 30 GLU C O 1
ATOM 3205 N N . GLN C 2 30 ? 86.82100 95.39000 114.57200 1.000 68.91385 31 GLN C N 1
ATOM 3206 C CA . GLN C 2 30 ? 87.32200 94.46600 113.55800 1.000 68.91385 31 GLN C CA 1
ATOM 3207 C C . GLN C 2 30 ? 88.79100 94.72800 113.23500 1.000 68.91385 31 GLN C C 1
ATOM 3208 O O . GLN C 2 30 ? 89.56500 93.79500 112.99900 1.000 68.91385 31 GLN C O 1
ATOM 3214 N N . LEU C 2 31 ? 89.19000 96.00100 113.21500 1.000 64.22327 32 LEU C N 1
ATOM 3215 C CA . LEU C 2 31 ? 90.52300 96.35800 112.73800 1.000 64.22327 32 LEU C CA 1
ATOM 3216 C C . LEU C 2 31 ? 91.60700 95.99500 113.74200 1.000 64.22327 32 LEU C C 1
ATOM 3217 O O . LEU C 2 31 ? 92.72700 95.65000 113.34700 1.000 64.22327 32 LEU C O 1
ATOM 3222 N N . GLY C 2 32 ? 91.31100 96.10200 115.03700 1.000 63.46884 33 GLY C N 1
ATOM 3223 C CA . GLY C 2 32 ? 92.31000 95.87700 116.06400 1.000 63.46884 33 GLY C CA 1
ATOM 3224 C C . GLY C 2 32 ? 93.01600 94.52700 116.03100 1.000 63.46884 33 GLY C C 1
ATOM 3225 O O . GLY C 2 32 ? 94.22600 94.42700 115.75700 1.000 63.46884 33 GLY C O 1
ATOM 3226 N N . PRO C 2 33 ? 92.26700 93.45700 116.32800 1.000 67.34073 34 PRO C N 1
ATOM 3227 C CA . PRO C 2 33 ? 92.88200 92.12000 116.33300 1.000 67.34073 34 PRO C CA 1
ATOM 3228 C C . PRO C 2 33 ? 93.40600 91.68200 114.98000 1.000 67.34073 34 PRO C C 1
ATOM 3229 O O . PRO C 2 33 ? 94.34000 90.87700 114.93000 1.000 67.34073 34 PRO C O 1
ATOM 3233 N N . VAL C 2 34 ? 92.83800 92.18600 113.88300 1.000 66.77027 35 VAL C N 1
ATOM 3234 C CA . VAL C 2 34 ? 93.34100 91.83800 112.55500 1.000 66.77027 35 VAL C CA 1
ATOM 3235 C C . VAL C 2 34 ? 94.77000 92.34400 112.38000 1.000 66.77027 35 VAL C C 1
ATOM 3236 O O . VAL C 2 34 ? 95.66500 91.60100 111.95800 1.000 66.77027 35 VAL C O 1
ATOM 3240 N N . THR C 2 35 ? 95.00700 93.60800 112.74400 1.000 64.72894 36 THR C N 1
ATOM 3241 C CA . THR C 2 35 ? 96.34800 94.18200 112.68200 1.000 64.72894 36 THR C CA 1
ATOM 3242 C C . THR C 2 35 ? 97.30300 93.44900 113.61800 1.000 64.72894 36 THR C C 1
ATOM 3243 O O . THR C 2 35 ? 98.44000 93.11600 113.23800 1.000 64.72894 36 THR C O 1
ATOM 3247 N N . GLN C 2 36 ? 96.84600 93.17500 114.84600 1.000 67.57734 37 GLN C N 1
ATOM 3248 C CA . GLN C 2 36 ? 97.70300 92.49300 115.81300 1.000 67.57734 37 GLN C CA 1
ATOM 3249 C C . GLN C 2 36 ? 98.09100 91.09900 115.33300 1.000 67.57734 37 GLN C C 1
ATOM 3250 O O . GLN C 2 36 ? 99.26200 90.70800 115.42000 1.000 67.57734 37 GLN C O 1
ATOM 3256 N N . GLU C 2 37 ? 97.12900 90.34800 114.79600 1.000 68.72263 38 GLU C N 1
ATOM 3257 C CA . GLU C 2 37 ? 97.40200 88.98800 114.35400 1.000 68.72263 38 GLU C CA 1
ATOM 3258 C C . GLU C 2 37 ? 98.25800 88.98700 113.09700 1.000 68.72263 38 GLU C C 1
ATOM 3259 O O . GLU C 2 37 ? 99.07000 88.08000 112.89600 1.000 68.72263 38 GLU C O 1
ATOM 3265 N N . PHE C 2 38 ? 98.11500 90.01300 112.24700 1.000 63.19134 39 PHE C N 1
ATOM 3266 C CA . PHE C 2 38 ? 98.99200 90.10900 111.08700 1.000 63.19134 39 PHE C CA 1
ATOM 3267 C C . PHE C 2 38 ? 100.43800 90.29800 111.51200 1.000 63.19134 39 PHE C C 1
ATOM 3268 O O . PHE C 2 38 ? 101.34000 89.63600 110.98500 1.000 63.19134 39 PHE C O 1
ATOM 3276 N N . TRP C 2 39 ? 100.68200 91.19400 112.47000 1.000 60.07895 40 TRP C N 1
ATOM 3277 C CA . TRP C 2 39 ? 102.06400 91.42700 112.87400 1.000 60.07895 40 TRP C CA 1
ATOM 3278 C C . TRP C 2 39 ? 102.62800 90.23400 113.64000 1.000 60.07895 40 TRP C C 1
ATOM 3279 O O . TRP C 2 39 ? 103.80700 89.89000 113.48200 1.000 60.07895 40 TRP C O 1
ATOM 3290 N N . ASP C 2 40 ? 101.79200 89.56400 114.44000 1.000 68.74390 41 ASP C N 1
ATOM 3291 C CA . ASP C 2 40 ? 102.22900 88.34500 115.11500 1.000 68.74390 41 ASP C CA 1
ATOM 3292 C C . ASP C 2 40 ? 102.58300 87.24900 114.11700 1.000 68.74390 41 ASP C C 1
ATOM 3293 O O . ASP C 2 40 ? 103.61100 86.57500 114.26200 1.000 68.74390 41 ASP C O 1
ATOM 3298 N N . ASN C 2 41 ? 101.75200 87.06300 113.08900 1.000 69.68303 42 ASN C N 1
ATOM 3299 C CA . ASN C 2 41 ? 102.02100 86.04100 112.08400 1.000 69.68303 42 ASN C CA 1
ATOM 3300 C C . ASN C 2 41 ? 103.27600 86.36800 111.28800 1.000 69.68303 42 ASN C C 1
ATOM 3301 O O . ASN C 2 41 ? 104.06900 85.47600 110.97400 1.000 69.68303 42 ASN C O 1
ATOM 3306 N N . LEU C 2 42 ? 103.47300 87.64700 110.95400 1.000 69.13523 43 LEU C N 1
ATOM 3307 C CA . LEU C 2 42 ? 104.68600 88.04500 110.24800 1.000 69.13523 43 LEU C CA 1
ATOM 3308 C C . LEU C 2 42 ? 105.92100 87.77200 111.09300 1.000 69.13523 43 LEU C C 1
ATOM 3309 O O . LEU C 2 42 ? 106.95000 87.32200 110.57300 1.000 69.13523 43 LEU C O 1
ATOM 3314 N N . GLU C 2 43 ? 105.82800 88.01200 112.40300 1.000 70.23163 44 GLU C N 1
ATOM 3315 C CA . GLU C 2 43 ? 106.93000 87.67000 113.29600 1.000 70.23163 44 GLU C CA 1
ATOM 3316 C C . GLU C 2 43 ? 107.20200 86.16800 113.29500 1.000 70.23163 44 GLU C C 1
ATOM 3317 O O . GLU C 2 43 ? 108.36300 85.74100 113.25700 1.000 70.23163 44 GLU C O 1
ATOM 3323 N N . LYS C 2 44 ? 106.14300 85.35200 113.33000 1.000 74.43528 45 LYS C N 1
ATOM 3324 C CA . LYS C 2 44 ? 106.32800 83.90000 113.30500 1.000 74.43528 45 LYS C CA 1
ATOM 3325 C C . LYS C 2 44 ? 107.01200 83.43600 112.02000 1.000 74.43528 45 LYS C C 1
ATOM 3326 O O . LYS C 2 44 ? 107.93900 82.62000 112.06100 1.000 74.43528 45 LYS C O 1
ATOM 3332 N N . GLU C 2 45 ? 106.57600 83.94900 110.86600 1.000 78.08239 46 GLU C N 1
ATOM 3333 C CA . GLU C 2 45 ? 107.16000 83.47900 109.61000 1.000 78.08239 46 GLU C CA 1
ATOM 3334 C C . GLU C 2 45 ? 108.54300 84.07300 109.35900 1.000 78.08239 46 GLU C C 1
ATOM 3335 O O . GLU C 2 45 ? 109.31700 83.52700 108.56500 1.000 78.08239 46 GLU C O 1
ATOM 3341 N N . THR C 2 46 ? 108.87900 85.18400 110.01100 1.000 80.37485 47 THR C N 1
ATOM 3342 C CA . THR C 2 46 ? 110.19700 85.77100 109.80100 1.000 80.37485 47 THR C CA 1
ATOM 3343 C C . THR C 2 46 ? 111.17600 85.52500 110.94500 1.000 80.37485 47 THR C C 1
ATOM 3344 O O . THR C 2 46 ? 112.27700 86.08000 110.90900 1.000 80.37485 47 THR C O 1
ATOM 3348 N N . GLU C 2 47 ? 110.80300 84.73400 111.95800 1.000 85.73022 48 GLU C N 1
ATOM 3349 C CA . GLU C 2 47 ? 111.70400 84.48500 113.08500 1.000 85.73022 48 GLU C CA 1
ATOM 3350 C C . GLU C 2 47 ? 113.02200 83.85500 112.64200 1.000 85.73022 48 GLU C C 1
ATOM 3351 O O . GLU C 2 47 ? 114.10200 84.30300 113.05000 1.000 85.73022 48 GLU C O 1
ATOM 3357 N N . GLY C 2 48 ? 112.95600 82.81700 111.80600 1.000 89.26041 49 GLY C N 1
ATOM 3358 C CA . GLY C 2 48 ? 114.17500 82.15200 111.36900 1.000 89.26041 49 GLY C CA 1
ATOM 3359 C C . GLY C 2 48 ? 115.06600 83.04600 110.52800 1.000 89.26041 49 GLY C C 1
ATOM 3360 O O . GLY C 2 48 ? 116.28700 83.06600 110.70200 1.000 89.26041 49 GLY C O 1
ATOM 3361 N N . LEU C 2 49 ? 114.46700 83.81000 109.61300 1.000 90.06938 50 LEU C N 1
ATOM 3362 C CA . LEU C 2 49 ? 115.24700 84.71500 108.77600 1.000 90.06938 50 LEU C CA 1
ATOM 3363 C C . LEU C 2 49 ? 115.88100 85.82800 109.60600 1.000 90.06938 50 LEU C C 1
ATOM 3364 O O . LEU C 2 49 ? 117.03400 86.21200 109.36900 1.000 90.06938 50 LEU C O 1
ATOM 3369 N N . ARG C 2 50 ? 115.15400 86.34100 110.60300 1.000 84.24308 51 ARG C N 1
ATOM 3370 C CA . ARG C 2 50 ? 115.70400 87.38800 111.45600 1.000 84.24308 51 ARG C CA 1
ATOM 3371 C C . ARG C 2 50 ? 116.81700 86.84500 112.34000 1.000 84.24308 51 ARG C C 1
ATOM 3372 O O . ARG C 2 50 ? 117.75400 87.57300 112.69000 1.000 84.24308 51 ARG C O 1
ATOM 3380 N N . GLN C 2 51 ? 116.72300 85.57100 112.72500 1.000 93.21906 52 GLN C N 1
ATOM 3381 C CA . GLN C 2 51 ? 117.85700 84.91500 113.36500 1.000 93.21906 52 GLN C CA 1
ATOM 3382 C C . GLN C 2 51 ? 119.03300 84.81000 112.40300 1.000 93.21906 52 GLN C C 1
ATOM 3383 O O . GLN C 2 51 ? 120.19400 84.93100 112.81100 1.000 93.21906 52 GLN C O 1
ATOM 3389 N N . GLU C 2 52 ? 118.74600 84.57600 111.11900 1.000 94.51533 53 GLU C N 1
ATOM 3390 C CA . GLU C 2 52 ? 119.81000 84.46500 110.12400 1.000 94.51533 53 GLU C CA 1
ATOM 3391 C C . GLU C 2 52 ? 120.55100 85.78600 109.93900 1.000 94.51533 53 GLU C C 1
ATOM 3392 O O . GLU C 2 52 ? 121.76800 85.79300 109.72500 1.000 94.51533 53 GLU C O 1
ATOM 3398 N N . MET C 2 53 ? 119.83800 86.92100 109.99400 1.000 96.23865 54 MET C N 1
ATOM 3399 C CA . MET C 2 53 ? 120.56700 88.19100 109.95800 1.000 96.23865 54 MET C CA 1
ATOM 3400 C C . MET C 2 53 ? 121.43200 88.39100 111.19700 1.000 96.23865 54 MET C C 1
ATOM 3401 O O . MET C 2 53 ? 122.54400 88.92200 111.09200 1.000 96.23865 54 MET C O 1
ATOM 3406 N N . SER C 2 54 ? 120.94900 87.99300 112.36800 1.000 97.23649 55 SER C N 1
ATOM 3407 C CA . SER C 2 54 ? 121.69900 88.19200 113.60300 1.000 97.23649 55 SER C CA 1
ATOM 3408 C C . SER C 2 54 ? 122.86700 87.21500 113.70600 1.000 97.23649 55 SER C C 1
ATOM 3409 O O . SER C 2 54 ? 122.71800 86.10400 114.21500 1.000 97.23649 55 SER C O 1
ATOM 3412 N N . PHE D 2 24 ? 136.96200 114.88600 112.94000 1.000 61.43775 25 PHE D N 1
ATOM 3413 C CA . PHE D 2 24 ? 135.51500 114.78700 113.08000 1.000 61.43775 25 PHE D CA 1
ATOM 3414 C C . PHE D 2 24 ? 135.05800 115.67500 114.23000 1.000 61.43775 25 PHE D C 1
ATOM 3415 O O . PHE D 2 24 ? 133.93600 116.18100 114.22700 1.000 61.43775 25 PHE D O 1
ATOM 3423 N N . SER D 2 25 ? 135.94000 115.85500 115.21600 1.000 68.36961 26 SER D N 1
ATOM 3424 C CA . SER D 2 25 ? 135.58100 116.61700 116.40800 1.000 68.36961 26 SER D CA 1
ATOM 3425 C C . SER D 2 25 ? 135.31300 118.07900 116.07800 1.000 68.36961 26 SER D C 1
ATOM 3426 O O . SER D 2 25 ? 134.39600 118.69000 116.63800 1.000 68.36961 26 SER D O 1
ATOM 3429 N N . LYS D 2 26 ? 136.11100 118.66000 115.18000 1.000 70.37761 27 LYS D N 1
ATOM 3430 C CA . LYS D 2 26 ? 135.93600 120.06100 114.81200 1.000 70.37761 27 LYS D CA 1
ATOM 3431 C C . LYS D 2 26 ? 134.62700 120.27600 114.06000 1.000 70.37761 27 LYS D C 1
ATOM 3432 O O . LYS D 2 26 ? 133.86800 121.20600 114.35200 1.000 70.37761 27 LYS D O 1
ATOM 3438 N N . LEU D 2 27 ? 134.34600 119.40800 113.08500 1.000 67.25294 28 LEU D N 1
ATOM 3439 C CA . LEU D 2 27 ? 133.14700 119.56700 112.27100 1.000 67.25294 28 LEU D CA 1
ATOM 3440 C C . LEU D 2 27 ? 131.87800 119.33100 113.08000 1.000 67.25294 28 LEU D C 1
ATOM 3441 O O . LEU D 2 27 ? 130.84800 119.95500 112.80500 1.000 67.25294 28 LEU D O 1
ATOM 3446 N N . ARG D 2 28 ? 131.93300 118.44900 114.07900 1.000 61.13067 29 ARG D N 1
ATOM 3447 C CA . ARG D 2 28 ? 130.78700 118.25400 114.96200 1.000 61.13067 29 ARG D CA 1
ATOM 3448 C C . ARG D 2 28 ? 130.46900 119.52100 115.74600 1.000 61.13067 29 ARG D C 1
ATOM 3449 O O . ARG D 2 28 ? 129.30100 119.90600 115.87100 1.000 61.13067 29 ARG D O 1
ATOM 3457 N N . GLU D 2 29 ? 131.49600 120.19200 116.26900 1.000 68.64943 30 GLU D N 1
ATOM 3458 C CA . GLU D 2 29 ? 131.27300 121.45000 116.97200 1.000 68.64943 30 GLU D CA 1
ATOM 3459 C C . GLU D 2 29 ? 130.86100 122.56300 116.01400 1.000 68.64943 30 GLU D C 1
ATOM 3460 O O . GLU D 2 29 ? 130.18900 123.51600 116.42000 1.000 68.64943 30 GLU D O 1
ATOM 3466 N N . GLN D 2 30 ? 131.27200 122.46800 114.74900 1.000 68.36414 31 GLN D N 1
ATOM 3467 C CA . GLN D 2 30 ? 130.83200 123.43700 113.74900 1.000 68.36414 31 GLN D CA 1
ATOM 3468 C C . GLN D 2 30 ? 129.35200 123.26400 113.41400 1.000 68.36414 31 GLN D C 1
ATOM 3469 O O . GLN D 2 30 ? 128.63500 124.24600 113.19500 1.000 68.36414 31 GLN D O 1
ATOM 3475 N N . LEU D 2 31 ? 128.88000 122.01500 113.36300 1.000 64.32692 32 LEU D N 1
ATOM 3476 C CA . LEU D 2 31 ? 127.54700 121.74200 112.83100 1.000 64.32692 32 LEU D CA 1
ATOM 3477 C C . LEU D 2 31 ? 126.44100 122.17200 113.78800 1.000 64.32692 32 LEU D C 1
ATOM 3478 O O . LEU D 2 31 ? 125.35300 122.56100 113.34600 1.000 64.32692 32 LEU D O 1
ATOM 3483 N N . GLY D 2 32 ? 126.68700 122.08900 115.09300 1.000 63.97523 33 GLY D N 1
ATOM 3484 C CA . GLY D 2 32 ? 125.67000 122.32400 116.09600 1.000 63.97523 33 GLY D CA 1
ATOM 3485 C C . GLY D 2 32 ? 125.02300 123.69800 116.07000 1.000 63.97523 33 GLY D C 1
ATOM 3486 O O . GLY D 2 32 ? 123.81000 123.83500 115.84600 1.000 63.97523 33 GLY D O 1
ATOM 3487 N N . PRO D 2 33 ? 125.81700 124.74500 116.32900 1.000 67.66480 34 PRO D N 1
ATOM 3488 C CA . PRO D 2 33 ? 125.25300 126.10500 116.29600 1.000 67.66480 34 PRO D CA 1
ATOM 3489 C C . PRO D 2 33 ? 124.70000 126.49800 114.94100 1.000 67.66480 34 PRO D C 1
ATOM 3490 O O . PRO D 2 33 ? 123.74900 127.28200 114.88500 1.000 67.66480 34 PRO D O 1
ATOM 3494 N N . VAL D 2 34 ? 125.26100 125.97200 113.85000 1.000 67.05193 35 VAL D N 1
ATOM 3495 C CA . VAL D 2 34 ? 124.74300 126.28000 112.51800 1.000 67.05193 35 VAL D CA 1
ATOM 3496 C C . VAL D 2 34 ? 123.31300 125.77300 112.36800 1.000 67.05193 35 VAL D C 1
ATOM 3497 O O . VAL D 2 34 ? 122.41500 126.51600 111.94800 1.000 67.05193 35 VAL D O 1
ATOM 3501 N N . THR D 2 35 ? 123.07700 124.51100 112.73900 1.000 65.02879 36 THR D N 1
ATOM 3502 C CA . THR D 2 35 ? 121.73600 123.93600 112.68400 1.000 65.02879 36 THR D CA 1
ATOM 3503 C C . THR D 2 35 ? 120.77800 124.67600 113.61200 1.000 65.02879 36 THR D C 1
ATOM 3504 O O . THR D 2 35 ? 119.64400 125.00800 113.22700 1.000 65.02879 36 THR D O 1
ATOM 3508 N N . GLN D 2 36 ? 121.23100 124.95900 114.83900 1.000 67.63702 37 GLN D N 1
ATOM 3509 C CA . GLN D 2 36 ? 120.37300 125.63400 115.80800 1.000 67.63702 37 GLN D CA 1
ATOM 3510 C C . GLN D 2 36 ? 119.98800 127.02900 115.33500 1.000 67.63702 37 GLN D C 1
ATOM 3511 O O . GLN D 2 36 ? 118.81900 127.42200 115.42800 1.000 67.63702 37 GLN D O 1
ATOM 3517 N N . GLU D 2 37 ? 120.95000 127.78400 114.80000 1.000 68.44418 38 GLU D N 1
ATOM 3518 C CA . GLU D 2 37 ? 120.66400 129.13400 114.34200 1.000 68.44418 38 GLU D CA 1
ATOM 3519 C C . GLU D 2 37 ? 119.82100 129.12600 113.07600 1.000 68.44418 38 GLU D C 1
ATOM 3520 O O . GLU D 2 37 ? 119.01100 130.03500 112.88100 1.000 68.44418 38 GLU D O 1
ATOM 3526 N N . PHE D 2 38 ? 119.96600 128.10500 112.22300 1.000 63.22405 39 PHE D N 1
ATOM 3527 C CA . PHE D 2 38 ? 119.08900 128.00600 111.06400 1.000 63.22405 39 PHE D CA 1
ATOM 3528 C C . PHE D 2 38 ? 117.64500 127.81100 111.49700 1.000 63.22405 39 PHE D C 1
ATOM 3529 O O . PHE D 2 38 ? 116.73200 128.46000 110.97200 1.000 63.22405 39 PHE D O 1
ATOM 3537 N N . TRP D 2 39 ? 117.41600 126.91900 112.46200 1.000 60.16582 40 TRP D N 1
ATOM 3538 C CA . TRP D 2 39 ? 116.04000 126.67800 112.88400 1.000 60.16582 40 TRP D CA 1
ATOM 3539 C C . TRP D 2 39 ? 115.48000 127.86500 113.66000 1.000 60.16582 40 TRP D C 1
ATOM 3540 O O . TRP D 2 39 ? 114.29200 128.18700 113.53400 1.000 60.16582 40 TRP D O 1
ATOM 3551 N N . ASP D 2 40 ? 116.32500 128.55100 114.43400 1.000 68.68587 41 ASP D N 1
ATOM 3552 C CA . ASP D 2 40 ? 115.89000 129.76900 115.11300 1.000 68.68587 41 ASP D CA 1
ATOM 3553 C C . ASP D 2 40 ? 115.51200 130.86000 114.11700 1.000 68.68587 41 ASP D C 1
ATOM 3554 O O . ASP D 2 40 ? 114.49200 131.53800 114.28600 1.000 68.68587 41 ASP D O 1
ATOM 3559 N N . ASN D 2 41 ? 116.31600 131.04000 113.06600 1.000 69.89688 42 ASN D N 1
ATOM 3560 C CA . ASN D 2 41 ? 116.00000 132.04100 112.05300 1.000 69.89688 42 ASN D CA 1
ATOM 3561 C C . ASN D 2 41 ? 114.73000 131.68000 111.29500 1.000 69.89688 42 ASN D C 1
ATOM 3562 O O . ASN D 2 41 ? 113.89600 132.55000 111.02500 1.000 69.89688 42 ASN D O 1
ATOM 3567 N N . LEU D 2 42 ? 114.56100 130.39900 110.95300 1.000 68.71246 43 LEU D N 1
ATOM 3568 C CA . LEU D 2 42 ? 113.34900 129.97300 110.26100 1.000 68.71246 43 LEU D CA 1
ATOM 3569 C C . LEU D 2 42 ? 112.12200 130.15600 111.14300 1.000 68.71246 43 LEU D C 1
ATOM 3570 O O . LEU D 2 42 ? 111.01900 130.40300 110.64100 1.000 68.71246 43 LEU D O 1
ATOM 3575 N N . GLU D 2 43 ? 112.29100 130.03500 112.46000 1.000 70.43652 44 GLU D N 1
ATOM 3576 C CA . GLU D 2 43 ? 111.21000 130.39000 113.37100 1.000 70.43652 44 GLU D CA 1
ATOM 3577 C C . GLU D 2 43 ? 110.93200 131.88800 113.33900 1.000 70.43652 44 GLU D C 1
ATOM 3578 O O . GLU D 2 43 ? 109.77200 132.31100 113.38700 1.000 70.43652 44 GLU D O 1
ATOM 3584 N N . LYS D 2 44 ? 111.98700 132.70500 113.27300 1.000 74.72382 45 LYS D N 1
ATOM 3585 C CA . LYS D 2 44 ? 111.80500 134.15600 113.29400 1.000 74.72382 45 LYS D CA 1
ATOM 3586 C C . LYS D 2 44 ? 111.06600 134.65500 112.05400 1.000 74.72382 45 LYS D C 1
ATOM 3587 O O . LYS D 2 44 ? 110.09200 135.40700 112.16200 1.000 74.72382 45 LYS D O 1
ATOM 3593 N N . GLU D 2 45 ? 111.51000 134.24300 110.86200 1.000 78.93381 46 GLU D N 1
ATOM 3594 C CA . GLU D 2 45 ? 110.94900 134.81700 109.64000 1.000 78.93381 46 GLU D CA 1
ATOM 3595 C C . GLU D 2 45 ? 109.54900 134.28700 109.34500 1.000 78.93381 46 GLU D C 1
ATOM 3596 O O . GLU D 2 45 ? 108.81500 134.87800 108.54500 1.000 78.93381 46 GLU D O 1
ATOM 3602 N N . THR D 2 46 ? 109.15900 133.17900 109.96900 1.000 81.16627 47 THR D N 1
ATOM 3603 C CA . THR D 2 46 ? 107.85200 132.58800 109.71500 1.000 81.16627 47 THR D CA 1
ATOM 3604 C C . THR D 2 46 ? 106.87000 132.76000 110.87100 1.000 81.16627 47 THR D C 1
ATOM 3605 O O . THR D 2 46 ? 105.83700 132.08500 110.88300 1.000 81.16627 47 THR D O 1
ATOM 3609 N N . GLU D 2 47 ? 107.16000 133.63800 111.83400 1.000 86.26338 48 GLU D N 1
ATOM 3610 C CA . GLU D 2 47 ? 106.28300 133.78200 112.99500 1.000 86.26338 48 GLU D CA 1
ATOM 3611 C C . GLU D 2 47 ? 104.91500 134.33200 112.60300 1.000 86.26338 48 GLU D C 1
ATOM 3612 O O . GLU D 2 47 ? 103.87800 133.81600 113.03700 1.000 86.26338 48 GLU D O 1
ATOM 3618 N N . GLY D 2 48 ? 104.89500 135.37700 111.77200 1.000 90.04056 49 GLY D N 1
ATOM 3619 C CA . GLY D 2 48 ? 103.62800 135.97000 111.37000 1.000 90.04056 49 GLY D CA 1
ATOM 3620 C C . GLY D 2 48 ? 102.78700 135.04100 110.51800 1.000 90.04056 49 GLY D C 1
ATOM 3621 O O . GLY D 2 48 ? 101.56700 134.96700 110.68000 1.000 90.04056 49 GLY D O 1
ATOM 3622 N N . LEU D 2 49 ? 103.42600 134.31400 109.60100 1.000 90.49936 50 LEU D N 1
ATOM 3623 C CA . LEU D 2 49 ? 102.69700 133.36000 108.77000 1.000 90.49936 50 LEU D CA 1
ATOM 3624 C C . LEU D 2 49 ? 102.11600 132.22600 109.61000 1.000 90.49936 50 LEU D C 1
ATOM 3625 O O . LEU D 2 49 ? 100.95100 131.84400 109.43200 1.000 90.49936 50 LEU D O 1
ATOM 3630 N N . ARG D 2 50 ? 102.89800 131.70300 110.55800 1.000 84.44606 51 ARG D N 1
ATOM 3631 C CA . ARG D 2 50 ? 102.40400 130.63700 111.42500 1.000 84.44606 51 ARG D CA 1
ATOM 3632 C C . ARG D 2 50 ? 101.29000 131.13900 112.33100 1.000 84.44606 51 ARG D C 1
ATOM 3633 O O . ARG D 2 50 ? 100.39900 130.37200 112.71600 1.000 84.44606 51 ARG D O 1
ATOM 3641 N N . GLN D 2 51 ? 101.32900 132.42300 112.69200 1.000 93.61258 52 GLN D N 1
ATOM 3642 C CA . GLN D 2 51 ? 100.17700 133.03400 113.34600 1.000 93.61258 52 GLN D CA 1
ATOM 3643 C C . GLN D 2 51 ? 98.98000 133.07500 112.40400 1.000 93.61258 52 GLN D C 1
ATOM 3644 O O . GLN D 2 51 ? 97.83400 132.90700 112.83500 1.000 93.61258 52 GLN D O 1
ATOM 3650 N N . GLU D 2 52 ? 99.23200 133.30900 111.11200 1.000 95.40911 53 GLU D N 1
ATOM 3651 C CA . GLU D 2 52 ? 98.14500 133.40300 110.14100 1.000 95.40911 53 GLU D CA 1
ATOM 3652 C C . GLU D 2 52 ? 97.42900 132.06700 109.96200 1.000 95.40911 53 GLU D C 1
ATOM 3653 O O . GLU D 2 52 ? 96.20800 132.03800 109.76800 1.000 95.40911 53 GLU D O 1
ATOM 3659 N N . MET D 2 53 ? 98.16300 130.94400 109.99800 1.000 96.74629 54 MET D N 1
ATOM 3660 C CA . MET D 2 53 ? 97.43800 129.66900 110.04500 1.000 96.74629 54 MET D CA 1
ATOM 3661 C C . MET D 2 53 ? 96.62200 129.51800 111.32500 1.000 96.74629 54 MET D C 1
ATOM 3662 O O . MET D 2 53 ? 95.48400 129.03800 111.27400 1.000 96.74629 54 MET D O 1
ATOM 3667 N N . SER D 2 54 ? 97.17300 129.90600 112.46800 1.000 97.53025 55 SER D N 1
ATOM 3668 C CA . SER D 2 54 ? 96.47500 129.73200 113.73800 1.000 97.53025 55 SER D CA 1
ATOM 3669 C C . SER D 2 54 ? 95.35300 130.75300 113.90200 1.000 97.53025 55 SER D C 1
ATOM 3670 O O . SER D 2 54 ? 95.58100 131.87800 114.34600 1.000 97.53025 55 SER D O 1
#

Sequence (448 aa):
SLPFGWLIVGVALLAVFQSASKIITLKKRWQLALSKGVHFVCNLLLLFVTVYSHLLLVAAGLEAPFLYLYALVYFLQSINFVRIIMRLWLCWKCRSKNPLLYDANYFLCWHTNCYDYCIPYNSVTSSIVITSGDGEHDYQIGGYTEKWESGVKDCVVLHSYFTSDYYQLYSTQLSTDTGVEHVTFFIYNKIVDSLPFGWLIVGVALLAVFQSASKIITLKKRWQLALSKGVHFVCNLLLLFVTVYSHLLLVAAGLEAPFLYLYALVYFLQSINFVRIIMRLWLCWKCRSKNPLLYDANYFLCWHTNCYDYCIPYNSVTSSIVITSGDGEHDYQIGGYTEKWESGVKDCVVLHSYFTSDYYQLYSTQLSTDTGVEHVTFFIYNKIVDFSKLREQLGPVTQEFWDNLEKETEGLRQEMSFSKLREQLGPVTQEFWDNLEKETEGLRQEMS

Radius of gyration: 24.02 Å; Cα contacts (8 Å, |Δi|>4): 666; chains: 4; bounding box: 54×54×76 Å

Nearest PDB structures (foldseek):
  8eqj-assembly1_A  TM=9.937E-01  e=5.554E-33  Severe acute respiratory syndrome coronavirus 2
  6xdc-assembly1_B  TM=9.888E-01  e=5.244E-33  Severe acute respiratory syndrome coronavirus 2
  8eqt-assembly1_B  TM=9.976E-01  e=2.782E-32  Severe acute respiratory syndrome coronavirus 2
  8eqs-assembly1_B  TM=9.945E-01  e=1.561E-29  Severe acute respiratory syndrome coronavirus
  7y9b-assembly1_B  TM=7.449E-01  e=6.821E-06  Pipistrellus bat coronavirus HKU5

Foldseek 3Di:
DQDPVVLVVLVVVLVVLVVVLVDQDQDDQVSLVVSLVSVVVNVVSVVVNLVSVCVVCVVVVNNVVCPVVSVVVVVVVVVVVVVVVLLVVVCVVQVHCVSSSDVEQKWKWDDDPVDIHTWGDHDDDQKFKWKFAVVVTWTDGPNTTDHDDDDDDQKIWIDGSPDIWIWGFDDKAACVRPVDPRMIITMTGTDDD/DQDPVVLVVLVVVLVVLVVVLVPQDLDDQVSLVVSLVSVVVNVVSVVVNLVSVLVVCVVVVNNVVCVVVSVVVVVVVVVVVVVVVLLVVVCVVQVHCVSSSDPEQKWKWDDDPVDIHTWGDHDDDQKFKWKFAVPCTWTDGPNTTDRDDDDDDQKIWIDGSPDIWIWGFDDKAACVRPVDPRMIITMTGTDDD/DVVVVVVPVVVVVVVVVVVCVVCVVVVVVVD/DVVVVVVVVVVVVVVVVVVCVVCVVVVVVVD

Secondary structure (DS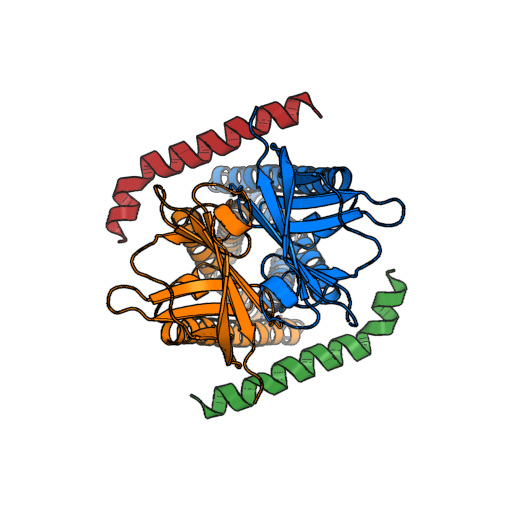SP, 8-state):
---THHHHHHHHHHHHHHHHHTT----SHHHHHHHHHHHHHHHHHHHHHHHHHHHHHHHHT--GGGHHHHHHHHHHHHHHHHHHHHHHHHHHHHTSSHHHH---SEEEEEE-SS-EEEEEE-S--SEEEEEEE----EEEETTEEEE--S---SEEEEE-SS-EEEEEEEEEE-HHHH--TTEEEEEEEEP--/---THHHHHHHHHHHHHHHHHTT----SHHHHHHHHHHHHHHHHHHHHHHHHHHHHHHHHT--HHHHHHHHHHHHHHHHHHHHHHHHHHHHHHHTSSHHHH---SEEEEEE-SS-EEEEEE-S--SEEEEEEE----EEEETTEEEE--S---SEEEEE-SS-EEEEEEEEEE-HHHH--TTEEEEEEEEPP-/-HHHHHHHHHHHHHHHHHHHHHHHHHHHHH-/-HHHHHHHHHHHHHHHHHHHHHTHHHHHHH-

B-factor: mean 42.33, std 14.73, range [22.11, 97.53]

Organism: Severe acute respiratory syndrome coronavirus 2 (NCBI:txid2697049)

GO terms:
  GO:0005770 late endosome (C, IDA)
  GO:0140311 protein sequestering activity (F, IDA)
  GO:0044174 host cell endosome (C, EXP)
  GO:0044187 host cell lysosome (C, EXP)
  GO:0020002 host cell plasma membrane (C, EXP)
  GO:0030430 host cell cytoplasm (C, EXP)
  GO:0005515 protein binding (F, IPI)
  GO:0055036 virion membrane (C, TAS)
  GO:0005886 plasma membrane (C, TAS)
  GO:0042802 identical protein binding (F, IPI)
  GO:0009898 cytoplasmic side of plasma membrane (C, IDA)
  GO:0140677 molecular function activator activity (F, IMP)
  GO:0005886 plasma membrane (C, IDA)
  GO:0055085 transmembrane transport (P, IDA)
  GO:0044165 host cell endoplasmic reticulum (C, IDA)
  GO:0140883 symbiont-mediated activation of host reticulophagy (P, IDA)
  GO:0044167 host cell endoplasmic reticulum membrane (C, EXP)

InterPro domains:
  IPR024407 Protein 3a, betacoronavirus [PF11289] (1-274)
  IPR024407 Protein 3a, betacoronavirus [cd21648] (5-274)
  IPR046445 3a-like viroporin, transmembrane domain, alpha/betacoronavirus [PS51966] (33-141)
  IPR046446 3a-like viroporin, cytosolic domain, alpha/betacoronavirus [PS51967] (145-237)

Solvent-accessible surface area: 22995 Å² total; per-residue (Å²): 159,70,76,104,38,143,4,10,37,2,0,0,65,2,0,18,64,20,0,27,12,57,34,23,39,69,106,65,127,30,3,8,52,69,2,52,36,18,62,116,53,5,16,87,28,5,55,81,0,1,66,21,0,37,84,6,13,77,82,61,48,105,47,73,87,38,86,154,17,1,56,72,1,73,120,20,14,68,66,2,128,61,66,50,64,8,22,83,48,1,14,173,38,4,145,25,130,9,0,71,17,37,109,20,33,26,0,0,7,12,84,9,158,87,79,28,1,0,0,4,5,30,33,56,16,67,2,1,16,0,12,10,15,70,98,150,49,24,2,12,7,9,1,48,69,17,82,84,78,20,38,38,86,94,55,1,20,0,18,10,50,53,65,45,28,111,0,65,34,107,18,58,7,93,33,131,79,5,36,1,115,129,9,30,0,25,2,0,32,52,70,126,192,144,64,76,99,40,143,4,16,39,2,0,0,64,2,0,17,62,20,0,26,13,57,33,23,38,65,95,62,119,30,2,8,52,70,3,53,35,19,62,115,55,5,16,87,28,5,56,81,0,0,65,21,0,39,85,5,13,75,72,62,51,106,46,67,90,39,81,157,19,1,59,70,0,72,125,21,15,66,65,2,130,63,66,53,63,9,22,85,49,0,16,174,38,4,145,22,139,4,1,67,18,36,105,22,32,22,0,0,8,10,82,9,155,87,80,26,0,0,0,4,6,32,36,56,17,66,2,1,15,0,12,10,15,69,98,171,61,22,2,12,7,9,1,48,68,12,132,87,70,20,40,40,87,94,55,2,20,0,18,10,50,65,64,46,27,111,0,66,36,108,16,59,6,93,32,132,80,5,36,2,115,131,10,30,1,27,1,0,32,50,72,130,188,112,68,158,120,50,110,115,52,8,86,84,51,107,101,107,17,46,85,54,37,125,147,32,81,44,102,55,108,136,141,110,115,84,169,104,40,101,115,45,8,86,84,48,88,96,106,18,46,83,54,37,125,152,31,81,45,103,54,106,137,143,107